Protein AF-0000000077142154 (afdb_homodimer)

pLDDT: mean 96.25, std 4.77, range [54.84, 98.94]

Nearest PDB structures (foldseek):
  5z20-assembly1_C  TM=9.016E-01  e=2.706E-30  Pseudomonas aeruginosa
  5z1z-assembly1_B  TM=8.980E-01  e=2.554E-30  Escherichia coli BL21(DE3)
  5z1z-assembly1_A  TM=8.757E-01  e=2.148E-30  Escherichia coli BL21(DE3)
  6p2i-assembly1_B  TM=8.966E-01  e=5.437E-29  Bacillus sp. 5mfcol3.1
  3wnv-assembly1_A  TM=8.548E-01  e=2.913E-27  Paecilomyces sp. 'thermophila'

Solvent-accessible surface area (backbone atoms only — not comparable to full-atom values): 31923 Å² total; per-residue (Å²): 133,68,78,40,36,34,29,30,42,18,54,59,62,49,67,82,42,51,61,40,49,51,54,41,42,74,75,31,32,41,77,43,68,43,88,75,72,48,64,48,50,61,67,50,45,43,71,70,30,30,77,12,35,28,35,34,36,40,88,34,62,41,45,50,75,49,54,69,53,23,75,53,40,45,32,41,24,23,53,33,57,80,59,85,46,44,37,57,66,52,33,50,75,72,65,20,45,40,32,31,15,77,76,36,30,31,63,37,31,27,50,42,51,52,24,51,49,34,32,60,36,43,40,44,62,60,25,25,54,34,38,62,70,72,38,87,58,68,60,73,17,53,59,62,62,63,33,31,36,19,31,38,18,46,50,74,38,28,32,44,39,49,39,34,38,50,27,38,53,35,43,42,34,30,27,56,97,61,88,40,67,72,37,46,75,64,56,43,42,75,48,55,65,65,58,33,36,46,62,18,46,30,37,40,41,42,43,72,83,44,87,83,32,48,36,59,43,28,59,74,50,58,73,42,40,26,75,53,16,34,38,37,36,71,43,49,41,58,33,42,31,64,68,45,52,49,52,29,53,73,74,41,38,25,55,25,41,31,35,29,44,56,92,43,86,79,65,73,92,48,78,64,61,73,41,87,52,42,48,40,40,60,58,42,40,49,38,20,59,60,24,46,44,43,12,33,41,39,21,42,52,32,50,52,25,46,76,70,71,40,84,43,91,40,68,60,80,78,132,131,68,79,41,35,34,29,31,42,16,52,59,60,49,66,80,42,51,62,40,50,51,53,41,42,73,73,31,30,42,76,44,68,42,86,74,74,48,63,48,51,62,68,51,46,43,71,70,29,30,76,13,35,28,36,36,36,39,87,34,61,41,45,48,75,49,54,70,52,23,74,51,40,46,33,42,24,24,52,32,57,79,60,85,44,43,38,57,65,53,32,50,76,72,66,21,46,38,32,32,15,77,77,36,30,32,63,36,32,26,50,42,52,52,24,51,48,35,33,60,36,42,41,45,63,59,23,24,54,35,38,63,69,72,38,84,58,67,59,75,16,53,60,61,62,62,33,30,36,17,30,38,17,45,49,74,39,28,32,43,39,49,40,34,39,51,26,39,53,34,44,43,34,29,26,57,98,60,88,40,68,72,37,47,76,63,56,42,42,75,48,56,65,66,59,33,36,47,62,19,46,32,37,39,41,43,44,74,83,43,86,83,31,49,36,60,43,29,59,74,52,58,72,42,40,25,74,53,16,34,40,37,36,72,44,49,41,59,33,43,31,63,68,44,52,50,52,29,52,71,73,42,38,26,56,25,39,33,35,30,44,57,90,41,86,76,65,75,93,49,78,64,61,73,41,89,51,44,48,40,39,59,60,41,42,49,40,20,59,60,25,46,44,43,12,34,41,40,22,41,52,32,51,52,26,47,77,70,73,39,84,42,90,41,68,60,79,77,131

Foldseek 3Di:
DQPFEEEEQALCQCPLPVVLVVLSVVLRYDYHYRPPSDGDDLVRLLVRQLAGQEYEYEPHAADLVSLVSNLNYAEYEYLADDPPRHPCVSCVVSNHFYFYQPPLQLLLLLVVQVVLVVCLQQVVVVCVVQVVVVHHDGDDGHALAQFEEEEEDCPSNVLSNLQVSVVRNYHAEYEDPDDDPSSVVSVYHYDDLLVSQQRHLEYEYADADDPCQQQCVPLVSLVSHHFAHEYEYLHEPRSHDPVSVVVCCVVRSYSAYEYQYDPDVVDDDDPQVVRSRYYYHPNCSRPDSSSSVSSSNLSSQQSSQSVVVHHRPGTDDDD/DQPFEEEEQALCQCPLPVVLVVLSVVLRYDYHYNPPSDGDDLVRLLVRQLAGQEYEYEPHAADLVSLVSNLNHQEYEYLAADPPRHPCVSCVVSNHFYFFQPPLQLLLLLVVQVVLVVCLQQVVVVCVVQVVVVHHDGDDGHALAQFEEEEEDCPSNVLSNLQVSVVRNYHAEYEDPDDDPSSVVSVYHYDDLLVSQQRHLEYEYADADDPCQQQCVPLVSLVSHHFAHEYEYLHEPRSHDPVSVQVCCVVRSYSAYEYQYDPDVVDDDDPQVVRSRYYYHPNCSRPDSSSSVSSSNLSSQQSSQSVVVHHRPGTDDDD

InterPro domains:
  IPR006139 D-isomer specific 2-hydroxyacid dehydrogenase, catalytic domain [PF00389] (13-316)
  IPR006140 D-isomer specific 2-hydroxyacid dehydrogenase, NAD-binding domain [PF02826] (115-285)
  IPR029753 D-isomer specific 2-hydroxyacid dehydrogenase, NAD-binding domain conserved site [PS00670] (196-218)
  IPR036291 NAD(P)-binding domain superfamily [SSF51735] (105-286)
  IPR050857 D-isomer specific 2-hydroxyacid dehydrogenases [PTHR42789] (41-313)

Organism: Thermoanaerobacter italicus (strain DSM 9252 / Ab9) (NCBI:txid580331)

Secondary structure (DSSP, 8-state):
---EEEEE--SSTTTS-SHHHHHHHHHTEEEE---SSSPPPHHHHHHHHTT-SEEEESS--B-HHHHHH-TT--EEEESSS--TTB-HHHHHHTT-EEE--TTSSHHHHHHHHHHHHHHHHHTHHHHHHHHHTT------B---TT-EEEEE--SHHHHHHHHHHHTTT-EEEEE-SS--HHHHHTT-EE--HHHHHHH-SEEEE-PPP-TTTTTSB-HHHHTTSPTTEEEEE-S-GGGB-HHHHHHHHHHTSEEEEEES--SSSSPPP-GGGG-TTEEE--S-TT-BHHHHHHHHHHHHHHHHHHHTT---TTB----/---EEEEE--SSTTTS-SHHHHHHHHHTEEEE---SSSPPPHHHHHHHHTT-SEEEESS--B-HHHHHH-TT--EEEESSS--TTB-HHHHHHTT-EEE--TTSSHHHHHHHHHHHHHHHHHTHHHHHHHHHTT------B---TT-EEEEE--SHHHHHHHHHHHTTT-EEEEE-SS--HHHHHTT-EE--HHHHHHH-SEEEE-PPP-TTTTTSB-HHHHTTSPTTEEEEE-S-GGGB-HHHHHHHHHHTSEEEEEES--SSSSPPP-GGGG-TTEEE--S-TT-BHHHHHHHHHHHHHHHHHHHTT---TTB----

Sequence (638 aa):
MKKWKVVSTAVTFGKINKEPVERLEEFGCEVVLNPFGRPFTNEEIIRYASDADALIVGNDKVPGDVIKKCKRLKIIAKHGVGVDSIDVKTANQLGIVVTNAPGTNSEEVADLAFGLLHMLARGLYQANTDTKNGKWIKPVGISLSKKTIGIIGVGTIGTAVAKRATGYDMNILGYDIKKNPLALGLGVKYVGLDELLSEADFISLHLPLTNDTLNILNADKFKLIKKGAIMINTARSQLIDNEALYNSLIDGTLKGYATDVYDFEPPMHLPLFDLPNVILTPHIGGTTVESNKRMGNTAVDNVIAVLKGETPPNIVLVDMKKWKVVSTAVTFGKINKEPVERLEEFGCEVVLNPFGRPFTNEEIIRYASDADALIVGNDKVPGDVIKKCKRLKIIAKHGVGVDSIDVKTANQLGIVVTNAPGTNSEEVADLAFGLLHMLARGLYQANTDTKNGKWIKPVGISLSKKTIGIIGVGTIGTAVAKRATGYDMNILGYDIKKNPLALGLGVKYVGLDELLSEADFISLHLPLTNDTLNILNADKFKLIKKGAIMINTARSQLIDNEALYNSLIDGTLKGYATDVYDFEPPMHLPLFDLPNVILTPHIGGTTVESNKRMGNTAVDNVIAVLKGETPPNIVLVD

Structure (mmCIF, N/CA/C/O backbone):
data_AF-0000000077142154-model_v1
#
loop_
_entity.id
_entity.type
_entity.pdbx_description
1 polymer 'Phosphoglycerate dehydrogenase'
#
loop_
_atom_site.group_PDB
_atom_site.id
_atom_site.type_symbol
_atom_site.label_atom_id
_atom_site.label_alt_id
_atom_site.label_comp_id
_atom_site.label_asym_id
_atom_site.label_entity_id
_atom_site.label_seq_id
_atom_site.pdbx_PDB_ins_code
_atom_site.Cartn_x
_atom_site.Cartn_y
_atom_site.Cartn_z
_atom_site.occupancy
_atom_site.B_iso_or_equiv
_atom_site.auth_seq_id
_atom_site.auth_comp_id
_atom_site.auth_asym_id
_atom_site.auth_atom_id
_atom_site.pdbx_PDB_model_num
ATOM 1 N N . MET A 1 1 ? 18.156 -39.688 -24.906 1 55.41 1 MET A N 1
ATOM 2 C CA . MET A 1 1 ? 16.75 -39.688 -25.312 1 55.41 1 MET A CA 1
ATOM 3 C C . MET A 1 1 ? 15.859 -39.219 -24.156 1 55.41 1 MET A C 1
ATOM 5 O O . MET A 1 1 ? 16.016 -39.656 -23.016 1 55.41 1 MET A O 1
ATOM 9 N N . LYS A 1 2 ? 15.062 -37.938 -24.203 1 70.88 2 LYS A N 1
ATOM 10 C CA . LYS A 1 2 ? 14.234 -37.469 -23.094 1 70.88 2 LYS A CA 1
ATOM 11 C C . LYS A 1 2 ? 13.094 -38.438 -22.812 1 70.88 2 LYS A C 1
ATOM 13 O O . LYS A 1 2 ? 12.5 -39 -23.734 1 70.88 2 LYS A O 1
ATOM 18 N N . LYS A 1 3 ? 13.016 -38.781 -21.531 1 86.69 3 LYS A N 1
ATOM 19 C CA . LYS A 1 3 ? 12.164 -39.844 -21.047 1 86.69 3 LYS A CA 1
ATOM 20 C C . LYS A 1 3 ? 10.695 -39.406 -21.016 1 86.69 3 LYS A C 1
ATOM 22 O O . LYS A 1 3 ? 9.812 -40.188 -21.375 1 86.69 3 LYS A O 1
ATOM 27 N N . TRP A 1 4 ? 10.484 -38.156 -20.719 1 96.88 4 TRP A N 1
ATOM 28 C CA . TRP A 1 4 ? 9.117 -37.656 -20.531 1 96.88 4 TRP A CA 1
ATOM 29 C C . TRP A 1 4 ? 8.883 -36.375 -21.297 1 96.88 4 TRP A C 1
ATOM 31 O O . TRP A 1 4 ? 9.828 -35.625 -21.547 1 96.88 4 TRP A O 1
ATOM 41 N N . LYS A 1 5 ? 7.668 -36.188 -21.719 1 98.25 5 LYS A N 1
ATOM 42 C CA . LYS A 1 5 ? 7.254 -34.938 -22.344 1 98.25 5 LYS A CA 1
ATOM 43 C C . LYS A 1 5 ? 6.355 -34.125 -21.406 1 98.25 5 LYS A C 1
ATOM 45 O O . LYS A 1 5 ? 5.312 -34.625 -20.953 1 98.25 5 LYS A O 1
ATOM 50 N N . VAL A 1 6 ? 6.824 -32.938 -21.109 1 98.69 6 VAL A N 1
ATOM 51 C CA . VAL A 1 6 ? 6.062 -32.031 -20.266 1 98.69 6 VAL A CA 1
ATOM 52 C C . VAL A 1 6 ? 5.645 -30.797 -21.094 1 98.69 6 VAL A C 1
ATOM 54 O O . VAL A 1 6 ? 6.488 -30.125 -21.703 1 98.69 6 VAL A O 1
ATOM 57 N N . VAL A 1 7 ? 4.352 -30.531 -21.141 1 98.62 7 VAL A N 1
ATOM 58 C CA . VAL A 1 7 ? 3.836 -29.359 -21.828 1 98.62 7 VAL A CA 1
ATOM 59 C C . VAL A 1 7 ? 3.289 -28.359 -20.812 1 98.62 7 VAL A C 1
ATOM 61 O O . VAL A 1 7 ? 2.488 -28.719 -19.938 1 98.62 7 VAL A O 1
ATOM 64 N N . SER A 1 8 ? 3.793 -27.172 -20.875 1 98.44 8 SER A N 1
ATOM 65 C CA . SER A 1 8 ? 3.24 -26.109 -20.047 1 98.44 8 SER A CA 1
ATOM 66 C C . SER A 1 8 ? 2.367 -25.172 -20.859 1 98.44 8 SER A C 1
ATOM 68 O O . SER A 1 8 ? 2.822 -24.594 -21.859 1 98.44 8 SER A O 1
ATOM 70 N N . THR A 1 9 ? 1.134 -25.062 -20.438 1 96.94 9 THR A N 1
ATOM 71 C CA . THR A 1 9 ? 0.234 -24.094 -21.062 1 96.94 9 THR A CA 1
ATOM 72 C C . THR A 1 9 ? 0.253 -22.766 -20.297 1 96.94 9 THR A C 1
ATOM 74 O O . THR A 1 9 ? -0.24 -21.75 -20.781 1 96.94 9 THR A O 1
ATOM 77 N N . ALA A 1 10 ? 0.855 -22.766 -19.125 1 94.69 10 ALA A N 1
ATOM 78 C CA . ALA A 1 10 ? 0.935 -21.562 -18.297 1 94.69 10 ALA A CA 1
ATOM 79 C C . ALA A 1 10 ? 1.781 -20.5 -18.969 1 94.69 10 ALA A C 1
ATOM 81 O O . ALA A 1 10 ? 2.928 -20.75 -19.344 1 94.69 10 ALA A O 1
ATOM 82 N N . VAL A 1 11 ? 1.289 -19.328 -19 1 90.12 11 VAL A N 1
ATOM 83 C CA . VAL A 1 11 ? 1.887 -18.25 -19.781 1 90.12 11 VAL A CA 1
ATOM 84 C C . VAL A 1 11 ? 3.24 -17.875 -19.172 1 90.12 11 VAL A C 1
ATOM 86 O O . VAL A 1 11 ? 4.199 -17.609 -19.906 1 90.12 11 VAL A O 1
ATOM 89 N N . THR A 1 12 ? 3.34 -17.906 -17.859 1 91.88 12 THR A N 1
ATOM 90 C CA . THR A 1 12 ? 4.516 -17.312 -17.219 1 91.88 12 THR A CA 1
ATOM 91 C C . THR A 1 12 ? 5.48 -18.391 -16.75 1 91.88 12 THR A C 1
ATOM 93 O O . THR A 1 12 ? 6.602 -18.094 -16.344 1 91.88 12 THR A O 1
ATOM 96 N N . PHE A 1 13 ? 5.098 -19.672 -16.812 1 95.5 13 PHE A N 1
ATOM 97 C CA . PHE A 1 13 ? 5.977 -20.766 -16.391 1 95.5 13 PHE A CA 1
ATOM 98 C C . PHE A 1 13 ? 7.234 -20.797 -17.25 1 95.5 13 PHE A C 1
ATOM 100 O O . PHE A 1 13 ? 7.152 -20.859 -18.469 1 95.5 13 PHE A O 1
ATOM 107 N N . GLY A 1 14 ? 8.352 -20.688 -16.594 1 94.75 14 GLY A N 1
ATOM 108 C CA . GLY A 1 14 ? 9.633 -20.797 -17.281 1 94.75 14 GLY A CA 1
ATOM 109 C C . GLY A 1 14 ? 10.07 -19.516 -17.938 1 94.75 14 GLY A C 1
ATOM 110 O O . GLY A 1 14 ? 11.18 -19.422 -18.469 1 94.75 14 GLY A O 1
ATOM 111 N N . LYS A 1 15 ? 9.266 -18.547 -17.922 1 91.44 15 LYS A N 1
ATOM 112 C CA . LYS A 1 15 ? 9.594 -17.297 -18.609 1 91.44 15 LYS A CA 1
ATOM 113 C C . LYS A 1 15 ? 10.172 -16.281 -17.625 1 91.44 15 LYS A C 1
ATOM 115 O O . LYS A 1 15 ? 11.141 -15.578 -17.953 1 91.44 15 LYS A O 1
ATOM 120 N N . ILE A 1 16 ? 9.648 -16.219 -16.516 1 90.19 16 ILE A N 1
ATOM 121 C CA . ILE A 1 16 ? 10.102 -15.281 -15.5 1 90.19 16 ILE A CA 1
ATOM 122 C C . ILE A 1 16 ? 11.328 -15.844 -14.789 1 90.19 16 ILE A C 1
ATOM 124 O O . ILE A 1 16 ? 12.281 -15.117 -14.5 1 90.19 16 ILE A O 1
ATOM 128 N N . ASN A 1 17 ? 11.25 -17.094 -14.5 1 92.62 17 ASN A N 1
ATOM 129 C CA . ASN A 1 17 ? 12.336 -17.859 -13.906 1 92.62 17 ASN A CA 1
ATOM 130 C C . ASN A 1 17 ? 12.57 -19.172 -14.641 1 92.62 17 ASN A C 1
ATOM 132 O O . ASN A 1 17 ? 11.633 -19.953 -14.836 1 92.62 17 ASN A O 1
ATOM 136 N N . LYS A 1 18 ? 13.766 -19.484 -14.953 1 96 18 LYS A N 1
ATOM 137 C CA . LYS A 1 18 ? 14.078 -20.656 -15.773 1 96 18 LYS A CA 1
ATOM 138 C C . LYS A 1 18 ? 14.289 -21.891 -14.914 1 96 18 LYS A C 1
ATOM 140 O O . LYS A 1 18 ? 14.312 -23.016 -15.422 1 96 18 LYS A O 1
ATOM 145 N N . GLU A 1 19 ? 14.391 -21.688 -13.641 1 97.44 19 GLU A N 1
ATOM 146 C CA . GLU A 1 19 ? 14.766 -22.766 -12.734 1 97.44 19 GLU A CA 1
ATOM 147 C C . GLU A 1 19 ? 13.805 -23.938 -12.844 1 97.44 19 GLU A C 1
ATOM 149 O O . GLU A 1 19 ? 14.227 -25.094 -12.969 1 97.44 19 GLU A O 1
ATOM 154 N N . PRO A 1 20 ? 12.523 -23.688 -12.867 1 98.19 20 PRO A N 1
ATOM 155 C CA . PRO A 1 20 ? 11.609 -24.828 -12.961 1 98.19 20 PRO A CA 1
ATOM 156 C C . PRO A 1 20 ? 11.812 -25.641 -14.234 1 98.19 20 PRO A C 1
ATOM 158 O O . PRO A 1 20 ? 11.773 -26.875 -14.195 1 98.19 20 PRO A O 1
ATOM 161 N N . VAL A 1 21 ? 12.031 -24.984 -15.336 1 98.19 21 VAL A N 1
ATOM 162 C CA . VAL A 1 21 ? 12.242 -25.672 -16.609 1 98.19 21 VAL A CA 1
ATOM 163 C C . VAL A 1 21 ? 13.547 -26.453 -16.578 1 98.19 21 VAL A C 1
ATOM 165 O O . VAL A 1 21 ? 13.594 -27.609 -17 1 98.19 21 VAL A O 1
ATOM 168 N N . GLU A 1 22 ? 14.57 -25.828 -16.016 1 98.25 22 GLU A N 1
ATOM 169 C CA . GLU A 1 22 ? 15.875 -26.469 -15.914 1 98.25 22 GLU A CA 1
ATOM 170 C C . GLU A 1 22 ? 15.805 -27.734 -15.055 1 98.25 22 GLU A C 1
ATOM 172 O O . GLU A 1 22 ? 16.438 -28.734 -15.375 1 98.25 22 GLU A O 1
ATOM 177 N N . ARG A 1 23 ? 15.039 -27.656 -14.023 1 98.19 23 ARG A N 1
ATOM 178 C CA . ARG A 1 23 ? 14.867 -28.812 -13.141 1 98.19 23 ARG A CA 1
ATOM 179 C C . ARG A 1 23 ? 14.203 -29.969 -13.883 1 98.19 23 ARG A C 1
ATOM 181 O O . ARG A 1 23 ? 14.594 -31.125 -13.719 1 98.19 23 ARG A O 1
ATOM 188 N N . LEU A 1 24 ? 13.219 -29.688 -14.727 1 98.38 24 LEU A N 1
ATOM 189 C CA . LEU A 1 24 ? 12.547 -30.719 -15.516 1 98.38 24 LEU A CA 1
ATOM 190 C C . LEU A 1 24 ? 13.484 -31.312 -16.547 1 98.38 24 LEU A C 1
ATOM 192 O O . LEU A 1 24 ? 13.516 -32.531 -16.734 1 98.38 24 LEU A O 1
ATOM 196 N N . GLU A 1 25 ? 14.242 -30.438 -17.188 1 97.94 25 GLU A N 1
ATOM 197 C CA . GLU A 1 25 ? 15.188 -30.906 -18.203 1 97.94 25 GLU A CA 1
ATOM 198 C C . GLU A 1 25 ? 16.266 -31.781 -17.578 1 97.94 25 GLU A C 1
ATOM 200 O O . GLU A 1 25 ? 16.641 -32.812 -18.141 1 97.94 25 GLU A O 1
ATOM 205 N N . GLU A 1 26 ? 16.719 -31.375 -16.469 1 97.5 26 GLU A N 1
ATOM 206 C CA . GLU A 1 26 ? 17.734 -32.156 -15.758 1 97.5 26 GLU A CA 1
ATOM 207 C C . GLU A 1 26 ? 17.188 -33.531 -15.352 1 97.5 26 GLU A C 1
ATOM 209 O O . GLU A 1 26 ? 17.938 -34.5 -15.32 1 97.5 26 GLU A O 1
ATOM 214 N N . PHE A 1 27 ? 15.93 -33.562 -15.086 1 97.31 27 PHE A N 1
ATOM 215 C CA . PHE A 1 27 ? 15.281 -34.781 -14.68 1 97.31 27 PHE A CA 1
ATOM 216 C C . PHE A 1 27 ? 15.062 -35.719 -15.883 1 97.31 27 PHE A C 1
ATOM 218 O O . PHE A 1 27 ? 14.797 -36.906 -15.727 1 97.31 27 PHE A O 1
ATOM 225 N N . GLY A 1 28 ? 15.188 -35.094 -17.156 1 97.06 28 GLY A N 1
ATOM 226 C CA . GLY A 1 28 ? 15.078 -35.906 -18.359 1 97.06 28 GLY A CA 1
ATOM 227 C C . GLY A 1 28 ? 13.82 -35.625 -19.156 1 97.06 28 GLY A C 1
ATOM 228 O O . GLY A 1 28 ? 13.391 -36.469 -19.953 1 97.06 28 GLY A O 1
ATOM 229 N N . CYS A 1 29 ? 13.227 -34.5 -18.922 1 97.88 29 CYS A N 1
ATOM 230 C CA . CYS A 1 29 ? 11.992 -34.156 -19.625 1 97.88 29 CYS A CA 1
ATOM 231 C C . CYS A 1 29 ? 12.281 -33.25 -20.828 1 97.88 29 CYS A C 1
ATOM 233 O O . CYS A 1 29 ? 13.18 -32.406 -20.781 1 97.88 29 CYS A O 1
ATOM 235 N N . GLU A 1 30 ? 11.562 -33.531 -21.906 1 98 30 GLU A N 1
ATOM 236 C CA . GLU A 1 30 ? 11.367 -32.5 -22.938 1 98 30 GLU A CA 1
ATOM 237 C C . GLU A 1 30 ? 10.273 -31.516 -22.531 1 98 30 GLU A C 1
ATOM 239 O O . GLU A 1 30 ? 9.148 -31.922 -22.234 1 98 30 GLU A O 1
ATOM 244 N N . VAL A 1 31 ? 10.656 -30.281 -22.469 1 98.12 31 VAL A N 1
ATOM 245 C CA . VAL A 1 31 ? 9.703 -29.297 -21.969 1 98.12 31 VAL A CA 1
ATOM 246 C C . VAL A 1 31 ? 9.242 -28.406 -23.125 1 98.12 31 VAL A C 1
ATOM 248 O O . VAL A 1 31 ? 10.062 -27.812 -23.828 1 98.12 31 VAL A O 1
ATOM 251 N N . VAL A 1 32 ? 7.93 -28.359 -23.375 1 97.81 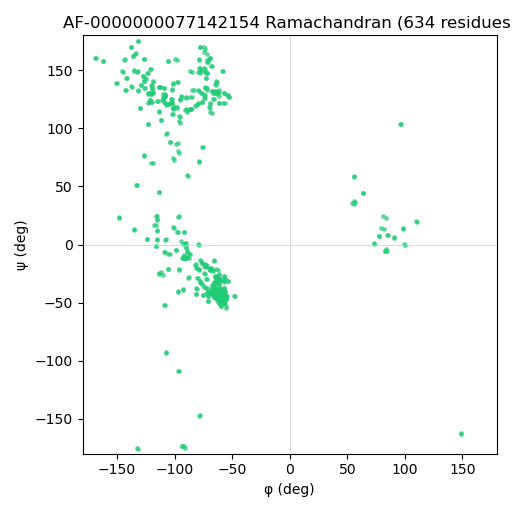32 VAL A N 1
ATOM 252 C CA . VAL A 1 32 ? 7.312 -27.469 -24.344 1 97.81 32 VAL A CA 1
ATOM 253 C C . VAL A 1 32 ? 6.602 -26.328 -23.625 1 97.81 32 VAL A C 1
ATOM 255 O O . VAL A 1 32 ? 5.711 -26.562 -22.812 1 97.81 32 VAL A O 1
ATOM 258 N N . LEU A 1 33 ? 7.004 -25.125 -23.922 1 97.38 33 LEU A N 1
ATOM 259 C CA . LEU A 1 33 ? 6.461 -23.953 -23.266 1 97.38 33 LEU A CA 1
ATOM 260 C C . LEU A 1 33 ? 5.395 -23.281 -24.125 1 97.38 33 LEU A C 1
ATOM 262 O O . LEU A 1 33 ? 5.348 -23.5 -25.328 1 97.38 33 LEU A O 1
ATOM 266 N N . ASN A 1 34 ? 4.551 -22.469 -23.453 1 96.31 34 ASN A N 1
ATOM 267 C CA . ASN A 1 34 ? 3.521 -21.688 -24.125 1 96.31 34 ASN A CA 1
ATOM 268 C C . ASN A 1 34 ? 4.129 -20.578 -24.969 1 96.31 34 ASN A C 1
ATOM 270 O O . ASN A 1 34 ? 4.688 -19.625 -24.422 1 96.31 34 ASN A O 1
ATOM 274 N N . PRO A 1 35 ? 3.998 -20.625 -26.266 1 93.88 35 PRO A N 1
ATOM 275 C CA . PRO A 1 35 ? 4.625 -19.609 -27.125 1 93.88 35 PRO A CA 1
ATOM 276 C C . PRO A 1 35 ? 3.705 -18.422 -27.406 1 93.88 35 PRO A C 1
ATOM 278 O O . PRO A 1 35 ? 4.105 -17.469 -28.078 1 93.88 35 PRO A O 1
ATOM 281 N N . PHE A 1 36 ? 2.48 -18.359 -26.875 1 90.94 36 PHE A N 1
ATOM 282 C CA . PHE A 1 36 ? 1.476 -17.438 -27.391 1 90.94 36 PHE A CA 1
ATOM 283 C C . PHE A 1 36 ? 1.293 -16.266 -26.438 1 90.94 36 PHE A C 1
ATOM 285 O O . PHE A 1 36 ? 0.718 -15.234 -26.812 1 90.94 36 PHE A O 1
ATOM 292 N N . GLY A 1 37 ? 1.672 -16.438 -25.172 1 86.44 37 GLY A N 1
ATOM 293 C CA . GLY A 1 37 ? 1.501 -15.352 -24.219 1 86.44 37 GLY A CA 1
ATOM 294 C C . GLY A 1 37 ? 0.072 -15.195 -23.734 1 86.44 37 GLY A C 1
ATOM 295 O O . GLY A 1 37 ? -0.295 -14.164 -23.188 1 86.44 37 GLY A O 1
ATOM 296 N N . ARG A 1 38 ? -0.757 -16.078 -24.078 1 84.56 38 ARG A N 1
ATOM 297 C CA . ARG A 1 38 ? -2.146 -16.203 -23.641 1 84.56 38 ARG A CA 1
ATOM 298 C C . ARG A 1 38 ? -2.492 -17.656 -23.312 1 84.56 38 ARG A C 1
ATOM 300 O O . ARG A 1 38 ? -1.745 -18.562 -23.672 1 84.56 38 ARG A O 1
ATOM 307 N N . PRO A 1 39 ? -3.598 -17.859 -22.562 1 89.31 39 PRO A N 1
ATOM 308 C CA . PRO A 1 39 ? -4.016 -19.25 -22.328 1 89.31 39 PRO A CA 1
ATOM 309 C C . PRO A 1 39 ? -4.281 -20.016 -23.625 1 89.31 39 PRO A C 1
ATOM 311 O O . PRO A 1 39 ? -4.699 -19.422 -24.625 1 89.31 39 PRO A O 1
ATOM 314 N N . PHE A 1 40 ? -4.035 -21.312 -23.594 1 94.56 40 PHE A N 1
ATOM 315 C CA . PHE A 1 40 ? -4.285 -22.188 -24.734 1 94.56 40 PHE A CA 1
ATOM 316 C C . PHE A 1 40 ? -5.781 -22.406 -24.922 1 94.56 40 PHE A C 1
ATOM 318 O O . PHE A 1 40 ? -6.535 -22.5 -23.953 1 94.56 40 PHE A O 1
ATOM 325 N N . THR A 1 41 ? -6.145 -22.484 -26.203 1 93.88 41 THR A N 1
ATOM 326 C CA . THR A 1 41 ? -7.453 -23.047 -26.5 1 93.88 41 THR A CA 1
ATOM 327 C C . THR A 1 41 ? -7.445 -24.562 -26.312 1 93.88 41 THR A C 1
ATOM 329 O O . THR A 1 41 ? -6.383 -25.172 -26.219 1 93.88 41 THR A O 1
ATOM 332 N N . ASN A 1 42 ? -8.656 -25.078 -26.266 1 96.44 42 ASN A N 1
ATOM 333 C CA . ASN A 1 42 ? -8.758 -26.531 -26.156 1 96.44 42 ASN A CA 1
ATOM 334 C C . ASN A 1 42 ? -8.031 -27.219 -27.297 1 96.44 42 ASN A C 1
ATOM 336 O O . ASN A 1 42 ? -7.324 -28.219 -27.094 1 96.44 42 ASN A O 1
ATOM 340 N N . GLU A 1 43 ? -8.188 -26.641 -28.484 1 97 43 GLU A N 1
ATOM 341 C CA . GLU A 1 43 ? -7.551 -27.219 -29.656 1 97 43 GLU A CA 1
ATOM 342 C C . GLU A 1 43 ? -6.027 -27.156 -29.547 1 97 43 GLU A C 1
ATOM 344 O O . GLU A 1 43 ? -5.336 -28.109 -29.953 1 97 43 GLU A O 1
ATOM 349 N N . GLU A 1 44 ? -5.551 -26.125 -29.016 1 97.12 44 GLU A N 1
ATOM 350 C CA . GLU A 1 44 ? -4.109 -25.953 -28.875 1 97.12 44 GLU A CA 1
ATOM 351 C C . GLU A 1 44 ? -3.549 -26.906 -27.812 1 97.12 44 GLU A C 1
ATOM 353 O O . GLU A 1 44 ? -2.447 -27.438 -27.969 1 97.12 44 GLU A O 1
ATOM 358 N N . ILE A 1 45 ? -4.266 -27.094 -26.719 1 97.75 45 ILE A N 1
ATOM 359 C CA . ILE A 1 45 ? -3.832 -28.047 -25.703 1 97.75 45 ILE A CA 1
ATOM 360 C C . ILE A 1 45 ? -3.703 -29.438 -26.312 1 97.75 45 ILE A C 1
ATOM 362 O O . ILE A 1 45 ? -2.689 -30.109 -26.125 1 97.75 45 ILE A O 1
ATOM 366 N N . ILE A 1 46 ? -4.719 -29.844 -27.078 1 97.38 46 ILE A N 1
ATOM 367 C CA . ILE A 1 46 ? -4.711 -31.156 -27.703 1 97.38 46 ILE A CA 1
ATOM 368 C C . ILE A 1 46 ? -3.549 -31.25 -28.688 1 97.38 46 ILE A C 1
ATOM 370 O O . ILE A 1 46 ? -2.83 -32.25 -28.719 1 97.38 46 ILE A O 1
ATOM 374 N N . ARG A 1 47 ? -3.332 -30.219 -29.422 1 97.19 47 ARG A N 1
ATOM 375 C CA . ARG A 1 47 ? -2.271 -30.188 -30.422 1 97.19 47 ARG A CA 1
ATOM 376 C C . ARG A 1 47 ? -0.905 -30.391 -29.781 1 97.19 47 ARG A C 1
ATOM 378 O O . ARG A 1 47 ? -0.08 -31.156 -30.281 1 97.19 47 ARG A O 1
ATOM 385 N N . TYR A 1 48 ? -0.659 -29.812 -28.656 1 97.19 48 TYR A N 1
ATOM 386 C CA . TYR A 1 48 ? 0.676 -29.797 -28.062 1 97.19 48 TYR A CA 1
ATOM 387 C C . TYR A 1 48 ? 0.829 -30.906 -27.031 1 97.19 48 TYR A C 1
ATOM 389 O O . TYR A 1 48 ? 1.94 -31.375 -26.781 1 97.19 48 TYR A O 1
ATOM 397 N N . ALA A 1 49 ? -0.284 -31.422 -26.469 1 97.31 49 ALA A N 1
ATOM 398 C CA . ALA A 1 49 ? -0.15 -32.219 -25.25 1 97.31 49 ALA A CA 1
ATOM 399 C C . ALA A 1 49 ? -0.776 -33.594 -25.453 1 97.31 49 ALA A C 1
ATOM 401 O O . ALA A 1 49 ? -0.841 -34.406 -24.5 1 97.31 49 ALA A O 1
ATOM 402 N N . SER A 1 50 ? -1.247 -33.938 -26.656 1 97.06 50 SER A N 1
ATOM 403 C CA . SER A 1 50 ? -1.901 -35.25 -26.875 1 97.06 50 SER A CA 1
ATOM 404 C C . SER A 1 50 ? -0.987 -36.406 -26.5 1 97.06 50 SER A C 1
ATOM 406 O O . SER A 1 50 ? -1.46 -37.469 -26.141 1 97.06 50 SER A O 1
ATOM 408 N N . ASP A 1 51 ? 0.34 -36.188 -26.578 1 97.12 51 ASP A N 1
ATOM 409 C CA . ASP A 1 51 ? 1.299 -37.219 -26.266 1 97.12 51 ASP A CA 1
ATOM 410 C C . ASP A 1 51 ? 2.148 -36.844 -25.047 1 97.12 51 ASP A C 1
ATOM 412 O O . ASP A 1 51 ? 3.244 -37.375 -24.859 1 97.12 51 ASP A O 1
ATOM 416 N N . ALA A 1 52 ? 1.729 -35.906 -24.297 1 98.25 52 ALA A N 1
ATOM 417 C CA . ALA A 1 52 ? 2.482 -35.438 -23.141 1 98.25 52 ALA A CA 1
ATOM 418 C C . ALA A 1 52 ? 2.287 -36.375 -21.938 1 98.25 52 ALA A C 1
ATOM 420 O O . ALA A 1 52 ? 1.219 -36.969 -21.781 1 98.25 52 ALA A O 1
ATOM 421 N N . ASP A 1 53 ? 3.311 -36.469 -21.141 1 98.5 53 ASP A N 1
ATOM 422 C CA . ASP A 1 53 ? 3.225 -37.219 -19.891 1 98.5 53 ASP A CA 1
ATOM 423 C C . ASP A 1 53 ? 2.719 -36.344 -18.75 1 98.5 53 ASP A C 1
ATOM 425 O O . ASP A 1 53 ? 2.152 -36.844 -17.781 1 98.5 53 ASP A O 1
ATOM 429 N N . ALA A 1 54 ? 2.977 -35.094 -18.844 1 98.75 54 ALA A N 1
ATOM 430 C CA . ALA A 1 54 ? 2.578 -34.125 -17.828 1 98.75 54 ALA A CA 1
ATOM 431 C C . ALA A 1 54 ? 2.145 -32.812 -18.453 1 98.75 54 ALA A C 1
ATOM 433 O O . ALA A 1 54 ? 2.705 -32.375 -19.469 1 98.75 54 ALA A O 1
ATOM 434 N N . LEU A 1 55 ? 1.164 -32.25 -17.844 1 98.69 55 LEU A N 1
ATOM 435 C CA . LEU A 1 55 ? 0.661 -30.953 -18.234 1 98.69 55 LEU A CA 1
ATOM 436 C C . LEU A 1 55 ? 0.765 -29.953 -17.078 1 98.69 55 LEU A C 1
ATOM 438 O O . LEU A 1 55 ? 0.306 -30.234 -15.977 1 98.69 55 LEU A O 1
ATOM 442 N N . ILE A 1 56 ? 1.45 -28.859 -17.266 1 98.44 56 ILE A N 1
ATOM 443 C CA . ILE A 1 56 ? 1.485 -27.766 -16.312 1 98.44 56 ILE A CA 1
ATOM 444 C C . ILE A 1 56 ? 0.561 -26.641 -16.781 1 98.44 56 ILE A C 1
ATOM 446 O O . ILE A 1 56 ? 0.795 -26.031 -17.828 1 98.44 56 ILE A O 1
ATOM 450 N N . VAL A 1 57 ? -0.45 -26.391 -15.961 1 97.25 57 VAL A N 1
ATOM 451 C CA . VAL A 1 57 ? -1.555 -25.547 -16.406 1 97.25 57 VAL A CA 1
ATOM 452 C C . VAL A 1 57 ? -1.579 -24.25 -15.609 1 97.25 57 VAL A C 1
ATOM 454 O O . VAL A 1 57 ? -1.348 -24.266 -14.398 1 97.25 57 VAL A O 1
ATOM 457 N N . GLY A 1 58 ? -1.772 -23.141 -16.312 1 92.44 58 GLY A N 1
ATOM 458 C CA . GLY A 1 58 ? -2.004 -21.859 -15.672 1 92.44 58 GLY A CA 1
ATOM 459 C C . GLY A 1 58 ? -3.473 -21.5 -15.562 1 92.44 58 GLY A C 1
ATOM 460 O O . GLY A 1 58 ? -4.227 -22.141 -14.836 1 92.44 58 GLY A O 1
ATOM 461 N N . ASN A 1 59 ? -3.91 -20.516 -16.359 1 85.5 59 ASN A N 1
ATOM 462 C CA . ASN A 1 59 ? -5.301 -20.078 -16.344 1 85.5 59 ASN A CA 1
ATOM 463 C C . ASN A 1 59 ? -6.117 -20.719 -17.453 1 85.5 59 ASN A C 1
ATOM 465 O O . ASN A 1 59 ? -7.281 -20.359 -17.656 1 85.5 59 ASN A O 1
ATOM 469 N N . ASP A 1 60 ? -5.609 -21.688 -18.109 1 89.19 60 ASP A N 1
ATOM 470 C CA . ASP A 1 60 ? -6.281 -22.406 -19.188 1 89.19 60 ASP A CA 1
ATOM 471 C C . ASP A 1 60 ? -7.391 -23.297 -18.625 1 89.19 60 ASP A C 1
ATOM 473 O O . ASP A 1 60 ? -7.297 -23.797 -17.5 1 89.19 60 ASP A O 1
ATOM 477 N N . LYS A 1 61 ? -8.414 -23.406 -19.484 1 91.56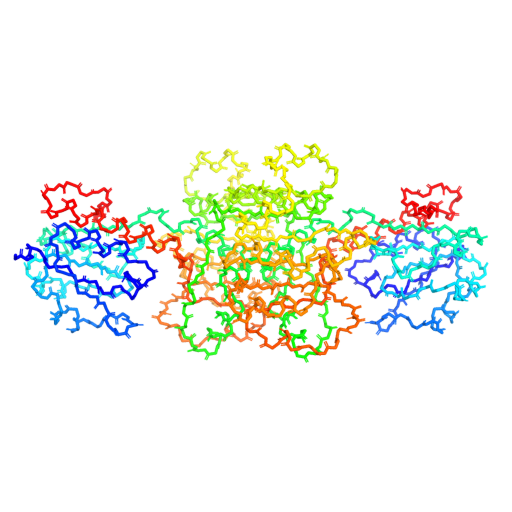 61 LYS A N 1
ATOM 478 C CA . LYS A 1 61 ? -9.438 -24.391 -19.156 1 91.56 61 LYS A CA 1
ATOM 479 C C . LYS A 1 61 ? -9.031 -25.781 -19.656 1 91.56 61 LYS A C 1
ATOM 481 O O . LYS A 1 61 ? -8.555 -25.922 -20.781 1 91.56 61 LYS A O 1
ATOM 486 N N . VAL A 1 62 ? -9.164 -26.766 -18.812 1 96.81 62 VAL A N 1
ATOM 487 C CA . VAL A 1 62 ? -8.844 -28.141 -19.156 1 96.81 62 VAL A CA 1
ATOM 488 C C . VAL A 1 62 ? -10.047 -29.047 -18.859 1 96.81 62 VAL A C 1
ATOM 490 O O . VAL A 1 62 ? -10.031 -29.812 -17.891 1 96.81 62 VAL A O 1
ATOM 493 N N . PRO A 1 63 ? -11.031 -28.953 -19.781 1 97.12 63 PRO A N 1
ATOM 494 C CA . PRO A 1 63 ? -12.242 -29.75 -19.578 1 97.12 63 PRO A CA 1
ATOM 495 C C . PRO A 1 63 ? -12.023 -31.234 -19.875 1 97.12 63 PRO A C 1
ATOM 497 O O . PRO A 1 63 ? -10.977 -31.625 -20.406 1 97.12 63 PRO A O 1
ATOM 500 N N . GLY A 1 64 ? -12.984 -31.953 -19.516 1 97.69 64 GLY A N 1
ATOM 501 C CA . GLY A 1 64 ? -12.914 -33.406 -19.609 1 97.69 64 GLY A CA 1
ATOM 502 C C . GLY A 1 64 ? -12.602 -33.906 -21 1 97.69 64 GLY A C 1
ATOM 503 O O . GLY A 1 64 ? -11.828 -34.844 -21.172 1 97.69 64 GLY A O 1
ATOM 504 N N . ASP A 1 65 ? -13.219 -33.281 -21.984 1 97.44 65 ASP A N 1
ATOM 505 C CA . ASP A 1 65 ? -13.023 -33.688 -23.359 1 97.44 65 ASP A CA 1
ATOM 506 C C . ASP A 1 65 ? -11.578 -33.5 -23.797 1 97.44 65 ASP A C 1
ATOM 508 O O . ASP A 1 65 ? -11.055 -34.281 -24.609 1 97.44 65 ASP A O 1
ATOM 512 N N . VAL A 1 66 ? -10.93 -32.5 -23.297 1 98.06 66 VAL A N 1
ATOM 513 C CA . VAL A 1 66 ? -9.523 -32.25 -23.594 1 98.06 66 VAL A CA 1
ATOM 514 C C . VAL A 1 66 ? -8.656 -33.281 -22.891 1 98.06 66 VAL A C 1
ATOM 516 O O . VAL A 1 66 ? -7.73 -33.844 -23.484 1 98.06 66 VAL A O 1
ATOM 519 N N . ILE A 1 67 ? -8.969 -33.594 -21.672 1 98.25 67 ILE A N 1
ATOM 520 C CA . ILE A 1 67 ? -8.219 -34.562 -20.875 1 98.25 67 ILE A CA 1
ATOM 521 C C . ILE A 1 67 ? -8.25 -35.938 -21.547 1 98.25 67 ILE A C 1
ATOM 523 O O . ILE A 1 67 ? -7.223 -36.625 -21.641 1 98.25 67 ILE A O 1
ATOM 527 N N . LYS A 1 68 ? -9.352 -36.312 -22.078 1 97.88 68 LYS A N 1
ATOM 528 C CA . LYS A 1 68 ? -9.555 -37.625 -22.703 1 97.88 68 LYS A CA 1
ATOM 529 C C . LYS A 1 68 ? -8.711 -37.75 -23.969 1 97.88 68 LYS A C 1
ATOM 531 O O . LYS A 1 68 ? -8.414 -38.875 -24.391 1 97.88 68 LYS A O 1
ATOM 536 N N . LYS A 1 69 ? -8.359 -36.625 -24.5 1 97.75 69 LYS A N 1
ATOM 537 C CA . LYS A 1 69 ? -7.594 -36.656 -25.75 1 97.75 69 LYS A CA 1
ATOM 538 C C . LYS A 1 69 ? -6.098 -36.719 -25.469 1 97.75 69 LYS A C 1
ATOM 540 O O . LYS A 1 69 ? -5.293 -36.906 -26.375 1 97.75 69 LYS A O 1
ATOM 545 N N . CYS A 1 70 ? -5.695 -36.531 -24.25 1 97.19 70 CYS A N 1
ATOM 546 C CA . CYS A 1 70 ? -4.301 -36.625 -23.844 1 97.19 70 CYS A CA 1
ATOM 547 C C . CYS A 1 70 ? -4.02 -38 -23.219 1 97.19 70 CYS A C 1
ATOM 549 O O . CYS A 1 70 ? -3.896 -38.125 -21.984 1 97.19 70 CYS A O 1
ATOM 551 N N . LYS A 1 71 ? -3.711 -38.938 -23.984 1 94.69 71 LYS A N 1
ATOM 552 C CA . LYS A 1 71 ? -3.805 -40.344 -23.625 1 94.69 71 LYS A CA 1
ATOM 553 C C . LYS A 1 71 ? -2.625 -40.75 -22.75 1 94.69 71 LYS A C 1
ATOM 555 O O . LYS A 1 71 ? -2.715 -41.75 -22 1 94.69 71 LYS A O 1
ATOM 560 N N . ARG A 1 72 ? -1.556 -40.062 -22.781 1 96.94 72 ARG A N 1
ATOM 561 C CA . ARG A 1 72 ? -0.368 -40.469 -22.031 1 96.94 72 ARG A CA 1
ATOM 562 C C . ARG A 1 72 ? -0.253 -39.719 -20.719 1 96.94 72 ARG A C 1
ATOM 564 O O . ARG A 1 72 ? 0.643 -39.969 -19.922 1 96.94 72 ARG A O 1
ATOM 571 N N . LEU A 1 73 ? -1.112 -38.812 -20.516 1 98.06 73 LEU A N 1
ATOM 572 C CA . LEU A 1 73 ? -1.018 -37.875 -19.391 1 98.06 73 LEU A CA 1
ATOM 573 C C . LEU A 1 73 ? -1.061 -38.594 -18.062 1 98.06 73 LEU A C 1
ATOM 575 O O . LEU A 1 73 ? -1.915 -39.469 -17.844 1 98.06 73 LEU A O 1
ATOM 579 N N . LYS A 1 74 ? -0.168 -38.281 -17.219 1 98.38 74 LYS A N 1
ATOM 580 C CA . LYS A 1 74 ? -0.11 -38.844 -15.891 1 98.38 74 LYS A CA 1
ATOM 581 C C . LYS A 1 74 ? -0.452 -37.812 -14.82 1 98.38 74 LYS A C 1
ATOM 583 O O . LYS A 1 74 ? -0.912 -38.188 -13.734 1 98.38 74 LYS A O 1
ATOM 588 N N . ILE A 1 75 ? -0.209 -36.594 -15.164 1 98.62 75 ILE A N 1
ATOM 589 C CA . ILE A 1 75 ? -0.426 -35.531 -14.172 1 98.62 75 ILE A CA 1
ATOM 590 C C . ILE A 1 75 ? -0.803 -34.219 -14.867 1 98.62 75 ILE A C 1
ATOM 592 O O . ILE A 1 75 ? -0.273 -33.906 -15.938 1 98.62 75 ILE A O 1
ATOM 596 N N . ILE A 1 76 ? -1.74 -33.562 -14.266 1 98.56 76 ILE A N 1
ATOM 597 C CA . ILE A 1 76 ? -2.023 -32.156 -14.523 1 98.56 76 ILE A CA 1
ATOM 598 C C . ILE A 1 76 ? -1.654 -31.328 -13.297 1 98.56 76 ILE A C 1
ATOM 600 O O . ILE A 1 76 ? -2.322 -31.406 -12.258 1 98.56 76 ILE A O 1
ATOM 604 N N . ALA A 1 77 ? -0.564 -30.578 -13.414 1 98.5 77 ALA A N 1
ATOM 605 C CA . ALA A 1 77 ? -0.084 -29.75 -12.312 1 98.5 77 ALA A CA 1
ATOM 606 C C . ALA A 1 77 ? -0.448 -28.281 -12.516 1 98.5 77 ALA A C 1
ATOM 608 O O . ALA A 1 77 ? -0.079 -27.688 -13.531 1 98.5 77 ALA A O 1
ATOM 609 N N . LYS A 1 78 ? -1.145 -27.797 -11.562 1 97.5 78 LYS A N 1
ATOM 610 C CA . LYS A 1 78 ? -1.512 -26.375 -11.602 1 97.5 78 LYS A CA 1
ATOM 611 C C . LYS A 1 78 ? -0.328 -25.5 -11.234 1 97.5 78 LYS A C 1
ATOM 613 O O . LYS A 1 78 ? 0.327 -25.719 -10.211 1 97.5 78 LYS A O 1
ATOM 618 N N . HIS A 1 79 ? 0.022 -24.594 -12.148 1 96.44 79 HIS A N 1
ATOM 619 C CA . HIS A 1 79 ? 0.921 -23.5 -11.812 1 96.44 79 HIS A CA 1
ATOM 620 C C . HIS A 1 79 ? 0.186 -22.391 -11.062 1 96.44 79 HIS A C 1
ATOM 622 O O . HIS A 1 79 ? -0.024 -21.312 -11.594 1 96.44 79 HIS A O 1
ATOM 628 N N . GLY A 1 80 ? -0.176 -22.625 -9.859 1 94.19 80 GLY A N 1
ATOM 629 C CA . GLY A 1 80 ? -1.013 -21.797 -9.008 1 94.19 80 GLY A CA 1
ATOM 630 C C . GLY A 1 80 ? -1.839 -22.594 -8.016 1 94.19 80 GLY A C 1
ATOM 631 O O . GLY A 1 80 ? -1.576 -23.781 -7.793 1 94.19 80 GLY A O 1
ATOM 632 N N . VAL A 1 81 ? -2.83 -22.016 -7.457 1 91.19 81 VAL A N 1
ATOM 633 C CA . VAL A 1 81 ? -3.525 -22.609 -6.328 1 91.19 81 VAL A CA 1
ATOM 634 C C . VAL A 1 81 ? -4.906 -23.094 -6.77 1 91.19 81 VAL A C 1
ATOM 636 O O . VAL A 1 81 ? -5.277 -24.25 -6.52 1 91.19 81 VAL A O 1
ATOM 639 N N . GLY A 1 82 ? -5.695 -22.266 -7.402 1 86.88 82 GLY A N 1
ATOM 640 C CA . GLY A 1 82 ? -7.051 -22.609 -7.797 1 86.88 82 GLY A CA 1
ATOM 641 C C . GLY A 1 82 ? -7.105 -23.594 -8.945 1 86.88 82 GLY A C 1
ATOM 642 O O . GLY A 1 82 ? -6.391 -23.438 -9.938 1 86.88 82 GLY A O 1
ATOM 643 N N . VAL A 1 83 ? -7.957 -24.625 -8.836 1 90.75 83 VAL A N 1
ATOM 644 C CA . VAL A 1 83 ? -8.039 -25.656 -9.875 1 90.75 83 VAL A CA 1
ATOM 645 C C . VAL A 1 83 ? -9.422 -25.625 -10.523 1 90.75 83 VAL A C 1
ATOM 647 O O . VAL A 1 83 ? -9.867 -26.625 -11.078 1 90.75 83 VAL A O 1
ATOM 650 N N . ASP A 1 84 ? -10.055 -24.469 -10.438 1 83.69 84 ASP A N 1
ATOM 651 C CA . ASP A 1 84 ? -11.422 -24.328 -10.938 1 83.69 84 ASP A CA 1
ATOM 652 C C . ASP A 1 84 ? -11.492 -24.609 -12.438 1 83.69 84 ASP A C 1
ATOM 654 O O . ASP A 1 84 ? -12.523 -25.047 -12.945 1 83.69 84 ASP A O 1
ATOM 658 N N . SER A 1 85 ? -10.469 -24.422 -13.172 1 88.12 85 SER A N 1
ATOM 659 C CA . SER A 1 85 ? -10.461 -24.516 -14.625 1 88.12 85 SER A CA 1
ATOM 660 C C . SER A 1 85 ? -10.133 -25.938 -15.078 1 88.12 85 SER A C 1
ATOM 662 O O . SER A 1 85 ? -10.156 -26.234 -16.281 1 88.12 85 SER A O 1
ATOM 664 N N . ILE A 1 86 ? -9.859 -26.875 -14.195 1 95.5 86 ILE A N 1
ATOM 665 C CA . ILE A 1 86 ? -9.484 -28.25 -14.5 1 95.5 86 ILE A CA 1
ATOM 666 C C . ILE A 1 86 ? -10.625 -29.188 -14.102 1 95.5 86 ILE A C 1
ATOM 668 O O . ILE A 1 86 ? -11.172 -29.078 -13 1 95.5 86 ILE A O 1
ATOM 672 N N . ASP A 1 87 ? -11.016 -30.031 -14.984 1 96.38 87 ASP A N 1
ATOM 673 C CA . ASP A 1 87 ? -11.977 -31.078 -14.656 1 96.38 87 ASP A CA 1
ATOM 674 C C . ASP A 1 87 ? -11.32 -32.188 -13.844 1 96.38 87 ASP A C 1
ATOM 676 O O . ASP A 1 87 ? -11.016 -33.25 -14.383 1 96.38 87 ASP A O 1
ATOM 680 N N . VAL A 1 88 ? -11.242 -31.984 -12.594 1 96.75 88 VAL A N 1
ATOM 681 C CA . VAL A 1 88 ? -10.516 -32.875 -11.688 1 96.75 88 VAL A CA 1
ATOM 682 C C . VAL A 1 88 ? -11.203 -34.25 -11.625 1 96.75 88 VAL A C 1
ATOM 684 O O . VAL A 1 88 ? -10.539 -35.281 -11.555 1 96.75 88 VAL A O 1
ATOM 687 N N . LYS A 1 89 ? -12.477 -34.25 -11.664 1 95.25 89 LYS A N 1
ATOM 688 C CA . LYS A 1 89 ? -13.234 -35.5 -11.609 1 95.25 89 LYS A CA 1
ATOM 689 C C . LYS A 1 89 ? -12.875 -36.406 -12.766 1 95.25 89 LYS A C 1
ATOM 691 O O . LYS A 1 89 ? -12.539 -37.594 -12.555 1 95.25 89 LYS A O 1
ATOM 696 N N . THR A 1 90 ? -12.93 -35.875 -13.953 1 96.56 90 THR A N 1
ATOM 697 C CA . THR A 1 90 ? -12.594 -36.656 -15.141 1 96.56 90 THR A CA 1
ATOM 698 C C . THR A 1 90 ? -11.141 -37.125 -15.094 1 96.56 90 THR A C 1
ATOM 700 O O . THR A 1 90 ? -10.836 -38.25 -15.43 1 96.56 90 THR A O 1
ATOM 703 N N . ALA A 1 91 ? -10.25 -36.25 -14.648 1 97.62 91 ALA A N 1
ATOM 704 C CA . ALA A 1 91 ? -8.836 -36.625 -14.523 1 97.62 91 ALA A CA 1
ATOM 705 C C . ALA A 1 91 ? -8.664 -37.812 -13.594 1 97.62 91 ALA A C 1
ATOM 707 O O . ALA A 1 91 ? -8 -38.781 -13.945 1 97.62 91 ALA A O 1
ATOM 708 N N . ASN A 1 92 ? -9.281 -37.75 -12.492 1 95.25 92 ASN A N 1
ATOM 709 C CA . ASN A 1 92 ? -9.195 -38.812 -11.508 1 95.25 92 ASN A CA 1
ATOM 710 C C . ASN A 1 92 ? -9.742 -40.125 -12.047 1 95.25 92 ASN A C 1
ATOM 712 O O . ASN A 1 92 ? -9.172 -41.188 -11.805 1 95.25 92 ASN A O 1
ATOM 716 N N . GLN A 1 93 ? -10.844 -40.031 -12.742 1 95.38 93 GLN A N 1
ATOM 717 C CA . GLN A 1 93 ? -11.469 -41.219 -13.328 1 95.38 93 GLN A CA 1
ATOM 718 C C . GLN A 1 93 ? -10.531 -41.906 -14.32 1 95.38 93 GLN A C 1
ATOM 720 O O . GLN A 1 93 ? -10.555 -43.125 -14.477 1 95.38 93 GLN A O 1
ATOM 725 N N . LEU A 1 94 ? -9.703 -41.156 -14.938 1 96.69 94 LEU A N 1
ATOM 726 C CA . LEU A 1 94 ? -8.789 -41.688 -15.953 1 96.69 94 LEU A CA 1
ATOM 727 C C . LEU A 1 94 ? -7.441 -42.031 -15.328 1 96.69 94 LEU A C 1
ATOM 729 O O . LEU A 1 94 ? -6.5 -42.406 -16.047 1 96.69 94 LEU A O 1
ATOM 733 N N . GLY A 1 95 ? -7.367 -41.844 -14.008 1 95.75 95 GLY A N 1
ATOM 734 C CA . GLY A 1 95 ? -6.137 -42.156 -13.305 1 95.75 95 GLY A CA 1
ATOM 735 C C . GLY A 1 95 ? -5.074 -41.094 -13.43 1 95.75 95 GLY A C 1
ATOM 736 O O . GLY A 1 95 ? -3.889 -41.344 -13.203 1 95.75 95 GLY A O 1
ATOM 737 N N . ILE A 1 96 ? -5.441 -39.938 -13.875 1 97.69 96 ILE A N 1
ATOM 738 C CA . ILE A 1 96 ? -4.531 -38.812 -14.008 1 97.69 96 ILE A CA 1
ATOM 739 C C . ILE A 1 96 ? -4.531 -38 -12.719 1 97.69 96 ILE A C 1
ATOM 741 O O . ILE A 1 96 ? -5.586 -37.562 -12.258 1 97.69 96 ILE A O 1
ATOM 745 N N . VAL A 1 97 ? -3.354 -37.75 -12.141 1 97.88 97 VAL A N 1
ATOM 746 C CA . VAL A 1 97 ? -3.225 -37.031 -10.883 1 97.88 97 VAL A CA 1
ATOM 747 C C . VAL A 1 97 ? -3.344 -35.531 -11.148 1 97.88 97 VAL A C 1
ATOM 749 O O . VAL A 1 97 ? -2.777 -35 -12.109 1 97.88 97 VAL A O 1
ATOM 752 N N . VAL A 1 98 ? -4.152 -34.875 -10.344 1 98.38 98 VAL A N 1
ATOM 753 C CA . VAL A 1 98 ? -4.219 -33.406 -10.391 1 98.38 98 VAL A CA 1
ATOM 754 C C . VA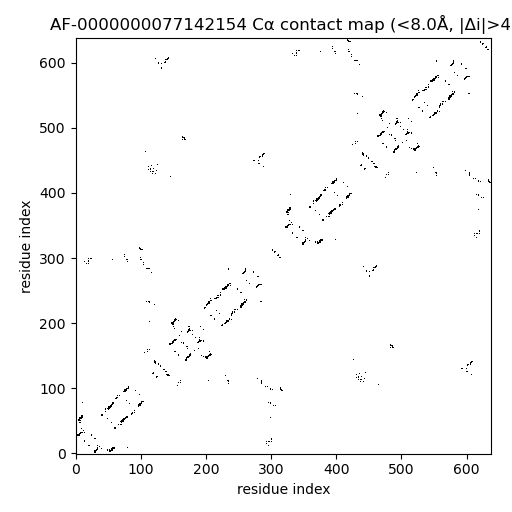L A 1 98 ? -3.594 -32.812 -9.133 1 98.38 98 VAL A C 1
ATOM 756 O O . VAL A 1 98 ? -3.889 -33.25 -8.016 1 98.38 98 VAL A O 1
ATOM 759 N N . THR A 1 99 ? -2.631 -31.891 -9.344 1 98.19 99 THR A N 1
ATOM 760 C CA . THR A 1 99 ? -1.978 -31.234 -8.219 1 98.19 99 THR A CA 1
ATOM 761 C C . THR A 1 99 ? -2.051 -29.719 -8.375 1 98.19 99 THR A C 1
ATOM 763 O O . THR A 1 99 ? -2.393 -29.203 -9.445 1 98.19 99 THR A O 1
ATOM 766 N N . ASN A 1 100 ? -1.879 -29.047 -7.285 1 96.94 100 ASN A N 1
ATOM 767 C CA . ASN A 1 100 ? -1.753 -27.578 -7.312 1 96.94 100 ASN A CA 1
ATOM 768 C C . ASN A 1 100 ? -0.57 -27.109 -6.473 1 96.94 100 ASN A C 1
ATOM 770 O O . ASN A 1 100 ? 0.342 -27.891 -6.184 1 96.94 100 ASN A O 1
ATOM 774 N N . ALA A 1 101 ? -0.406 -25.828 -6.324 1 96.25 101 ALA A N 1
ATOM 775 C CA . ALA A 1 101 ? 0.704 -25.234 -5.582 1 96.25 101 ALA A CA 1
ATOM 776 C C . ALA A 1 101 ? 0.196 -24.391 -4.418 1 96.25 101 ALA A C 1
ATOM 778 O O . ALA A 1 101 ? 0.391 -23.172 -4.391 1 96.25 101 ALA A O 1
ATOM 779 N N . PRO A 1 102 ? -0.363 -25.047 -3.35 1 93.5 102 PRO A N 1
ATOM 780 C CA . PRO A 1 102 ? -0.972 -24.297 -2.242 1 93.5 102 PRO A CA 1
ATOM 781 C C . PRO A 1 102 ? 0.041 -23.469 -1.469 1 93.5 102 PRO A C 1
ATOM 783 O O . PRO A 1 102 ? 1.175 -23.906 -1.253 1 93.5 102 PRO A O 1
ATOM 786 N N . GLY A 1 103 ? -0.339 -22.234 -1.122 1 92.81 103 GLY A N 1
ATOM 787 C CA . GLY A 1 103 ? 0.458 -21.391 -0.234 1 92.81 103 GLY A CA 1
ATOM 788 C C . GLY A 1 103 ? 1.566 -20.656 -0.952 1 92.81 103 GLY A C 1
ATOM 789 O O . GLY A 1 103 ? 2.26 -19.828 -0.349 1 92.81 103 GLY A O 1
ATOM 790 N N . THR A 1 104 ? 1.743 -20.891 -2.23 1 95.44 104 THR A N 1
ATOM 791 C CA . THR A 1 104 ? 2.904 -20.391 -2.953 1 95.44 104 THR A CA 1
ATOM 792 C C . THR A 1 104 ? 2.738 -18.906 -3.279 1 95.44 104 THR A C 1
ATOM 794 O O . THR A 1 104 ? 3.703 -18.234 -3.645 1 95.44 104 THR A O 1
ATOM 797 N N . ASN A 1 105 ? 1.515 -18.422 -3.123 1 95.88 105 ASN A N 1
ATOM 798 C CA . ASN A 1 105 ? 1.306 -17.031 -3.506 1 95.88 105 ASN A CA 1
ATOM 799 C C . ASN A 1 105 ? 0.487 -16.281 -2.463 1 95.88 105 ASN A C 1
ATOM 801 O O . ASN A 1 105 ? 0.027 -15.164 -2.713 1 95.88 105 ASN A O 1
ATOM 805 N N . SER A 1 106 ? 0.303 -16.859 -1.271 1 96.88 106 SER A N 1
ATOM 806 C CA . SER A 1 106 ? -0.582 -16.297 -0.257 1 96.88 106 SER A CA 1
ATOM 807 C C . SER A 1 106 ? -0.065 -14.953 0.245 1 96.88 106 SER A C 1
ATOM 809 O O . SER A 1 106 ? -0.837 -14.008 0.407 1 96.88 106 SER A O 1
ATOM 811 N N . GLU A 1 107 ? 1.25 -14.883 0.443 1 98 107 GLU A N 1
ATOM 812 C CA . GLU A 1 107 ? 1.842 -13.641 0.93 1 98 107 GLU A CA 1
ATOM 813 C C . GLU A 1 107 ? 1.691 -12.516 -0.094 1 98 107 GLU A C 1
ATOM 815 O O . GLU A 1 107 ? 1.421 -11.367 0.269 1 98 107 GLU A O 1
ATOM 820 N N . GLU A 1 108 ? 1.83 -12.914 -1.354 1 97.88 108 GLU A N 1
ATOM 821 C CA . GLU A 1 108 ? 1.729 -11.93 -2.432 1 97.88 108 GLU A CA 1
ATOM 822 C C . GLU A 1 108 ? 0.304 -11.398 -2.564 1 97.88 108 GLU A C 1
ATOM 824 O O . GLU A 1 108 ? 0.099 -10.219 -2.85 1 97.88 108 GLU A O 1
ATOM 829 N N . VAL A 1 109 ? -0.646 -12.266 -2.4 1 98.06 109 VAL A N 1
ATOM 830 C CA . VAL A 1 109 ? -2.033 -11.82 -2.453 1 98.06 109 VAL A CA 1
ATOM 831 C C . VAL A 1 109 ? -2.307 -10.852 -1.306 1 98.06 109 VAL A C 1
ATOM 833 O O . VAL A 1 109 ? -2.975 -9.828 -1.493 1 98.06 109 VAL A O 1
ATOM 836 N N . ALA A 1 110 ? -1.788 -11.141 -0.113 1 98.69 110 ALA A N 1
ATOM 837 C CA . ALA A 1 110 ? -1.934 -10.25 1.035 1 98.69 110 ALA A CA 1
ATOM 838 C C . ALA A 1 110 ? -1.252 -8.906 0.779 1 98.69 110 ALA A C 1
ATOM 840 O O . ALA A 1 110 ? -1.783 -7.855 1.14 1 98.69 110 ALA A O 1
ATOM 841 N N . ASP A 1 111 ? -0.032 -8.953 0.111 1 98.38 111 ASP A N 1
ATOM 842 C CA . ASP A 1 111 ? 0.638 -7.723 -0.297 1 98.38 111 ASP A CA 1
ATOM 843 C C . ASP A 1 111 ? -0.279 -6.859 -1.161 1 98.38 111 ASP A C 1
ATOM 845 O O . ASP A 1 111 ? -0.42 -5.66 -0.919 1 98.38 111 ASP A O 1
ATOM 849 N N . LEU A 1 112 ? -0.883 -7.508 -2.111 1 98.5 112 LEU A N 1
ATOM 850 C CA . LEU A 1 112 ? -1.732 -6.773 -3.043 1 98.5 112 LEU A CA 1
ATOM 851 C C . LEU A 1 112 ? -2.926 -6.156 -2.322 1 98.5 112 LEU A C 1
ATOM 853 O O . LEU A 1 112 ? -3.273 -5 -2.566 1 98.5 112 LEU A O 1
ATOM 857 N N . ALA A 1 113 ? -3.529 -6.945 -1.437 1 98.81 113 ALA A N 1
ATOM 858 C CA . ALA A 1 113 ? -4.676 -6.438 -0.687 1 98.81 113 ALA A CA 1
ATOM 859 C C . ALA A 1 113 ? -4.328 -5.148 0.045 1 98.81 113 ALA A C 1
ATOM 861 O O . ALA A 1 113 ? -5.07 -4.164 -0.03 1 98.81 113 ALA A O 1
ATOM 862 N N . PHE A 1 114 ? -3.203 -5.086 0.694 1 98.62 114 PHE A N 1
ATOM 863 C CA . PHE A 1 114 ? -2.805 -3.896 1.437 1 98.62 114 PHE A CA 1
ATOM 864 C C . PHE A 1 114 ? -2.412 -2.771 0.486 1 98.62 114 PHE A C 1
ATOM 866 O O . PHE A 1 114 ? -2.633 -1.596 0.783 1 98.62 114 PHE A O 1
ATOM 873 N N . GLY A 1 115 ? -1.745 -3.127 -0.627 1 98.62 115 GLY A N 1
ATOM 874 C CA . GLY A 1 115 ? -1.459 -2.107 -1.625 1 98.62 115 GLY A CA 1
ATOM 875 C C . GLY A 1 115 ? -2.701 -1.396 -2.123 1 98.62 115 GLY A C 1
ATOM 876 O O . GLY A 1 115 ? -2.738 -0.165 -2.182 1 98.62 115 GLY A O 1
ATOM 877 N N . LEU A 1 116 ? -3.701 -2.199 -2.451 1 98.88 116 LEU A N 1
ATOM 878 C CA . LEU A 1 116 ? -4.965 -1.65 -2.932 1 98.88 116 LEU A CA 1
ATOM 879 C C . LEU A 1 116 ? -5.652 -0.832 -1.845 1 98.88 116 LEU A C 1
ATOM 881 O O . LEU A 1 116 ? -6.219 0.226 -2.125 1 98.88 116 LEU A O 1
ATOM 885 N N . LEU A 1 117 ? -5.57 -1.333 -0.644 1 98.69 117 LEU A N 1
ATOM 886 C CA . LEU A 1 117 ? -6.121 -0.635 0.512 1 98.69 117 LEU A CA 1
ATOM 887 C C . LEU A 1 117 ? -5.504 0.751 0.657 1 98.69 117 LEU A C 1
ATOM 889 O O . LEU A 1 117 ? -6.219 1.745 0.794 1 98.69 117 LEU A O 1
ATOM 893 N N . HIS A 1 118 ? -4.199 0.86 0.545 1 98.62 118 HIS A N 1
ATOM 894 C CA . HIS A 1 118 ? -3.5 2.135 0.646 1 98.62 118 HIS A CA 1
ATOM 895 C C . HIS A 1 118 ? -3.9 3.076 -0.486 1 98.62 118 HIS A C 1
ATOM 897 O O . HIS A 1 118 ? -4.09 4.273 -0.265 1 98.62 118 HIS A O 1
ATOM 903 N N . MET A 1 119 ? -3.982 2.525 -1.7 1 98.62 119 MET A N 1
ATOM 904 C CA . MET A 1 119 ? -4.332 3.34 -2.861 1 98.62 119 MET A CA 1
ATOM 905 C C . MET A 1 119 ? -5.676 4.031 -2.656 1 98.62 119 MET A C 1
ATOM 907 O O . MET A 1 119 ? -5.812 5.227 -2.934 1 98.62 119 MET A O 1
ATOM 911 N N . LEU A 1 120 ? -6.598 3.279 -2.127 1 98.75 120 LEU A N 1
ATOM 912 C CA . LEU A 1 120 ? -7.926 3.842 -1.908 1 98.75 120 LEU A CA 1
ATOM 913 C C . LEU A 1 120 ? -7.93 4.777 -0.706 1 98.75 120 LEU A C 1
ATOM 915 O O . LEU A 1 120 ? -8.508 5.867 -0.763 1 98.75 120 LEU A O 1
ATOM 919 N N . ALA A 1 121 ? -7.285 4.383 0.374 1 98.62 121 ALA A N 1
ATOM 920 C CA . ALA A 1 121 ? -7.305 5.137 1.624 1 98.62 121 ALA A CA 1
ATOM 921 C C . ALA A 1 121 ? -6.703 6.527 1.433 1 98.62 121 ALA A C 1
ATOM 923 O O . ALA A 1 121 ? -7.141 7.492 2.064 1 98.62 121 ALA A O 1
ATOM 924 N N . ARG A 1 122 ? -5.742 6.621 0.478 1 98.25 122 ARG A N 1
ATOM 925 C CA . ARG A 1 122 ? -5 7.871 0.356 1 98.25 122 ARG A CA 1
ATOM 926 C C . ARG A 1 122 ? -5.254 8.531 -0.998 1 98.25 122 ARG A C 1
ATOM 928 O O . ARG A 1 122 ? -4.734 9.609 -1.273 1 98.25 122 ARG A O 1
ATOM 935 N N . GLY A 1 123 ? -6.047 7.914 -1.838 1 98.19 123 GLY A N 1
ATOM 936 C CA . GLY A 1 123 ? -6.332 8.461 -3.152 1 98.19 123 GLY A CA 1
ATOM 937 C C . GLY A 1 123 ? -5.109 8.555 -4.043 1 98.19 123 GLY A C 1
ATOM 938 O O . GLY A 1 123 ? -4.895 9.562 -4.719 1 98.19 123 GLY A O 1
ATOM 939 N N . LEU A 1 124 ? -4.32 7.508 -4.055 1 98.62 124 LEU A N 1
ATOM 940 C CA . LEU A 1 124 ? -2.973 7.602 -4.605 1 98.62 124 LEU A CA 1
ATOM 941 C C . LEU A 1 124 ? -3.006 7.574 -6.133 1 98.62 124 LEU A C 1
ATOM 943 O O . LEU A 1 124 ? -2.131 8.148 -6.785 1 98.62 124 LEU A O 1
ATOM 947 N N . TYR A 1 125 ? -3.998 6.852 -6.742 1 98.31 125 TYR A N 1
ATOM 948 C CA . TYR A 1 125 ? -4.102 6.844 -8.195 1 98.31 125 TYR A CA 1
ATOM 949 C C . TYR A 1 125 ? -4.328 8.25 -8.734 1 98.31 125 TYR A C 1
ATOM 951 O O . TYR A 1 125 ? -3.586 8.719 -9.602 1 98.31 125 TYR A O 1
ATOM 959 N N . GLN A 1 126 ? -5.301 8.922 -8.164 1 97.5 126 GLN A N 1
ATOM 960 C CA . GLN A 1 126 ? -5.629 10.273 -8.617 1 97.5 126 GLN A CA 1
ATOM 961 C C . GLN A 1 126 ? -4.512 11.25 -8.281 1 97.5 126 GLN A C 1
ATOM 963 O O . GLN A 1 126 ? -4.199 12.141 -9.07 1 97.5 126 GLN A O 1
ATOM 968 N N . ALA A 1 127 ? -3.939 11.109 -7.121 1 98.06 127 ALA A N 1
ATOM 969 C CA . ALA A 1 127 ? -2.852 11.992 -6.703 1 98.06 127 ALA A CA 1
ATOM 970 C C . ALA A 1 127 ? -1.694 11.945 -7.699 1 98.06 127 ALA A C 1
ATOM 972 O O . ALA A 1 127 ? -1.172 12.984 -8.102 1 98.06 127 ALA A O 1
ATOM 973 N N . ASN A 1 128 ? -1.271 10.719 -8.039 1 98.44 128 ASN A N 1
ATOM 974 C CA . ASN A 1 128 ? -0.202 10.562 -9.016 1 98.44 128 ASN A CA 1
ATOM 975 C C . ASN A 1 128 ? -0.593 11.156 -10.367 1 98.44 128 ASN A C 1
ATOM 977 O O . ASN A 1 128 ? 0.184 11.891 -10.977 1 98.44 128 ASN A O 1
ATOM 981 N N . THR A 1 129 ? -1.804 10.82 -10.82 1 97.62 129 THR A N 1
ATOM 982 C CA . THR A 1 129 ? -2.295 11.305 -12.109 1 97.62 129 THR A CA 1
ATOM 983 C C . THR A 1 129 ? -2.279 12.828 -12.156 1 97.62 129 THR A C 1
ATOM 985 O O . THR A 1 129 ? -1.732 13.414 -13.094 1 97.62 129 THR A O 1
ATOM 988 N N . ASP A 1 130 ? -2.826 13.43 -11.141 1 97.38 130 ASP A N 1
ATOM 989 C CA . ASP A 1 130 ? -2.928 14.883 -11.102 1 97.38 130 ASP A CA 1
ATOM 990 C C . ASP A 1 130 ? -1.548 15.531 -11.016 1 97.38 130 ASP A C 1
ATOM 992 O O . ASP A 1 130 ? -1.261 16.484 -11.742 1 97.38 130 ASP A O 1
ATOM 996 N N . THR A 1 131 ? -0.679 15.023 -10.164 1 97.38 131 THR A N 1
ATOM 997 C CA . THR A 1 131 ? 0.645 15.602 -9.984 1 97.38 131 THR A CA 1
ATOM 998 C C . THR A 1 131 ? 1.462 15.508 -11.266 1 97.38 131 THR A C 1
ATOM 1000 O O . THR A 1 131 ? 2.105 16.484 -11.672 1 97.38 131 THR A O 1
ATOM 1003 N N . LYS A 1 132 ? 1.42 14.383 -11.93 1 97.25 132 LYS A N 1
ATOM 1004 C CA . LYS A 1 132 ? 2.129 14.211 -13.195 1 97.25 132 LYS A CA 1
ATOM 1005 C C . LYS A 1 132 ? 1.596 15.172 -14.258 1 97.25 132 LYS A C 1
ATOM 1007 O O . LYS A 1 132 ? 2.338 15.602 -15.148 1 97.25 132 LYS A O 1
ATOM 1012 N N . ASN A 1 133 ? 0.355 15.5 -14.148 1 96.38 133 ASN A N 1
ATOM 1013 C CA . ASN A 1 133 ? -0.276 16.375 -15.125 1 96.38 133 ASN A CA 1
ATOM 1014 C C . ASN A 1 133 ? -0.199 17.844 -14.703 1 96.38 133 ASN A C 1
ATOM 1016 O O . ASN A 1 133 ? -0.92 18.688 -15.234 1 96.38 133 ASN A O 1
ATOM 1020 N N . GLY A 1 134 ? 0.541 18.141 -13.727 1 95.5 134 GLY A N 1
ATOM 1021 C CA . GLY A 1 134 ? 0.808 19.516 -13.328 1 95.5 134 GLY A CA 1
ATOM 1022 C C . GLY A 1 134 ? -0.26 20.078 -12.422 1 95.5 134 GLY A C 1
ATOM 1023 O O . GLY A 1 134 ? -0.312 21.297 -12.203 1 95.5 134 GLY A O 1
ATOM 1024 N N . LYS A 1 135 ? -1.146 19.281 -11.984 1 95.12 135 LYS A N 1
ATOM 1025 C CA . LYS A 1 135 ? -2.166 19.703 -11.031 1 95.12 135 LYS A CA 1
ATOM 1026 C C . LYS A 1 135 ? -1.75 19.375 -9.594 1 95.12 135 LYS A C 1
ATOM 1028 O O . LYS A 1 135 ? -1.433 18.234 -9.281 1 95.12 135 LYS A O 1
ATOM 1033 N N . TRP A 1 136 ? -1.736 20.359 -8.773 1 92.81 136 TRP A N 1
ATOM 1034 C CA . TRP A 1 136 ? -1.317 20.203 -7.383 1 92.81 136 TRP A CA 1
ATOM 1035 C C . TRP A 1 136 ? -2.527 20.109 -6.457 1 92.81 136 TRP A C 1
ATOM 1037 O O . TRP A 1 136 ? -2.848 21.062 -5.742 1 92.81 136 TRP A O 1
ATOM 1047 N N . ILE A 1 137 ? -3.211 19 -6.484 1 92.62 137 ILE A N 1
ATOM 1048 C CA . ILE A 1 137 ? -4.422 18.719 -5.719 1 92.62 137 ILE A CA 1
ATOM 1049 C C . ILE A 1 137 ? -4.109 17.719 -4.613 1 92.62 137 ILE A C 1
ATOM 1051 O O . ILE A 1 137 ? -3.531 16.656 -4.871 1 92.62 137 ILE A O 1
ATOM 1055 N N . LYS A 1 138 ? -4.441 18 -3.439 1 92.38 138 LYS A N 1
ATOM 1056 C CA . LYS A 1 138 ? -4.102 17.188 -2.277 1 92.38 138 LYS A CA 1
ATOM 1057 C C . LYS A 1 138 ? -5.328 16.453 -1.738 1 92.38 138 LYS A C 1
ATOM 1059 O O . LYS A 1 138 ? -6.082 17.016 -0.934 1 92.38 138 LYS A O 1
ATOM 1064 N N . PRO A 1 139 ? -5.508 15.258 -2.148 1 94.19 139 PRO A N 1
ATOM 1065 C CA . PRO A 1 139 ? -6.625 14.523 -1.548 1 94.19 139 PRO A CA 1
ATOM 1066 C C . PRO A 1 139 ? -6.449 14.305 -0.047 1 94.19 139 PRO A C 1
ATOM 1068 O O . PRO A 1 139 ? -5.332 14.062 0.418 1 94.19 139 PRO A O 1
ATOM 1071 N N . VAL A 1 140 ? -7.531 14.438 0.69 1 94.44 140 VAL A N 1
ATOM 1072 C CA . VAL A 1 140 ? -7.527 14.102 2.111 1 94.44 140 VAL A CA 1
ATOM 1073 C C . VAL A 1 140 ? -7.801 12.617 2.295 1 94.44 140 VAL A C 1
ATOM 1075 O O . VAL A 1 140 ? -8.867 12.125 1.927 1 94.44 140 VAL A O 1
ATOM 1078 N N . GLY A 1 141 ? -6.855 11.922 2.828 1 96.75 141 GLY A N 1
ATOM 1079 C CA . GLY A 1 141 ? -6.98 10.477 2.99 1 96.75 141 GLY A CA 1
ATOM 1080 C C . GLY A 1 141 ? -7.523 10.078 4.348 1 96.75 141 GLY A C 1
ATOM 1081 O O . GLY A 1 141 ? -8 10.922 5.109 1 96.75 141 GLY A O 1
ATOM 1082 N N . ILE A 1 142 ? -7.523 8.805 4.582 1 97 142 ILE A N 1
ATOM 1083 C CA . ILE A 1 142 ? -7.855 8.211 5.875 1 97 142 ILE A CA 1
ATOM 1084 C C . ILE A 1 142 ? -6.652 7.43 6.406 1 97 142 ILE A C 1
ATOM 1086 O O . ILE A 1 142 ? -5.914 6.816 5.637 1 97 142 ILE A O 1
ATOM 1090 N N . SER A 1 143 ? -6.434 7.523 7.688 1 97.69 143 SER A N 1
ATOM 1091 C CA . SER A 1 143 ? -5.34 6.809 8.336 1 97.69 143 SER A CA 1
ATOM 1092 C C . SER A 1 143 ? -5.641 5.32 8.445 1 97.69 143 SER A C 1
ATOM 1094 O O . SER A 1 143 ? -6.805 4.918 8.516 1 97.69 143 SER A O 1
ATOM 1096 N N . LEU A 1 144 ? -4.613 4.504 8.398 1 98.19 144 LEU A N 1
ATOM 1097 C CA . LEU A 1 144 ? -4.773 3.078 8.648 1 98.19 144 LEU A CA 1
ATOM 1098 C C . LEU A 1 144 ? -4.539 2.752 10.117 1 98.19 144 LEU A C 1
ATOM 1100 O O . LEU A 1 144 ? -5.227 1.905 10.688 1 98.19 144 LEU A O 1
ATOM 1104 N N . SER A 1 145 ? -3.551 3.457 10.641 1 96.31 145 SER A N 1
ATOM 1105 C CA . SER A 1 145 ? -3.164 3.193 12.023 1 96.31 145 SER A CA 1
ATOM 1106 C C . SER A 1 145 ? -4.359 3.299 12.961 1 96.31 145 SER A C 1
ATOM 1108 O O . SER A 1 145 ? -5.145 4.246 12.875 1 96.31 145 SER A O 1
ATOM 1110 N N . LYS A 1 146 ? -4.559 2.295 13.773 1 96.12 146 LYS A N 1
ATOM 1111 C CA . LYS A 1 146 ? -5.535 2.209 14.859 1 96.12 146 LYS A CA 1
ATOM 1112 C C . LYS A 1 146 ? -6.949 2.039 14.305 1 96.12 146 LYS A C 1
ATOM 1114 O O . LYS A 1 146 ? -7.914 1.971 15.07 1 96.12 146 LYS A O 1
ATOM 1119 N N . LYS A 1 147 ? -7.133 1.973 13.031 1 98.5 147 LYS A N 1
ATOM 1120 C CA . LYS A 1 147 ? -8.438 1.706 12.445 1 98.5 147 LYS A CA 1
ATOM 1121 C C . LYS A 1 147 ? -8.789 0.223 12.523 1 98.5 147 LYS A C 1
ATOM 1123 O O . LYS A 1 147 ? -7.969 -0.59 12.953 1 98.5 147 LYS A O 1
ATOM 1128 N N . THR A 1 148 ? -9.992 -0.086 12.211 1 98.94 148 THR A N 1
ATOM 1129 C CA . THR A 1 148 ? -10.477 -1.459 12.297 1 98.94 148 THR A CA 1
ATOM 1130 C C . THR A 1 148 ? -10.539 -2.094 10.906 1 98.94 148 THR A C 1
ATOM 1132 O O . THR A 1 148 ? -11.125 -1.53 9.984 1 98.94 148 THR A O 1
ATOM 1135 N N . ILE A 1 149 ? -9.891 -3.209 10.789 1 98.94 149 ILE A N 1
ATOM 1136 C CA . ILE A 1 149 ? -10.016 -3.994 9.562 1 98.94 149 ILE A CA 1
ATOM 1137 C C . ILE A 1 149 ? -10.836 -5.25 9.836 1 98.94 149 ILE A C 1
ATOM 1139 O O . ILE A 1 149 ? -10.664 -5.898 10.875 1 98.94 149 ILE A O 1
ATOM 1143 N N . GLY A 1 150 ? -11.852 -5.465 9.023 1 98.94 150 GLY A N 1
ATOM 1144 C CA . GLY A 1 150 ? -12.609 -6.707 9.008 1 98.94 150 GLY A CA 1
ATOM 1145 C C . GLY A 1 150 ? -12.164 -7.668 7.926 1 98.94 150 GLY A C 1
ATOM 1146 O O . GLY A 1 150 ? -12.266 -7.359 6.734 1 98.94 150 GLY A O 1
ATOM 1147 N N . ILE A 1 151 ? -11.672 -8.828 8.344 1 98.94 151 ILE A N 1
ATOM 1148 C CA . ILE A 1 151 ? -11.195 -9.859 7.422 1 98.94 151 ILE A CA 1
ATOM 1149 C C . ILE A 1 151 ? -12.25 -10.953 7.289 1 98.94 151 ILE A C 1
ATOM 1151 O O . ILE A 1 151 ? -12.555 -11.656 8.258 1 98.94 151 ILE A O 1
ATOM 1155 N N . ILE A 1 152 ? -12.836 -11.047 6.086 1 98.94 152 ILE A N 1
ATOM 1156 C CA . ILE A 1 152 ? -13.828 -12.078 5.801 1 98.94 152 ILE A CA 1
ATOM 1157 C C . ILE A 1 152 ? -13.156 -13.266 5.121 1 98.94 152 ILE A C 1
ATOM 1159 O O . ILE A 1 152 ? -12.875 -13.227 3.922 1 98.94 152 ILE A O 1
ATOM 1163 N N . GLY A 1 153 ? -12.984 -14.297 5.793 1 98.69 153 GLY A N 1
ATOM 1164 C CA . GLY A 1 153 ? -12.109 -15.406 5.434 1 98.69 153 GLY A CA 1
ATOM 1165 C C . GLY A 1 153 ? -10.742 -15.32 6.074 1 98.69 153 GLY A C 1
ATOM 1166 O O . GLY A 1 153 ? -9.891 -14.539 5.641 1 98.69 153 GLY A O 1
ATOM 1167 N N . VAL A 1 154 ? -10.57 -16.188 7.145 1 98.5 154 VAL A N 1
ATOM 1168 C CA . VAL A 1 154 ? -9.32 -16.109 7.902 1 98.5 154 VAL A CA 1
ATOM 1169 C C . VAL A 1 154 ? -8.508 -17.391 7.703 1 98.5 154 VAL A C 1
ATOM 1171 O O . VAL A 1 154 ? -8.086 -18.016 8.672 1 98.5 154 VAL A O 1
ATOM 1174 N N . GLY A 1 155 ? -8.453 -17.797 6.41 1 96.81 155 GLY A N 1
ATOM 1175 C CA . GLY A 1 155 ? -7.535 -18.844 6.016 1 96.81 155 GLY A CA 1
ATOM 1176 C C . GLY A 1 155 ? -6.102 -18.375 5.879 1 96.81 155 GLY A C 1
ATOM 1177 O O . GLY A 1 155 ? -5.66 -17.484 6.621 1 96.81 155 GLY A O 1
ATOM 1178 N N . THR A 1 156 ? -5.363 -18.953 4.965 1 95.56 156 THR A N 1
ATOM 1179 C CA . THR A 1 156 ? -3.949 -18.656 4.785 1 95.56 156 THR A CA 1
ATOM 1180 C C . THR A 1 156 ? -3.752 -17.188 4.398 1 95.56 156 THR A C 1
ATOM 1182 O O . THR A 1 156 ? -2.961 -16.484 5.023 1 95.56 156 THR A O 1
ATOM 1185 N N . ILE A 1 157 ? -4.484 -16.766 3.432 1 97.44 157 ILE A N 1
ATOM 1186 C CA . ILE A 1 157 ? -4.324 -15.391 2.941 1 97.44 157 ILE A CA 1
ATOM 1187 C C . ILE A 1 157 ? -4.867 -14.406 3.971 1 97.44 157 ILE A C 1
ATOM 1189 O O . ILE A 1 157 ? -4.234 -13.391 4.262 1 97.44 157 ILE A O 1
ATOM 1193 N N . GLY A 1 158 ? -6.074 -14.695 4.551 1 98.62 158 GLY A N 1
ATOM 1194 C CA . GLY A 1 158 ? -6.637 -13.836 5.578 1 98.62 158 GLY A CA 1
ATOM 1195 C C . GLY A 1 158 ? -5.719 -13.648 6.77 1 98.62 158 GLY A C 1
ATOM 1196 O O . GLY A 1 158 ? -5.617 -12.547 7.316 1 98.62 158 GLY A O 1
ATOM 1197 N N . THR A 1 159 ? -5.062 -14.688 7.16 1 98.56 159 THR A N 1
ATOM 1198 C CA . THR A 1 159 ? -4.117 -14.617 8.266 1 98.56 159 THR A CA 1
ATOM 1199 C C . THR A 1 159 ? -2.912 -13.758 7.895 1 98.56 159 THR A C 1
ATOM 1201 O O . THR A 1 159 ? -2.412 -12.992 8.719 1 98.56 159 THR A O 1
ATOM 1204 N N . ALA A 1 160 ? -2.455 -13.938 6.664 1 98.5 160 ALA A N 1
ATOM 1205 C CA . ALA A 1 160 ? -1.354 -13.102 6.191 1 98.5 160 ALA A CA 1
ATOM 1206 C C . ALA A 1 160 ? -1.743 -11.625 6.199 1 98.5 160 ALA A C 1
ATOM 1208 O O . ALA A 1 160 ? -0.923 -10.766 6.527 1 98.5 160 ALA A O 1
ATOM 1209 N N . VAL A 1 161 ? -2.986 -11.312 5.867 1 98.88 161 VAL A N 1
ATOM 1210 C CA . VAL A 1 161 ? -3.506 -9.945 5.934 1 98.88 161 VAL A CA 1
ATOM 1211 C C . VAL A 1 161 ? -3.531 -9.477 7.383 1 98.88 161 VAL A C 1
ATOM 1213 O O . VAL A 1 161 ? -3.117 -8.352 7.684 1 98.88 161 VAL A O 1
ATOM 1216 N N . ALA A 1 162 ? -3.982 -10.352 8.281 1 98.88 162 ALA A N 1
ATOM 1217 C CA . ALA A 1 162 ? -4.008 -10.023 9.703 1 98.88 162 ALA A CA 1
ATOM 1218 C C . ALA A 1 162 ? -2.611 -9.672 10.211 1 98.88 162 ALA A C 1
ATOM 1220 O O . ALA A 1 162 ? -2.436 -8.711 10.969 1 98.88 162 ALA A O 1
ATOM 1221 N N . LYS A 1 163 ? -1.678 -10.414 9.812 1 98.75 163 LYS A N 1
ATOM 1222 C CA . LYS A 1 163 ? -0.297 -10.18 10.227 1 98.75 163 LYS A CA 1
ATOM 1223 C C . LYS A 1 163 ? 0.174 -8.789 9.805 1 98.75 163 LYS A C 1
ATOM 1225 O O . LYS A 1 163 ? 0.786 -8.07 10.594 1 98.75 163 LYS A O 1
ATOM 1230 N N . ARG A 1 164 ? -0.079 -8.422 8.617 1 98.69 164 ARG A N 1
ATOM 1231 C CA . ARG A 1 164 ? 0.29 -7.102 8.133 1 98.69 164 ARG A CA 1
ATOM 1232 C C . ARG A 1 164 ? -0.419 -6.008 8.922 1 98.69 164 ARG A C 1
ATOM 1234 O O . ARG A 1 164 ? 0.186 -4.988 9.266 1 98.69 164 ARG A O 1
ATOM 1241 N N . ALA A 1 165 ? -1.681 -6.242 9.266 1 98.81 165 ALA A N 1
ATOM 1242 C CA . ALA A 1 165 ? -2.482 -5.266 10 1 98.81 165 ALA A CA 1
ATOM 1243 C C . ALA A 1 165 ? -1.872 -4.969 11.359 1 98.81 165 ALA A C 1
ATOM 1245 O O . ALA A 1 165 ? -1.998 -3.854 11.875 1 98.81 165 ALA A O 1
ATOM 1246 N N . THR A 1 166 ? -1.188 -5.945 11.969 1 98.56 166 THR A N 1
ATOM 1247 C CA . THR A 1 166 ? -0.562 -5.727 13.266 1 98.56 166 THR A CA 1
ATOM 1248 C C . THR A 1 166 ? 0.49 -4.625 13.18 1 98.56 166 THR A C 1
ATOM 1250 O O . THR A 1 166 ? 0.643 -3.83 14.109 1 98.56 166 THR A O 1
ATOM 1253 N N . GLY A 1 167 ? 1.18 -4.523 12.055 1 98.06 167 GLY A N 1
ATOM 1254 C CA . GLY A 1 167 ? 2.195 -3.5 11.859 1 98.06 167 GLY A CA 1
ATOM 1255 C C . GLY A 1 167 ? 1.628 -2.094 11.828 1 98.06 167 GLY A C 1
ATOM 1256 O O . GLY A 1 167 ? 2.369 -1.117 11.961 1 98.06 167 GLY A O 1
ATOM 1257 N N . TYR A 1 168 ? 0.327 -1.986 11.695 1 98.12 168 TYR A N 1
ATOM 1258 C CA . TYR A 1 168 ? -0.361 -0.701 11.648 1 98.12 168 TYR A CA 1
ATOM 1259 C C . TYR A 1 168 ? -1.139 -0.449 12.93 1 98.12 168 TYR A C 1
ATOM 1261 O O . TYR A 1 168 ? -1.894 0.522 13.031 1 98.12 168 TYR A O 1
ATOM 1269 N N . ASP A 1 169 ? -1.012 -1.333 13.883 1 97.62 169 ASP A N 1
ATOM 1270 C CA . ASP A 1 169 ? -1.754 -1.269 15.133 1 97.62 169 ASP A CA 1
ATOM 1271 C C . ASP A 1 169 ? -3.26 -1.22 14.883 1 97.62 169 ASP A C 1
ATOM 1273 O O . ASP A 1 169 ? -3.979 -0.456 15.531 1 97.62 169 ASP A O 1
ATOM 1277 N N . MET A 1 170 ? -3.709 -1.902 13.938 1 98.62 170 MET A N 1
ATOM 1278 C CA . MET A 1 170 ? -5.137 -1.941 13.633 1 98.62 170 MET A CA 1
ATOM 1279 C C . MET A 1 170 ? -5.879 -2.854 14.602 1 98.62 170 MET A C 1
ATOM 1281 O O . MET A 1 170 ? -5.297 -3.799 15.141 1 98.62 170 MET A O 1
ATOM 1285 N N . ASN A 1 171 ? -7.164 -2.496 14.844 1 98.81 171 ASN A N 1
ATOM 1286 C CA . ASN A 1 171 ? -8.094 -3.484 15.383 1 98.81 171 ASN A CA 1
ATOM 1287 C C . ASN A 1 171 ? -8.508 -4.504 14.328 1 98.81 171 ASN A C 1
ATOM 1289 O O . ASN A 1 171 ? -8.945 -4.129 13.234 1 98.81 171 ASN A O 1
ATOM 1293 N N . ILE A 1 172 ? -8.32 -5.82 14.664 1 98.94 172 ILE A N 1
ATOM 1294 C CA . ILE A 1 172 ? -8.523 -6.824 13.625 1 98.94 172 ILE A CA 1
ATOM 1295 C C . ILE A 1 172 ? -9.734 -7.688 13.977 1 98.94 172 ILE A C 1
ATOM 1297 O O . ILE A 1 172 ? -9.727 -8.406 14.977 1 98.94 172 ILE A O 1
ATOM 1301 N N . LEU A 1 173 ? -10.781 -7.59 13.164 1 98.94 173 LEU A N 1
ATOM 1302 C CA . LEU A 1 173 ? -11.945 -8.461 13.25 1 98.94 173 LEU A CA 1
ATOM 1303 C C . LEU A 1 173 ? -11.891 -9.547 12.18 1 98.94 173 LEU A C 1
ATOM 1305 O O . LEU A 1 173 ? -11.469 -9.289 11.047 1 98.94 173 LEU A O 1
ATOM 1309 N N . GLY A 1 174 ? -12.242 -10.758 12.523 1 98.94 174 GLY A N 1
ATOM 1310 C CA . GLY A 1 174 ? -12.25 -11.867 11.586 1 98.94 174 GLY A CA 1
ATOM 1311 C C . GLY A 1 174 ? -13.578 -12.594 11.539 1 98.94 174 GLY A C 1
ATOM 1312 O O . GLY A 1 174 ? -14.234 -12.758 12.57 1 98.94 174 GLY A O 1
ATOM 1313 N N . TYR A 1 175 ? -13.961 -12.977 10.336 1 98.81 175 TYR A N 1
ATOM 1314 C CA . TYR A 1 175 ? -15.109 -13.844 10.109 1 98.81 175 TYR A CA 1
ATOM 1315 C C . TYR A 1 175 ? -14.703 -15.094 9.344 1 98.81 175 TYR A C 1
ATOM 1317 O O . TYR A 1 175 ? -14.156 -15.008 8.242 1 98.81 175 TYR A O 1
ATOM 1325 N N . ASP A 1 176 ? -14.93 -16.156 9.867 1 98.19 176 ASP A N 1
ATOM 1326 C CA . ASP A 1 176 ? -14.68 -17.469 9.273 1 98.19 176 ASP A CA 1
ATOM 1327 C C . ASP A 1 176 ? -15.461 -18.562 10 1 98.19 176 ASP A C 1
ATOM 1329 O O . ASP A 1 176 ? -15.836 -18.391 11.164 1 98.19 176 ASP A O 1
ATOM 1333 N N . ILE A 1 177 ? -15.703 -19.688 9.344 1 95.81 177 ILE A N 1
ATOM 1334 C CA . ILE A 1 177 ? -16.438 -20.797 9.945 1 95.81 177 ILE A CA 1
ATOM 1335 C C . ILE A 1 177 ? -15.547 -21.5 10.961 1 95.81 177 ILE A C 1
ATOM 1337 O O . ILE A 1 177 ? -16.047 -22.172 11.875 1 95.81 177 ILE A O 1
ATOM 1341 N N . LYS A 1 178 ? -14.25 -21.406 10.805 1 95.56 178 LYS A N 1
ATOM 1342 C CA . LYS A 1 178 ? -13.289 -22 11.734 1 95.56 178 LYS A CA 1
ATOM 1343 C C . LYS A 1 178 ? -12.312 -20.953 12.25 1 95.56 178 LYS A C 1
ATOM 1345 O O . LYS A 1 178 ? -11.883 -20.062 11.492 1 95.56 178 LYS A O 1
ATOM 1350 N N . LYS A 1 179 ? -11.953 -21.078 13.547 1 95.5 179 LYS A N 1
ATOM 1351 C CA . LYS A 1 179 ? -10.953 -20.172 14.109 1 95.5 179 LYS A CA 1
ATOM 1352 C C . LYS A 1 179 ? -9.539 -20.672 13.836 1 95.5 179 LYS A C 1
ATOM 1354 O O . LYS A 1 179 ? -9.258 -21.859 14.008 1 95.5 179 LYS A O 1
ATOM 1359 N N . ASN A 1 180 ? -8.742 -19.891 13.305 1 96.38 180 ASN A N 1
ATOM 1360 C CA . ASN A 1 180 ? -7.336 -20.172 13.023 1 96.38 180 ASN A CA 1
ATOM 1361 C C . ASN A 1 180 ? -6.438 -19.766 14.188 1 96.38 180 ASN A C 1
ATOM 1363 O O . ASN A 1 180 ? -6.332 -18.578 14.508 1 96.38 180 ASN A O 1
ATOM 1367 N N . PRO A 1 181 ? -5.758 -20.719 14.82 1 97.31 181 PRO A N 1
ATOM 1368 C CA . PRO A 1 181 ? -4.926 -20.391 15.977 1 97.31 181 PRO A CA 1
ATOM 1369 C C . PRO A 1 181 ? -3.859 -19.344 15.672 1 97.31 181 PRO A C 1
ATOM 1371 O O . PRO A 1 181 ? -3.549 -18.5 16.516 1 97.31 181 PRO A O 1
ATOM 1374 N N . LEU A 1 182 ? -3.32 -19.438 14.523 1 97.31 182 LEU A N 1
ATOM 1375 C CA . LEU A 1 182 ? -2.312 -18.453 14.133 1 97.31 182 LEU A CA 1
ATOM 1376 C C . LEU A 1 182 ? -2.902 -17.047 14.117 1 97.31 182 LEU A C 1
ATOM 1378 O O . LEU A 1 182 ? -2.27 -16.094 14.594 1 97.31 182 LEU A O 1
ATOM 1382 N N . ALA A 1 183 ? -4.098 -16.906 13.594 1 98.19 183 ALA A N 1
ATOM 1383 C CA . ALA A 1 183 ? -4.77 -15.617 13.539 1 98.19 183 ALA A CA 1
ATOM 1384 C C . ALA A 1 183 ? -5.121 -15.117 14.938 1 98.19 183 ALA A C 1
ATOM 1386 O O . ALA A 1 183 ? -5.008 -13.922 15.219 1 98.19 183 ALA A O 1
ATOM 1387 N N . LEU A 1 184 ? -5.551 -16 15.789 1 98.38 184 LEU A N 1
ATOM 1388 C CA . LEU A 1 184 ? -5.828 -15.641 17.172 1 98.38 184 LEU A CA 1
ATOM 1389 C C . LEU A 1 184 ? -4.586 -15.062 17.844 1 98.38 184 LEU A C 1
ATOM 1391 O O . LEU A 1 184 ? -4.668 -14.078 18.578 1 98.38 184 LEU A O 1
ATOM 1395 N N . GLY A 1 185 ? -3.465 -15.68 17.578 1 98.25 185 GLY A N 1
ATOM 1396 C CA . GLY A 1 185 ? -2.201 -15.219 18.125 1 98.25 185 GLY A CA 1
ATOM 1397 C C . GLY A 1 185 ? -1.818 -13.828 17.672 1 98.25 185 GLY A C 1
ATOM 1398 O O . GLY A 1 185 ? -1.074 -13.125 18.344 1 98.25 185 GLY A O 1
ATOM 1399 N N . LEU A 1 186 ? -2.377 -13.422 16.578 1 98.38 186 LEU A N 1
ATOM 1400 C CA . LEU A 1 186 ? -2.107 -12.109 16.016 1 98.38 186 LEU A CA 1
ATOM 1401 C C . LEU A 1 186 ? -3.072 -11.07 16.578 1 98.38 186 LEU A C 1
ATOM 1403 O O . LEU A 1 186 ? -2.986 -9.883 16.234 1 98.38 186 LEU A O 1
ATOM 1407 N N . GLY A 1 187 ? -4.055 -11.547 17.359 1 98.44 187 GLY A N 1
ATOM 1408 C CA . GLY A 1 187 ? -4.992 -10.617 17.984 1 98.44 187 GLY A CA 1
ATOM 1409 C C . GLY A 1 187 ? -6.301 -10.5 17.219 1 98.44 187 GLY A C 1
ATOM 1410 O O . GLY A 1 187 ? -7.098 -9.602 17.5 1 98.44 187 GLY A O 1
ATOM 1411 N N . VAL A 1 188 ? -6.57 -11.383 16.312 1 98.88 188 VAL A N 1
ATOM 1412 C CA . VAL A 1 188 ? -7.832 -11.367 15.57 1 98.88 188 VAL A CA 1
ATOM 1413 C C . VAL A 1 188 ? -8.984 -11.68 16.516 1 98.88 188 VAL A C 1
ATOM 1415 O O . VAL A 1 188 ? -8.953 -12.68 17.234 1 98.88 188 VAL A O 1
ATOM 1418 N N . LYS A 1 189 ? -9.938 -10.828 16.547 1 98.88 189 LYS A N 1
ATOM 1419 C CA . LYS A 1 189 ? -11.195 -11.07 17.25 1 98.88 189 LYS A CA 1
ATOM 1420 C C . LYS A 1 189 ? -12.266 -11.602 16.297 1 98.88 189 LYS A C 1
ATOM 1422 O O . LYS A 1 189 ? -12.719 -10.883 15.414 1 98.88 189 LYS A O 1
ATOM 1427 N N . TYR A 1 190 ? -12.609 -12.828 16.469 1 98.75 190 TYR A N 1
ATOM 1428 C CA . TYR A 1 190 ? -13.648 -13.414 15.625 1 98.75 190 TYR A CA 1
ATOM 1429 C C . TYR A 1 190 ? -15.023 -12.914 16.031 1 98.75 190 TYR A C 1
ATOM 1431 O O . TYR A 1 190 ? -15.375 -12.93 17.219 1 98.75 190 TYR A O 1
ATOM 1439 N N . VAL A 1 191 ? -15.734 -12.445 15.086 1 98.81 191 VAL A N 1
ATOM 1440 C CA . VAL A 1 191 ? -17.078 -11.922 15.305 1 98.81 191 VAL A CA 1
ATOM 1441 C C . VAL A 1 191 ? -18.016 -12.391 14.188 1 98.81 191 VAL A C 1
ATOM 1443 O O . VAL A 1 191 ? -17.562 -13.008 13.219 1 98.81 191 VAL A O 1
ATOM 1446 N N . GLY A 1 192 ? -19.344 -12.164 14.359 1 98.56 192 GLY A N 1
ATOM 1447 C CA . GLY A 1 192 ? -20.266 -12.422 13.273 1 98.56 192 GLY A CA 1
ATOM 1448 C C . GLY A 1 192 ? -20.125 -11.453 12.117 1 98.56 192 GLY A C 1
ATOM 1449 O O . GLY A 1 192 ? -19.562 -10.367 12.273 1 98.56 192 GLY A O 1
ATOM 1450 N N . LEU A 1 193 ? -20.625 -11.875 11.008 1 98.75 193 LEU A N 1
ATOM 1451 C CA . LEU A 1 193 ? -20.484 -11.07 9.797 1 98.75 193 LEU A CA 1
ATOM 1452 C C . LEU A 1 193 ? -21.125 -9.703 9.969 1 98.75 193 LEU A C 1
ATOM 1454 O O . LEU A 1 193 ? -20.562 -8.688 9.555 1 98.75 193 LEU A O 1
ATOM 1458 N N . ASP A 1 194 ? -22.266 -9.664 10.594 1 98.81 194 ASP A N 1
ATOM 1459 C CA . ASP A 1 194 ? -22.984 -8.398 10.773 1 98.81 194 ASP A CA 1
ATOM 1460 C C . ASP A 1 194 ? -22.172 -7.426 11.617 1 98.81 194 ASP A C 1
ATOM 1462 O O . ASP A 1 194 ? -22.062 -6.246 11.281 1 98.81 194 ASP A O 1
ATOM 1466 N N . GLU A 1 195 ? -21.641 -7.902 12.664 1 98.81 195 GLU A N 1
ATOM 1467 C CA . GLU A 1 195 ? -20.812 -7.078 13.531 1 98.81 195 GLU A CA 1
ATOM 1468 C C . GLU A 1 195 ? -19.562 -6.598 12.797 1 98.81 195 GLU A C 1
ATOM 1470 O O . GLU A 1 195 ? -19.188 -5.43 12.906 1 98.81 195 GLU A O 1
ATOM 1475 N N . LEU A 1 196 ? -18.953 -7.461 12.07 1 98.88 196 LEU A N 1
ATOM 1476 C CA . LEU A 1 196 ? -17.766 -7.102 11.297 1 98.88 196 LEU A CA 1
ATOM 1477 C C . LEU A 1 196 ? -18.062 -5.965 10.336 1 98.88 196 LEU A C 1
ATOM 1479 O O . LEU A 1 196 ? -17.328 -4.973 10.281 1 98.88 196 LEU A O 1
ATOM 1483 N N . LEU A 1 197 ? -19.156 -6.09 9.609 1 98.88 197 LEU A N 1
ATOM 1484 C CA . LEU A 1 197 ? -19.531 -5.109 8.594 1 98.88 197 LEU A CA 1
ATOM 1485 C C . LEU A 1 197 ? -19.859 -3.762 9.234 1 98.88 197 LEU A C 1
ATOM 1487 O O . LEU A 1 197 ? -19.516 -2.711 8.68 1 98.88 197 LEU A O 1
ATOM 1491 N N . SER A 1 198 ? -20.391 -3.738 10.422 1 98.69 198 SER A N 1
ATOM 1492 C CA . SER A 1 198 ? -20.844 -2.508 11.062 1 98.69 198 SER A CA 1
ATOM 1493 C C . SER A 1 198 ? -19.672 -1.777 11.727 1 98.69 198 SER A C 1
ATOM 1495 O O . SER A 1 198 ? -19.75 -0.571 11.969 1 98.69 198 SER A O 1
ATOM 1497 N N . GLU A 1 199 ? -18.578 -2.479 11.953 1 98.75 199 GLU A N 1
ATOM 1498 C CA . GLU A 1 199 ? -17.516 -1.885 12.758 1 98.75 199 GLU A CA 1
ATOM 1499 C C . GLU A 1 199 ? -16.281 -1.607 11.922 1 98.75 199 GLU A C 1
ATOM 1501 O O . GLU A 1 199 ? -15.461 -0.755 12.273 1 98.75 199 GLU A O 1
ATOM 1506 N N . ALA A 1 200 ? -16.109 -2.277 10.875 1 98.88 200 ALA A N 1
ATOM 1507 C CA . ALA A 1 200 ? -14.859 -2.242 10.117 1 98.88 200 ALA A CA 1
ATOM 1508 C C . ALA A 1 200 ? -14.758 -0.961 9.289 1 98.88 200 ALA A C 1
ATOM 1510 O O . ALA A 1 200 ? -15.711 -0.574 8.609 1 98.88 200 ALA A O 1
ATOM 1511 N N . ASP A 1 201 ? -13.617 -0.271 9.391 1 98.81 201 ASP A N 1
ATOM 1512 C CA . ASP A 1 201 ? -13.273 0.824 8.484 1 98.81 201 ASP A CA 1
ATOM 1513 C C . ASP A 1 201 ? -12.797 0.293 7.137 1 98.81 201 ASP A C 1
ATOM 1515 O O . ASP A 1 201 ? -12.969 0.955 6.109 1 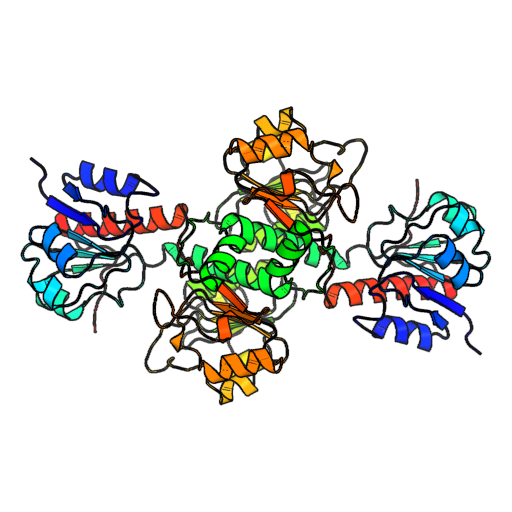98.81 201 ASP A O 1
ATOM 1519 N N . PHE A 1 202 ? -12.148 -0.849 7.184 1 98.94 202 PHE A N 1
ATOM 1520 C CA . PHE A 1 202 ? -11.641 -1.572 6.023 1 98.94 202 PHE A CA 1
ATOM 1521 C C . PHE A 1 202 ? -12.141 -3.012 6.02 1 98.94 202 PHE A C 1
ATOM 1523 O O . PHE A 1 202 ? -12.18 -3.664 7.062 1 98.94 202 PHE A O 1
ATOM 1530 N N . ILE A 1 203 ? -12.609 -3.479 4.863 1 98.94 203 ILE A N 1
ATOM 1531 C CA . ILE A 1 203 ? -13.094 -4.844 4.707 1 98.94 203 ILE A CA 1
ATOM 1532 C C . ILE A 1 203 ? -12.289 -5.559 3.627 1 98.94 203 ILE A C 1
ATOM 1534 O O . ILE A 1 203 ? -12.148 -5.059 2.508 1 98.94 203 ILE A O 1
ATOM 1538 N N . SER A 1 204 ? -11.711 -6.668 3.939 1 98.94 204 SER A N 1
ATOM 1539 C CA . SER A 1 204 ? -10.93 -7.469 3 1 98.94 204 SER A CA 1
ATOM 1540 C C . SER A 1 204 ? -11.516 -8.867 2.844 1 98.94 204 SER A C 1
ATOM 1542 O O . SER A 1 204 ? -11.734 -9.57 3.834 1 98.94 204 SER A O 1
ATOM 1544 N N . LEU A 1 205 ? -11.75 -9.336 1.604 1 98.88 205 LEU A N 1
ATOM 1545 C CA . LEU A 1 205 ? -12.398 -10.609 1.325 1 98.88 205 LEU A CA 1
ATOM 1546 C C . LEU A 1 205 ? -11.383 -11.672 0.925 1 98.88 205 LEU A C 1
ATOM 1548 O O . LEU A 1 205 ? -10.547 -11.438 0.047 1 98.88 205 LEU A O 1
ATOM 1552 N N . HIS A 1 206 ? -11.531 -12.852 1.54 1 98.31 206 HIS A N 1
ATOM 1553 C CA . HIS A 1 206 ? -10.578 -13.922 1.291 1 98.31 206 HIS A CA 1
ATOM 1554 C C . HIS A 1 206 ? -11.258 -15.289 1.384 1 98.31 206 HIS A C 1
ATOM 1556 O O . HIS A 1 206 ? -10.594 -16.297 1.636 1 98.31 206 HIS A O 1
ATOM 1562 N N . LEU A 1 207 ? -12.562 -15.344 1.178 1 97.31 207 LEU A N 1
ATOM 1563 C CA . LEU A 1 207 ? -13.297 -16.609 1.218 1 97.31 207 LEU A CA 1
ATOM 1564 C C . LEU A 1 207 ? -13.266 -17.297 -0.139 1 97.31 207 LEU A C 1
ATOM 1566 O O . LEU A 1 207 ? -13.242 -16.641 -1.18 1 97.31 207 LEU A O 1
ATOM 1570 N N . PRO A 1 208 ? -13.305 -18.625 -0.107 1 92.12 208 PRO A N 1
ATOM 1571 C CA . PRO A 1 208 ? -13.57 -19.328 -1.365 1 92.12 208 PRO A CA 1
ATOM 1572 C C . PRO A 1 208 ? -15.016 -19.188 -1.828 1 92.12 208 PRO A C 1
ATOM 1574 O O . PRO A 1 208 ? -15.883 -18.781 -1.045 1 92.12 208 PRO A O 1
ATOM 1577 N N . LEU A 1 209 ? -15.219 -19.406 -3.086 1 91.81 209 LEU A N 1
ATOM 1578 C CA . LEU A 1 209 ? -16.594 -19.406 -3.6 1 91.81 209 LEU A CA 1
ATOM 1579 C C . LEU A 1 209 ? -17.234 -20.781 -3.426 1 91.81 209 LEU A C 1
ATOM 1581 O O . LEU A 1 209 ? -16.703 -21.781 -3.91 1 91.81 209 LEU A O 1
ATOM 1585 N N . THR A 1 210 ? -18.203 -20.875 -2.691 1 92 210 THR A N 1
ATOM 1586 C CA . THR A 1 210 ? -19.062 -22.031 -2.492 1 92 210 THR A CA 1
ATOM 1587 C C . THR A 1 210 ? -20.531 -21.625 -2.588 1 92 210 THR A C 1
ATOM 1589 O O . THR A 1 210 ? -20.844 -20.453 -2.758 1 92 210 THR A O 1
ATOM 1592 N N . ASN A 1 211 ? -21.344 -22.609 -2.521 1 94.06 211 ASN A N 1
ATOM 1593 C CA . ASN A 1 211 ? -22.766 -22.281 -2.51 1 94.06 211 ASN A CA 1
ATOM 1594 C C . ASN A 1 211 ? -23.125 -21.406 -1.313 1 94.06 211 ASN A C 1
ATOM 1596 O O . ASN A 1 211 ? -24.016 -20.547 -1.408 1 94.06 211 ASN A O 1
ATOM 1600 N N . ASP A 1 212 ? -22.422 -21.594 -0.255 1 95.25 212 ASP A N 1
ATOM 1601 C CA . ASP A 1 212 ? -22.703 -20.859 0.982 1 95.25 212 ASP A CA 1
ATOM 1602 C C . ASP A 1 212 ? -22.109 -19.453 0.946 1 95.25 212 ASP A C 1
ATOM 1604 O O . ASP A 1 212 ? -22.562 -18.578 1.684 1 95.25 212 ASP A O 1
ATOM 1608 N N . THR A 1 213 ? -21.141 -19.203 0.091 1 97.06 213 THR A N 1
ATOM 1609 C CA . THR A 1 213 ? -20.469 -17.906 0.11 1 97.06 213 THR A CA 1
ATOM 1610 C C . THR A 1 213 ? -20.859 -17.078 -1.11 1 97.06 213 THR A C 1
ATOM 1612 O O . THR A 1 213 ? -20.516 -15.898 -1.204 1 97.06 213 THR A O 1
ATOM 1615 N N . LEU A 1 214 ? -21.609 -17.719 -2.029 1 97.25 214 LEU A N 1
ATOM 1616 C CA . LEU A 1 214 ? -22.125 -16.969 -3.166 1 97.25 214 LEU A CA 1
ATOM 1617 C C . LEU A 1 214 ? -22.984 -15.797 -2.699 1 97.25 214 LEU A C 1
ATOM 1619 O O . LEU A 1 214 ? -23.953 -15.984 -1.954 1 97.25 214 LEU A O 1
ATOM 1623 N N . ASN A 1 215 ? -22.641 -14.594 -3.059 1 97.88 215 ASN A N 1
ATOM 1624 C CA . ASN A 1 215 ? -23.344 -13.367 -2.697 1 97.88 215 ASN A CA 1
ATOM 1625 C C . ASN A 1 215 ? -23.484 -13.227 -1.186 1 97.88 215 ASN A C 1
ATOM 1627 O O . ASN A 1 215 ? -24.531 -12.812 -0.695 1 97.88 215 ASN A O 1
ATOM 1631 N N . ILE A 1 216 ? -22.453 -13.703 -0.53 1 98.31 216 ILE A N 1
ATOM 1632 C CA . ILE A 1 216 ? -22.484 -13.562 0.921 1 98.31 216 ILE A CA 1
ATOM 1633 C C . ILE A 1 216 ? -22.641 -12.086 1.295 1 98.31 216 ILE A C 1
ATOM 1635 O O . ILE A 1 216 ? -23.219 -11.766 2.332 1 98.31 216 ILE A O 1
ATOM 1639 N N . LEU A 1 217 ? -22.125 -11.203 0.508 1 98.75 217 LEU A N 1
ATOM 1640 C CA . LEU A 1 217 ? -22.391 -9.773 0.638 1 98.75 217 LEU A CA 1
ATOM 1641 C C . LEU A 1 217 ? -23.484 -9.328 -0.321 1 98.75 217 LEU A C 1
ATOM 1643 O O . LEU A 1 217 ? -23.203 -8.758 -1.378 1 98.75 217 LEU A O 1
ATOM 1647 N N . ASN A 1 218 ? -24.672 -9.562 0.067 1 98.25 218 ASN A N 1
ATOM 1648 C CA . ASN A 1 218 ? -25.859 -9.172 -0.696 1 98.25 218 ASN A CA 1
ATOM 1649 C C . ASN A 1 218 ? -26.359 -7.793 -0.275 1 98.25 218 ASN A C 1
ATOM 1651 O O . ASN A 1 218 ? -25.719 -7.113 0.528 1 98.25 218 ASN A O 1
ATOM 1655 N N . ALA A 1 219 ? -27.484 -7.379 -0.782 1 97.75 219 ALA A N 1
ATOM 1656 C CA . ALA A 1 219 ? -28.031 -6.043 -0.547 1 97.75 219 ALA A CA 1
ATOM 1657 C C . ALA A 1 219 ? -28.281 -5.805 0.939 1 97.75 219 ALA A C 1
ATOM 1659 O O . ALA A 1 219 ? -28.016 -4.719 1.454 1 97.75 219 ALA A O 1
ATOM 1660 N N . ASP A 1 220 ? -28.766 -6.797 1.605 1 98.19 220 ASP A N 1
ATOM 1661 C CA . ASP A 1 220 ? -29.062 -6.664 3.029 1 98.19 220 ASP A CA 1
ATOM 1662 C C . ASP A 1 220 ? -27.781 -6.469 3.838 1 98.19 220 ASP A C 1
ATOM 1664 O O . ASP A 1 220 ? -27.75 -5.68 4.785 1 98.19 220 ASP A O 1
ATOM 1668 N N . LYS A 1 221 ? -26.766 -7.191 3.482 1 98.56 221 LYS A N 1
ATOM 1669 C CA . LYS A 1 221 ? -25.484 -7.062 4.176 1 98.56 221 LYS A CA 1
ATOM 1670 C C . LYS A 1 221 ? -24.859 -5.695 3.924 1 98.56 221 LYS A C 1
ATOM 1672 O O . LYS A 1 221 ? -24.234 -5.113 4.816 1 98.56 221 LYS A O 1
ATOM 1677 N N . PHE A 1 222 ? -25.031 -5.133 2.758 1 98.44 222 PHE A N 1
ATOM 1678 C CA . PHE A 1 222 ? -24.453 -3.84 2.42 1 98.44 222 PHE A CA 1
ATOM 1679 C C . PHE A 1 222 ? -25.031 -2.738 3.299 1 98.44 222 PHE A C 1
ATOM 1681 O O . PHE A 1 222 ? -24.359 -1.746 3.586 1 98.44 222 PHE A O 1
ATOM 1688 N N . LYS A 1 223 ? -26.219 -2.887 3.789 1 97.75 223 LYS A N 1
ATOM 1689 C CA . LYS A 1 223 ? -26.875 -1.896 4.641 1 97.75 223 LYS A CA 1
ATOM 1690 C C . LYS A 1 223 ? -26.188 -1.806 6 1 97.75 223 LYS A C 1
ATOM 1692 O O . LYS A 1 223 ? -26.344 -0.816 6.719 1 97.75 223 LYS A O 1
ATOM 1697 N N . LEU A 1 224 ? -25.453 -2.863 6.324 1 98.5 224 LEU A N 1
ATOM 1698 C CA . LEU A 1 224 ? -24.844 -2.939 7.645 1 98.5 224 LEU A CA 1
ATOM 1699 C C . LEU A 1 224 ? -23.438 -2.34 7.625 1 98.5 224 LEU A C 1
ATOM 1701 O O . LEU A 1 224 ? -22.844 -2.084 8.68 1 98.5 224 LEU A O 1
ATOM 1705 N N . ILE A 1 225 ? -22.938 -2.094 6.465 1 98.69 225 ILE A N 1
ATOM 1706 C CA . ILE A 1 225 ? -21.562 -1.649 6.324 1 98.69 225 ILE A CA 1
ATOM 1707 C C . ILE A 1 225 ? -21.406 -0.252 6.922 1 98.69 225 ILE A C 1
ATOM 1709 O O . ILE A 1 225 ? -22.234 0.628 6.68 1 98.69 225 ILE A O 1
ATOM 1713 N N . LYS A 1 226 ? -20.375 -0.096 7.742 1 98.31 226 LYS A N 1
ATOM 1714 C CA . LYS A 1 226 ? -20.031 1.213 8.289 1 98.31 226 LYS A CA 1
ATOM 1715 C C . LYS A 1 226 ? -19.875 2.25 7.18 1 98.31 226 LYS A C 1
ATOM 1717 O O . LYS A 1 226 ? -19.141 2.025 6.215 1 98.31 226 LYS A O 1
ATOM 1722 N N . LYS A 1 227 ? -20.562 3.369 7.281 1 97.25 227 LYS A N 1
ATOM 1723 C CA . LYS A 1 227 ? -20.469 4.414 6.266 1 97.25 227 LYS A CA 1
ATOM 1724 C C . LYS A 1 227 ? -19.016 4.879 6.09 1 97.25 227 LYS A C 1
ATOM 1726 O O . LYS A 1 227 ? -18.328 5.133 7.074 1 97.25 227 LYS A O 1
ATOM 1731 N N . GLY A 1 228 ? -18.594 4.914 4.797 1 97.38 228 GLY A N 1
ATOM 1732 C CA . GLY A 1 228 ? -17.266 5.387 4.488 1 97.38 228 GLY A CA 1
ATOM 1733 C C . GLY A 1 228 ? -16.219 4.277 4.473 1 97.38 228 GLY A C 1
ATOM 1734 O O . GLY A 1 228 ? -15.031 4.531 4.289 1 97.38 228 GLY A O 1
ATOM 1735 N N . ALA A 1 229 ? -16.641 3.006 4.613 1 98.62 229 ALA A N 1
ATOM 1736 C CA . ALA A 1 229 ? -15.711 1.883 4.617 1 98.62 229 ALA A CA 1
ATOM 1737 C C . ALA A 1 229 ? -15.078 1.688 3.238 1 98.62 229 ALA A C 1
ATOM 1739 O O . ALA A 1 229 ? -15.633 2.133 2.23 1 98.62 229 ALA A O 1
ATOM 1740 N N . ILE A 1 230 ? -13.93 1.13 3.23 1 98.88 230 ILE A N 1
ATOM 1741 C CA . ILE A 1 230 ? -13.242 0.712 2.012 1 98.88 230 ILE A CA 1
ATOM 1742 C C . ILE A 1 230 ? -13.234 -0.812 1.922 1 98.88 230 ILE A C 1
ATOM 1744 O O . ILE A 1 230 ? -12.984 -1.497 2.916 1 98.88 230 ILE A O 1
ATOM 1748 N N . MET A 1 231 ? -13.547 -1.347 0.746 1 98.88 231 MET A N 1
ATOM 1749 C CA . MET A 1 231 ? -13.617 -2.795 0.569 1 98.88 231 MET A CA 1
ATOM 1750 C C . MET A 1 231 ? -12.625 -3.264 -0.492 1 98.88 231 MET A C 1
ATOM 1752 O O . MET A 1 231 ? -12.5 -2.635 -1.544 1 98.88 231 MET A O 1
ATOM 1756 N N . ILE A 1 232 ? -11.922 -4.312 -0.176 1 98.94 232 ILE A N 1
ATOM 1757 C CA . ILE A 1 232 ? -10.961 -4.934 -1.081 1 98.94 232 ILE A CA 1
ATOM 1758 C C . ILE A 1 232 ? -11.383 -6.371 -1.372 1 98.94 232 ILE A C 1
ATOM 1760 O O . ILE A 1 232 ? -11.664 -7.141 -0.45 1 98.94 232 ILE A O 1
ATOM 1764 N N . ASN A 1 233 ? -11.398 -6.73 -2.654 1 98.81 233 ASN A N 1
ATOM 1765 C CA . ASN A 1 233 ? -11.711 -8.109 -3.029 1 98.81 233 ASN A CA 1
ATOM 1766 C C . ASN A 1 233 ? -10.594 -8.727 -3.863 1 98.81 233 ASN A C 1
ATOM 1768 O O . ASN A 1 233 ? -10.469 -8.438 -5.055 1 98.81 233 ASN A O 1
ATOM 1772 N N . THR A 1 234 ? -9.836 -9.555 -3.246 1 98.19 234 THR A N 1
ATOM 1773 C CA . THR A 1 234 ? -8.805 -10.336 -3.926 1 98.19 234 THR A CA 1
ATOM 1774 C C . THR A 1 234 ? -9.117 -11.828 -3.865 1 98.19 234 THR A C 1
ATOM 1776 O O . THR A 1 234 ? -8.219 -12.664 -3.912 1 98.19 234 THR A O 1
ATOM 1779 N N . ALA A 1 235 ? -10.352 -12.141 -3.648 1 96.62 235 ALA A N 1
ATOM 1780 C CA . ALA A 1 235 ? -10.812 -13.523 -3.521 1 96.62 235 ALA A CA 1
ATOM 1781 C C . ALA A 1 235 ? -11.609 -13.945 -4.75 1 96.62 235 ALA A C 1
ATOM 1783 O O . ALA A 1 235 ? -11.031 -14.297 -5.785 1 96.62 235 ALA A O 1
ATOM 1784 N N . ARG A 1 236 ? -12.953 -13.758 -4.668 1 95.06 236 ARG A N 1
ATOM 1785 C CA . ARG A 1 236 ? -13.852 -14.109 -5.77 1 95.06 236 ARG A CA 1
ATOM 1786 C C . ARG A 1 236 ? -14.914 -13.031 -5.965 1 95.06 236 ARG A C 1
ATOM 1788 O O . ARG A 1 236 ? -15.531 -12.586 -4.996 1 95.06 236 ARG A O 1
ATOM 1795 N N . SER A 1 237 ? -15.133 -12.703 -7.25 1 96.56 237 SER A N 1
ATOM 1796 C CA . SER A 1 237 ? -16.078 -11.625 -7.543 1 96.56 237 SER A CA 1
ATOM 1797 C C . SER A 1 237 ? -17.484 -12.008 -7.125 1 96.56 237 SER A C 1
ATOM 1799 O O . SER A 1 237 ? -18.266 -11.148 -6.695 1 96.56 237 SER A O 1
ATOM 1801 N N . GLN A 1 238 ? -17.781 -13.297 -7.117 1 96.31 238 GLN A N 1
ATOM 1802 C CA . GLN A 1 238 ? -19.156 -13.781 -6.914 1 96.31 238 GLN A CA 1
ATOM 1803 C C . GLN A 1 238 ? -19.516 -13.766 -5.434 1 96.31 238 GLN A C 1
ATOM 1805 O O . GLN A 1 238 ? -20.672 -14.047 -5.074 1 96.31 238 GLN A O 1
ATOM 1810 N N . LEU A 1 239 ? -18.641 -13.359 -4.609 1 98.44 239 LEU A N 1
ATOM 1811 C CA . LEU A 1 239 ? -18.953 -13.195 -3.191 1 98.44 239 LEU A CA 1
ATOM 1812 C C . LEU A 1 239 ? -19.859 -11.992 -2.965 1 98.44 239 LEU A C 1
ATOM 1814 O O . LEU A 1 239 ? -20.5 -11.883 -1.911 1 98.44 239 LEU A O 1
ATOM 1818 N N . ILE A 1 240 ? -19.906 -11.109 -3.936 1 98.62 240 ILE A N 1
ATOM 1819 C CA . ILE A 1 240 ? -20.562 -9.812 -3.754 1 98.62 240 ILE A CA 1
ATOM 1820 C C . ILE A 1 240 ? -21.703 -9.664 -4.758 1 98.62 240 ILE A C 1
ATOM 1822 O O . ILE A 1 240 ? -21.547 -10.016 -5.934 1 98.62 240 ILE A O 1
ATOM 1826 N N . ASP A 1 241 ? -22.828 -9.172 -4.309 1 97.88 241 ASP A N 1
ATOM 1827 C CA . ASP A 1 241 ? -23.875 -8.703 -5.203 1 97.88 241 ASP A CA 1
ATOM 1828 C C . ASP A 1 241 ? -23.469 -7.434 -5.934 1 97.88 241 ASP A C 1
ATOM 1830 O O . ASP A 1 241 ? -23.312 -6.375 -5.316 1 97.88 241 ASP A O 1
ATOM 1834 N N . ASN A 1 242 ? -23.391 -7.5 -7.234 1 96.44 242 ASN A N 1
ATOM 1835 C CA . ASN A 1 242 ? -22.812 -6.422 -8.031 1 96.44 242 ASN A CA 1
ATOM 1836 C C . ASN A 1 242 ? -23.656 -5.156 -7.965 1 96.44 242 ASN A C 1
ATOM 1838 O O . ASN A 1 242 ? -23.125 -4.043 -7.953 1 96.44 242 ASN A O 1
ATOM 1842 N N . GLU A 1 243 ? -24.906 -5.32 -8.023 1 96.94 243 GLU A N 1
ATOM 1843 C CA . GLU A 1 243 ? -25.797 -4.164 -7.957 1 96.94 243 GLU A CA 1
ATOM 1844 C C . GLU A 1 243 ? -25.672 -3.449 -6.617 1 96.94 243 GLU A C 1
ATOM 1846 O O . GLU A 1 243 ? -25.609 -2.221 -6.566 1 96.94 243 GLU A O 1
ATOM 1851 N N . ALA A 1 244 ? -25.672 -4.188 -5.555 1 98 244 ALA A N 1
ATOM 1852 C CA . ALA A 1 244 ? -25.5 -3.617 -4.219 1 98 244 ALA A CA 1
ATOM 1853 C C . ALA A 1 244 ? -24.172 -2.895 -4.102 1 98 244 ALA A C 1
ATOM 1855 O O . ALA A 1 244 ? -24.094 -1.812 -3.516 1 98 244 ALA A O 1
ATOM 1856 N N . LEU A 1 245 ? -23.203 -3.494 -4.641 1 98.5 245 LEU A N 1
ATOM 1857 C CA . LEU A 1 245 ? -21.859 -2.896 -4.648 1 98.5 245 LEU A CA 1
ATOM 1858 C C . LEU A 1 245 ? -21.875 -1.552 -5.367 1 98.5 245 LEU A C 1
ATOM 1860 O O . LEU A 1 245 ? -21.406 -0.548 -4.824 1 98.5 245 LEU A O 1
ATOM 1864 N N . TYR A 1 246 ? -22.391 -1.527 -6.578 1 98.12 246 TYR A N 1
ATOM 1865 C CA . TYR A 1 246 ? -22.453 -0.311 -7.383 1 98.12 246 TYR A CA 1
ATOM 1866 C C . TYR A 1 246 ? -23.188 0.802 -6.645 1 98.12 246 TYR A C 1
ATOM 1868 O O . TYR A 1 246 ? -22.672 1.921 -6.535 1 98.12 246 TYR A O 1
ATOM 1876 N N . ASN A 1 247 ? -24.328 0.504 -6.141 1 97.94 247 ASN A N 1
ATOM 1877 C CA . ASN A 1 247 ? -25.125 1.489 -5.434 1 97.94 247 ASN A CA 1
ATOM 1878 C C . ASN A 1 247 ? -24.406 2.043 -4.211 1 97.94 247 ASN A C 1
ATOM 1880 O O . ASN A 1 247 ? -24.484 3.24 -3.93 1 97.94 247 ASN A O 1
ATOM 1884 N N . SER A 1 248 ? -23.734 1.174 -3.484 1 98.12 248 SER A N 1
ATOM 1885 C CA . SER A 1 248 ? -23.016 1.577 -2.273 1 98.12 248 SER A CA 1
ATOM 1886 C C . SER A 1 248 ? -21.875 2.527 -2.594 1 98.12 248 SER A C 1
ATOM 1888 O O . SER A 1 248 ? -21.5 3.369 -1.769 1 98.12 248 SER A O 1
ATOM 1890 N N . LEU A 1 249 ? -21.297 2.469 -3.75 1 98.19 249 LEU A N 1
ATOM 1891 C CA . LEU A 1 249 ? -20.188 3.324 -4.172 1 98.19 249 LEU A CA 1
ATOM 1892 C C . LEU A 1 249 ? -20.703 4.688 -4.621 1 98.19 249 LEU A C 1
ATOM 1894 O O . LEU A 1 249 ? -20 5.691 -4.5 1 98.19 249 LEU A O 1
ATOM 1898 N N . ILE A 1 250 ? -21.875 4.719 -5.094 1 96.94 250 ILE A N 1
ATOM 1899 C CA . ILE A 1 250 ? -22.484 5.957 -5.578 1 96.94 250 ILE A CA 1
ATOM 1900 C C . ILE A 1 250 ? -23.047 6.754 -4.398 1 96.94 250 ILE A C 1
ATOM 1902 O O . ILE A 1 250 ? -22.906 7.98 -4.355 1 96.94 250 ILE A O 1
ATOM 1906 N N . ASP A 1 251 ? -23.609 6.059 -3.424 1 95.62 251 ASP A N 1
ATOM 1907 C CA . ASP A 1 251 ? -24.312 6.785 -2.361 1 95.62 251 ASP A CA 1
ATOM 1908 C C . ASP A 1 251 ? -23.359 7.086 -1.198 1 95.62 251 ASP A C 1
ATOM 1910 O O . ASP A 1 251 ? -23.766 7.719 -0.219 1 95.62 251 ASP A O 1
ATOM 1914 N N . GLY A 1 252 ? -22.203 6.523 -1.217 1 93 252 GLY A N 1
ATOM 1915 C CA . GLY A 1 252 ? -21.188 6.898 -0.237 1 93 252 GLY A CA 1
ATOM 1916 C C . GLY A 1 252 ? -21.094 5.922 0.919 1 93 252 GLY A C 1
ATOM 1917 O O . GLY A 1 252 ? -20.281 6.113 1.832 1 93 252 GLY A O 1
ATOM 1918 N N . THR A 1 253 ? -21.906 4.922 0.866 1 95.19 253 THR A N 1
ATOM 1919 C CA . THR A 1 253 ? -21.719 3.871 1.86 1 95.19 253 THR A CA 1
ATOM 1920 C C . THR A 1 253 ? -20.281 3.338 1.818 1 95.19 253 THR A C 1
ATOM 1922 O O . THR A 1 253 ? -19.594 3.326 2.836 1 95.19 253 THR A O 1
ATOM 1925 N N . LEU A 1 254 ? -19.875 2.934 0.669 1 98.12 254 LEU A N 1
ATOM 1926 C CA . LEU A 1 254 ? -18.469 2.619 0.454 1 98.12 254 LEU A CA 1
ATOM 1927 C C . LEU A 1 254 ? -17.719 3.826 -0.1 1 98.12 254 LEU A C 1
ATOM 1929 O O . LEU A 1 254 ? -18.141 4.41 -1.105 1 98.12 254 LEU A O 1
ATOM 1933 N N . LYS A 1 255 ? -16.688 4.141 0.561 1 97.75 255 LYS A N 1
ATOM 1934 C CA . LYS A 1 255 ? -15.805 5.199 0.081 1 97.75 255 LYS A CA 1
ATOM 1935 C C . LYS A 1 255 ? -15.008 4.738 -1.137 1 97.75 255 LYS A C 1
ATOM 1937 O O . LYS A 1 255 ? -14.633 5.551 -1.982 1 97.75 255 LYS A O 1
ATOM 1942 N N . GLY A 1 256 ? -14.766 3.482 -1.18 1 98.62 256 GLY A N 1
ATOM 1943 C CA . GLY A 1 256 ? -14.008 2.936 -2.293 1 98.62 256 GLY A CA 1
ATOM 1944 C C . GLY A 1 256 ? -14.031 1.42 -2.346 1 98.62 256 GLY A C 1
ATOM 1945 O O . GLY A 1 256 ? -14.367 0.765 -1.356 1 98.62 256 GLY A O 1
ATOM 1946 N N . TYR A 1 257 ? -13.719 0.897 -3.488 1 98.88 257 TYR A N 1
ATOM 1947 C CA . TYR A 1 257 ? -13.672 -0.535 -3.76 1 98.88 257 TYR A CA 1
ATOM 1948 C C . TYR A 1 257 ? -12.523 -0.869 -4.707 1 98.88 257 TYR A C 1
ATOM 1950 O O . TYR A 1 257 ? -12.281 -0.147 -5.676 1 98.88 257 TYR A O 1
ATOM 1958 N N . ALA A 1 258 ? -11.805 -1.85 -4.344 1 98.94 258 ALA A N 1
ATOM 1959 C CA . ALA A 1 258 ? -10.781 -2.373 -5.242 1 98.94 258 ALA A CA 1
ATOM 1960 C C . ALA A 1 258 ? -10.93 -3.879 -5.43 1 98.94 258 ALA A C 1
ATOM 1962 O O . ALA A 1 258 ? -11.281 -4.598 -4.488 1 98.94 258 ALA A O 1
ATOM 1963 N N . THR A 1 259 ? -10.625 -4.359 -6.652 1 98.75 259 THR A N 1
ATOM 1964 C CA . THR A 1 259 ? -10.758 -5.789 -6.898 1 98.75 259 THR A CA 1
ATOM 1965 C C . THR A 1 259 ? -9.68 -6.277 -7.859 1 98.75 259 THR A C 1
ATOM 1967 O O . THR A 1 259 ? -9.219 -5.527 -8.727 1 98.75 259 THR A O 1
ATOM 1970 N N . ASP A 1 260 ? -9.336 -7.488 -7.641 1 97.88 260 ASP A N 1
ATOM 1971 C CA . ASP A 1 260 ? -8.398 -8.203 -8.5 1 97.88 260 ASP A CA 1
ATOM 1972 C C . ASP A 1 260 ? -9.078 -9.375 -9.203 1 97.88 260 ASP A C 1
ATOM 1974 O O . ASP A 1 260 ? -8.422 -10.18 -9.867 1 97.88 260 ASP A O 1
ATOM 1978 N N . VAL A 1 261 ? -10.383 -9.492 -8.984 1 95.88 261 VAL A N 1
ATOM 1979 C CA . VAL A 1 261 ? -11.07 -10.68 -9.477 1 95.88 261 VAL A CA 1
ATOM 1980 C C . VAL A 1 261 ? -12.383 -10.273 -10.148 1 95.88 261 VAL A C 1
ATOM 1982 O O . VAL A 1 261 ? -12.992 -9.266 -9.781 1 95.88 261 VAL A O 1
ATOM 1985 N N . TYR A 1 262 ? -12.758 -11.07 -11.125 1 94.94 262 TYR A N 1
ATOM 1986 C CA . TYR A 1 262 ? -13.898 -10.75 -11.977 1 94.94 262 TYR A CA 1
ATOM 1987 C C . TYR A 1 262 ? -14.68 -12.008 -12.336 1 94.94 262 TYR A C 1
ATOM 1989 O O . TYR A 1 262 ? -14.148 -13.117 -12.258 1 94.94 262 TYR A O 1
ATOM 1997 N N . ASP A 1 263 ? -15.914 -11.773 -12.719 1 91.81 263 ASP A N 1
ATOM 1998 C CA . ASP A 1 263 ? -16.734 -12.914 -13.102 1 91.81 263 ASP A CA 1
ATOM 1999 C C . ASP A 1 263 ? -16.188 -13.602 -14.344 1 91.81 263 ASP A C 1
ATOM 2001 O O . ASP A 1 263 ? -16.25 -14.828 -14.469 1 91.81 263 ASP A O 1
ATOM 2005 N N . PHE A 1 264 ? -15.742 -12.781 -15.234 1 87.25 264 PHE A N 1
ATOM 2006 C CA . PHE A 1 264 ? -15.102 -13.234 -16.469 1 87.25 264 PHE A CA 1
ATOM 2007 C C . PHE A 1 264 ? -13.766 -12.539 -16.672 1 87.25 264 PHE A C 1
ATOM 2009 O O . PHE A 1 264 ? -13.641 -11.336 -16.406 1 87.25 264 PHE A O 1
ATOM 2016 N N . GLU A 1 265 ? -12.844 -13.398 -17.094 1 86.56 265 GLU A N 1
ATOM 2017 C CA . GLU A 1 265 ? -11.516 -12.828 -17.297 1 86.56 265 GLU A CA 1
ATOM 2018 C C . GLU A 1 265 ? -10.961 -13.211 -18.672 1 86.56 265 GLU A C 1
ATOM 2020 O O . GLU A 1 265 ? -10.867 -14.391 -19 1 86.56 265 GLU A O 1
ATOM 2025 N N . PRO A 1 266 ? -10.742 -12.172 -19.469 1 89.75 266 PRO A N 1
ATOM 2026 C CA . PRO A 1 266 ? -10.828 -10.742 -19.141 1 89.75 266 PRO A CA 1
ATOM 2027 C C . PRO A 1 266 ? -12.266 -10.25 -19 1 89.75 266 PRO A C 1
ATOM 2029 O O . PRO A 1 266 ? -13.172 -10.805 -19.625 1 89.75 266 PRO A O 1
ATOM 2032 N N . PRO A 1 267 ? -12.336 -9.18 -18.109 1 93 267 PRO A N 1
ATOM 2033 C CA . PRO A 1 267 ? -13.695 -8.688 -17.906 1 93 267 PRO A CA 1
ATOM 2034 C C . PRO A 1 267 ? -14.195 -7.809 -19.047 1 93 267 PRO A C 1
ATOM 2036 O O . PRO A 1 267 ? -13.391 -7.203 -19.766 1 93 267 PRO A O 1
ATOM 2039 N N . MET A 1 268 ? -15.516 -7.871 -19.156 1 92.62 268 MET A N 1
ATOM 2040 C CA . MET A 1 268 ? -16.156 -6.828 -19.953 1 92.62 268 MET A CA 1
ATOM 2041 C C . MET A 1 268 ? -16.281 -5.535 -19.156 1 92.62 268 MET A C 1
ATOM 2043 O O . MET A 1 268 ? -16.219 -5.555 -17.922 1 92.62 268 MET A O 1
ATOM 2047 N N . HIS A 1 269 ? -16.422 -4.504 -19.953 1 94.94 269 HIS A N 1
ATOM 2048 C CA . HIS A 1 269 ? -16.609 -3.221 -19.281 1 94.94 269 HIS A CA 1
ATOM 2049 C C . HIS A 1 269 ? -17.891 -3.199 -18.469 1 94.94 269 HIS A C 1
ATOM 2051 O O . HIS A 1 269 ? -18.938 -3.625 -18.938 1 94.94 269 HIS A O 1
ATOM 2057 N N . LEU A 1 270 ? -17.75 -2.783 -17.312 1 94.88 270 LEU A N 1
ATOM 2058 C CA . LEU A 1 270 ? -18.891 -2.557 -16.422 1 94.88 270 LEU A CA 1
ATOM 2059 C C . LEU A 1 270 ? -18.938 -1.104 -15.969 1 94.88 270 LEU A C 1
ATOM 2061 O O . LEU A 1 270 ? -17.906 -0.453 -15.828 1 94.88 270 LEU A O 1
ATOM 2065 N N . PRO A 1 271 ? -20.125 -0.562 -15.68 1 95.62 271 PRO A N 1
ATOM 2066 C CA . PRO A 1 271 ? -20.234 0.806 -15.164 1 95.62 271 PRO A CA 1
ATOM 2067 C C . PRO A 1 271 ? -19.359 1.045 -13.93 1 95.62 271 PRO A C 1
ATOM 2069 O O . PRO A 1 271 ? -18.844 2.143 -13.742 1 95.62 271 PRO A O 1
ATOM 2072 N N . LEU A 1 272 ? -19.203 0.023 -13.188 1 95.94 272 LEU A N 1
ATOM 2073 C CA . LEU A 1 272 ? -18.375 0.061 -11.984 1 95.94 272 LEU A CA 1
ATOM 2074 C C . LEU A 1 272 ? -16.953 0.507 -12.312 1 95.94 272 LEU A C 1
ATOM 2076 O O . LEU A 1 272 ? -16.312 1.173 -11.5 1 95.94 272 LEU A O 1
ATOM 2080 N N . PHE A 1 273 ? -16.484 0.244 -13.477 1 96.81 273 PHE A N 1
ATOM 2081 C CA . PHE A 1 273 ? -15.109 0.499 -13.883 1 96.81 273 PHE A CA 1
ATOM 2082 C C . PHE A 1 273 ? -14.875 1.991 -14.086 1 96.81 273 PHE A C 1
ATOM 2084 O O . PHE A 1 273 ? -13.727 2.447 -14.094 1 96.81 273 PHE A O 1
ATOM 2091 N N . ASP A 1 274 ? -15.945 2.797 -14.227 1 96.38 274 ASP A N 1
ATOM 2092 C CA . ASP A 1 274 ? -15.844 4.219 -14.547 1 96.38 274 ASP A CA 1
ATOM 2093 C C . ASP A 1 274 ? -15.805 5.066 -13.281 1 96.38 274 ASP A C 1
ATOM 2095 O O . ASP A 1 274 ? -15.539 6.27 -13.336 1 96.38 274 ASP A O 1
ATOM 2099 N N . LEU A 1 275 ? -16.094 4.469 -12.18 1 97.31 275 LEU A N 1
ATOM 2100 C CA . LEU A 1 275 ? -16.125 5.219 -10.93 1 97.31 275 LEU A CA 1
ATOM 2101 C C . LEU A 1 275 ? -14.719 5.566 -10.469 1 97.31 275 LEU A C 1
ATOM 2103 O O . LEU A 1 275 ? -13.828 4.715 -10.492 1 97.31 275 LEU A O 1
ATOM 2107 N N . PRO A 1 276 ? -14.453 6.816 -10.023 1 96 276 PRO A N 1
ATOM 2108 C CA . PRO A 1 27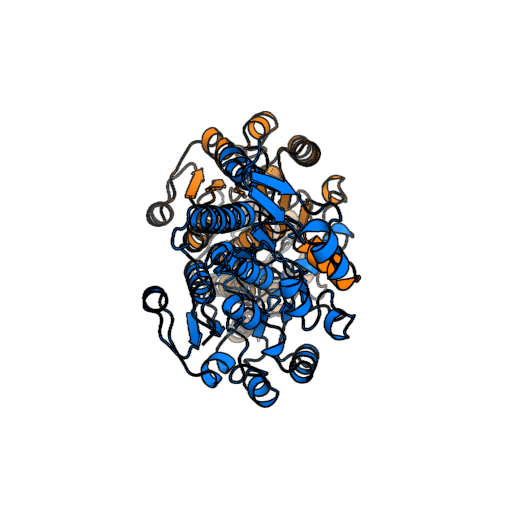6 ? -13.117 7.238 -9.609 1 96 276 PRO A CA 1
ATOM 2109 C C . PRO A 1 276 ? -12.664 6.57 -8.312 1 96 276 PRO A C 1
ATOM 2111 O O . PRO A 1 276 ? -11.461 6.52 -8.023 1 96 276 PRO A O 1
ATOM 2114 N N . ASN A 1 277 ? -13.625 6.094 -7.516 1 97.94 277 ASN A N 1
ATOM 2115 C CA . ASN A 1 277 ? -13.297 5.457 -6.242 1 97.94 277 ASN A CA 1
ATOM 2116 C C . ASN A 1 277 ? -13.242 3.938 -6.375 1 97.94 277 ASN A C 1
ATOM 2118 O O . ASN A 1 277 ? -13.445 3.217 -5.398 1 97.94 277 ASN A O 1
ATOM 2122 N N . VAL A 1 278 ? -12.984 3.467 -7.586 1 98.75 278 VAL A N 1
ATOM 2123 C CA . VAL A 1 278 ? -12.797 2.045 -7.852 1 98.75 278 VAL A CA 1
ATOM 2124 C C . VAL A 1 278 ? -11.414 1.812 -8.469 1 98.75 278 VAL A C 1
ATOM 2126 O O . VAL A 1 278 ? -11 2.541 -9.375 1 98.75 278 VAL A O 1
ATOM 2129 N N . ILE A 1 279 ? -10.672 0.863 -7.918 1 98.88 279 ILE A N 1
ATOM 2130 C CA . ILE A 1 279 ? -9.383 0.449 -8.445 1 98.88 279 ILE A CA 1
ATOM 2131 C C . ILE A 1 279 ? -9.477 -0.982 -8.977 1 98.88 279 ILE A C 1
ATOM 2133 O O . ILE A 1 279 ? -10.078 -1.848 -8.328 1 98.88 279 ILE A O 1
ATOM 2137 N N . LEU A 1 280 ? -8.906 -1.213 -10.164 1 98.75 280 LEU A N 1
ATOM 2138 C CA . LEU A 1 280 ? -8.961 -2.51 -10.828 1 98.75 280 LEU A CA 1
ATOM 2139 C C . LEU A 1 280 ? -7.562 -3.033 -11.125 1 98.75 280 LEU A C 1
ATOM 2141 O O . LEU A 1 280 ? -6.707 -2.295 -11.617 1 98.75 280 LEU A O 1
ATOM 2145 N N . THR A 1 281 ? -7.324 -4.277 -10.734 1 98.19 281 THR A N 1
ATOM 2146 C CA . THR A 1 281 ? -6.113 -4.977 -11.164 1 98.19 281 THR A CA 1
ATOM 2147 C C . THR A 1 281 ? -6.465 -6.281 -11.875 1 98.19 281 THR A C 1
ATOM 2149 O O . THR A 1 281 ? -7.512 -6.875 -11.609 1 98.19 281 THR A O 1
ATOM 2152 N N . PRO A 1 282 ? -5.699 -6.723 -12.836 1 95.88 282 PRO A N 1
ATOM 2153 C CA . PRO A 1 282 ? -6.043 -7.836 -13.719 1 95.88 282 PRO A CA 1
ATOM 2154 C C . PRO A 1 282 ? -5.605 -9.188 -13.156 1 95.88 282 PRO A C 1
ATOM 2156 O O . PRO A 1 282 ? -4.902 -9.945 -13.836 1 95.88 282 PRO A O 1
ATOM 2159 N N . HIS A 1 283 ? -6.137 -9.5 -11.961 1 93.12 283 HIS A N 1
ATOM 2160 C CA . HIS A 1 283 ? -5.91 -10.805 -11.336 1 93.12 283 HIS A CA 1
ATOM 2161 C C . HIS A 1 283 ? -4.422 -11.086 -11.188 1 93.12 283 HIS A C 1
ATOM 2163 O O . HIS A 1 283 ? -3.938 -12.133 -11.633 1 93.12 283 HIS A O 1
ATOM 2169 N N . ILE A 1 284 ? -3.752 -10.211 -10.477 1 95.06 284 ILE A N 1
ATOM 2170 C CA . ILE A 1 284 ? -2.301 -10.289 -10.344 1 95.06 284 ILE A CA 1
ATOM 2171 C C . ILE A 1 284 ? -1.935 -10.57 -8.883 1 95.06 284 ILE A C 1
ATOM 2173 O O . ILE A 1 284 ? -0.787 -10.375 -8.477 1 95.06 284 ILE A O 1
ATOM 2177 N N . GLY A 1 285 ? -2.879 -10.93 -8.055 1 94.94 285 GLY A N 1
ATOM 2178 C CA . GLY A 1 285 ? -2.631 -11.164 -6.645 1 94.94 285 GLY A CA 1
ATOM 2179 C C . GLY A 1 285 ? -1.421 -12.039 -6.383 1 94.94 285 GLY A C 1
ATOM 2180 O O . GLY A 1 285 ? -0.602 -11.734 -5.512 1 94.94 285 GLY A O 1
ATOM 2181 N N . GLY A 1 286 ? -1.31 -13.094 -7.145 1 93.69 286 GLY A N 1
ATOM 2182 C CA . GLY A 1 286 ? -0.236 -14.055 -6.949 1 93.69 286 GLY A CA 1
ATOM 2183 C C . GLY A 1 286 ? 0.898 -13.891 -7.941 1 93.69 286 GLY A C 1
ATOM 2184 O O . GLY A 1 286 ? 1.72 -14.797 -8.109 1 93.69 286 GLY A O 1
ATOM 2185 N N . THR A 1 287 ? 0.968 -12.789 -8.641 1 93.25 287 THR A N 1
ATOM 2186 C CA . THR A 1 287 ? 1.89 -12.664 -9.766 1 93.25 287 THR A CA 1
ATOM 2187 C C . THR A 1 287 ? 3.094 -11.812 -9.383 1 93.25 287 THR A C 1
ATOM 2189 O O . THR A 1 287 ? 3.086 -10.594 -9.586 1 93.25 287 THR A O 1
ATOM 2192 N N . THR A 1 288 ? 4.129 -12.383 -8.852 1 96.62 288 THR A N 1
ATOM 2193 C CA . THR A 1 288 ? 5.43 -11.781 -8.586 1 96.62 288 THR A CA 1
ATOM 2194 C C . THR A 1 288 ? 6.555 -12.711 -9.047 1 96.62 288 THR A C 1
ATOM 2196 O O . THR A 1 288 ? 6.324 -13.891 -9.32 1 96.62 288 THR A O 1
ATOM 2199 N N . VAL A 1 289 ? 7.703 -12.141 -9.148 1 96.12 289 VAL A N 1
ATOM 2200 C CA . VAL A 1 289 ? 8.883 -12.93 -9.508 1 96.12 289 VAL A CA 1
ATOM 2201 C C . VAL A 1 289 ? 9.07 -14.062 -8.5 1 96.12 289 VAL A C 1
ATOM 2203 O O . VAL A 1 289 ? 9.305 -15.203 -8.883 1 96.12 289 VAL A O 1
ATOM 2206 N N . GLU A 1 290 ? 8.891 -13.797 -7.27 1 97.06 290 GLU A N 1
ATOM 2207 C CA . GLU A 1 290 ? 9.117 -14.75 -6.195 1 97.06 290 GLU A CA 1
ATOM 2208 C C . GLU A 1 290 ? 8.055 -15.852 -6.191 1 97.06 290 GLU A C 1
ATOM 2210 O O . GLU A 1 290 ? 8.383 -17.031 -6.102 1 97.06 290 GLU A O 1
ATOM 2215 N N . SER A 1 291 ? 6.773 -15.445 -6.27 1 96.62 291 SER A N 1
ATOM 2216 C CA . SER A 1 291 ? 5.703 -16.438 -6.25 1 96.62 291 SER A CA 1
ATOM 2217 C C . SER A 1 291 ? 5.75 -17.328 -7.488 1 96.62 291 SER A C 1
ATOM 2219 O O . SER A 1 291 ? 5.441 -18.516 -7.414 1 96.62 291 SER A O 1
ATOM 2221 N N . ASN A 1 292 ? 6.074 -16.688 -8.648 1 96.31 292 ASN A N 1
ATOM 2222 C CA . ASN A 1 292 ? 6.191 -17.469 -9.875 1 96.31 292 ASN A CA 1
ATOM 2223 C C . ASN A 1 292 ? 7.207 -18.609 -9.711 1 96.31 292 ASN A C 1
ATOM 2225 O O . ASN A 1 292 ? 6.949 -19.734 -10.117 1 96.31 292 ASN A O 1
ATOM 2229 N N . LYS A 1 293 ? 8.312 -18.266 -9.133 1 96.75 293 LYS A N 1
ATOM 2230 C CA . LYS A 1 293 ? 9.344 -19.281 -8.883 1 96.75 293 LYS A CA 1
ATOM 2231 C C . LYS A 1 293 ? 8.82 -20.359 -7.945 1 96.75 293 LYS A C 1
ATOM 2233 O O . LYS A 1 293 ? 9 -21.547 -8.211 1 96.75 293 LYS A O 1
ATOM 2238 N N . ARG A 1 294 ? 8.156 -19.938 -6.895 1 97.31 294 ARG A N 1
ATOM 2239 C CA . ARG A 1 294 ? 7.621 -20.906 -5.934 1 97.31 294 ARG A CA 1
ATOM 2240 C C . ARG A 1 294 ? 6.57 -21.797 -6.582 1 97.31 294 ARG A C 1
ATOM 2242 O O . ARG A 1 294 ? 6.617 -23.016 -6.434 1 97.31 294 ARG A O 1
ATOM 2249 N N . MET A 1 295 ? 5.672 -21.203 -7.301 1 97 295 MET A N 1
ATOM 2250 C CA . MET A 1 295 ? 4.625 -21.969 -7.984 1 97 295 MET A CA 1
ATOM 2251 C C . MET A 1 295 ? 5.227 -22.922 -9 1 97 295 MET A C 1
ATOM 2253 O O . MET A 1 295 ? 4.828 -24.094 -9.062 1 97 295 MET A O 1
ATOM 2257 N N . GLY A 1 296 ? 6.195 -22.406 -9.758 1 97.88 296 GLY A N 1
ATOM 2258 C CA . GLY A 1 296 ? 6.863 -23.25 -10.742 1 97.88 296 GLY A CA 1
ATOM 2259 C C . GLY A 1 296 ? 7.566 -24.453 -10.125 1 97.88 296 GLY A C 1
ATOM 2260 O O . GLY A 1 296 ? 7.383 -25.578 -10.578 1 97.88 296 GLY A O 1
ATOM 2261 N N . ASN A 1 297 ? 8.289 -24.203 -9.094 1 98.25 297 ASN A N 1
ATOM 2262 C CA . ASN A 1 297 ? 9.023 -25.281 -8.438 1 98.25 297 ASN A CA 1
ATOM 2263 C C . ASN A 1 297 ? 8.086 -26.297 -7.781 1 98.25 297 ASN A C 1
ATOM 2265 O O . ASN A 1 297 ? 8.352 -27.5 -7.789 1 98.25 297 ASN A O 1
ATOM 2269 N N . THR A 1 298 ? 7.035 -25.766 -7.215 1 98.31 298 THR A N 1
ATOM 2270 C CA . THR A 1 298 ? 6.047 -26.656 -6.617 1 98.31 298 THR A CA 1
ATOM 2271 C C . THR A 1 298 ? 5.402 -27.547 -7.684 1 98.31 298 THR A C 1
ATOM 2273 O O . THR A 1 298 ? 5.234 -28.75 -7.48 1 98.31 298 THR A O 1
ATOM 2276 N N . ALA A 1 299 ? 5.023 -26.938 -8.82 1 98.25 299 ALA A N 1
ATOM 2277 C CA . ALA A 1 299 ? 4.48 -27.719 -9.93 1 98.25 299 ALA A CA 1
ATOM 2278 C C . ALA A 1 299 ? 5.465 -28.797 -10.375 1 98.25 299 ALA A C 1
ATOM 2280 O O . ALA A 1 299 ? 5.082 -29.953 -10.586 1 98.25 299 ALA A O 1
ATOM 2281 N N . VAL A 1 300 ? 6.746 -28.422 -10.422 1 98.62 300 VAL A N 1
ATOM 2282 C CA . VAL A 1 300 ? 7.797 -29.328 -10.883 1 98.62 300 VAL A CA 1
ATOM 2283 C C . VAL A 1 300 ? 7.992 -30.453 -9.867 1 98.62 300 VAL A C 1
ATOM 2285 O O . VAL A 1 300 ? 8.172 -31.609 -10.25 1 98.62 300 VAL A O 1
ATOM 2288 N N . ASP A 1 301 ? 7.965 -30.078 -8.555 1 98.75 301 ASP A N 1
ATOM 2289 C CA . ASP A 1 301 ? 8.055 -31.094 -7.523 1 98.75 301 ASP A CA 1
ATOM 2290 C C . ASP A 1 301 ? 6.969 -32.156 -7.707 1 98.75 301 ASP A C 1
ATOM 2292 O O . ASP A 1 301 ? 7.242 -33.344 -7.602 1 98.75 301 ASP A O 1
ATOM 2296 N N . ASN A 1 302 ? 5.777 -31.75 -7.984 1 98.69 302 ASN A N 1
ATOM 2297 C CA . ASN A 1 302 ? 4.648 -32.656 -8.188 1 98.69 302 ASN A CA 1
ATOM 2298 C C . ASN A 1 302 ? 4.828 -33.5 -9.438 1 98.69 302 ASN A C 1
ATOM 2300 O O . ASN A 1 302 ? 4.605 -34.719 -9.406 1 98.69 302 ASN A O 1
ATOM 2304 N N . VAL A 1 303 ? 5.27 -32.875 -10.531 1 98.69 303 VAL A N 1
ATOM 2305 C CA . VAL A 1 303 ? 5.469 -33.594 -11.805 1 98.69 303 VAL A CA 1
ATOM 2306 C C . VAL A 1 303 ? 6.535 -34.656 -11.641 1 98.69 303 VAL A C 1
ATOM 2308 O O . VAL A 1 303 ? 6.32 -35.812 -12.008 1 98.69 303 VAL A O 1
ATOM 2311 N N . ILE A 1 304 ? 7.617 -34.281 -11.008 1 98.56 304 ILE A N 1
ATOM 2312 C CA . ILE A 1 304 ? 8.727 -35.219 -10.852 1 98.56 304 ILE A CA 1
ATOM 2313 C C . ILE A 1 304 ? 8.312 -36.375 -9.961 1 98.56 304 ILE A C 1
ATOM 2315 O O . ILE A 1 304 ? 8.594 -37.531 -10.258 1 98.56 304 ILE A O 1
ATOM 2319 N N . ALA A 1 305 ? 7.633 -36.062 -8.914 1 98.56 305 ALA A N 1
ATOM 2320 C CA . ALA A 1 305 ? 7.168 -37.094 -8.016 1 98.56 305 ALA A CA 1
ATOM 2321 C C . ALA A 1 305 ? 6.301 -38.125 -8.766 1 98.56 305 ALA A C 1
ATOM 2323 O O . ALA A 1 305 ? 6.527 -39.312 -8.68 1 98.56 305 ALA A O 1
ATOM 2324 N N . VAL A 1 306 ? 5.348 -37.656 -9.555 1 98.44 306 VAL A N 1
ATOM 2325 C CA . VAL A 1 306 ? 4.41 -38.531 -10.258 1 98.44 306 VAL A CA 1
ATOM 2326 C C . VAL A 1 306 ? 5.152 -39.344 -11.32 1 98.44 306 VAL A C 1
ATOM 2328 O O . VAL A 1 306 ? 4.91 -40.531 -11.484 1 98.44 306 VAL A O 1
ATOM 2331 N N . LEU A 1 307 ? 6.09 -38.719 -12.023 1 97.81 307 LEU A N 1
ATOM 2332 C CA . LEU A 1 307 ? 6.824 -39.375 -13.078 1 97.81 307 LEU A CA 1
ATOM 2333 C C . LEU A 1 307 ? 7.75 -40.438 -12.5 1 97.81 307 LEU A C 1
ATOM 2335 O O . LEU A 1 307 ? 8.07 -41.438 -13.172 1 97.81 307 LEU A O 1
ATOM 2339 N N . LYS A 1 308 ? 8.062 -40.281 -11.219 1 97.25 308 LYS A N 1
ATOM 2340 C CA . LYS A 1 308 ? 8.859 -41.281 -10.516 1 97.25 308 LYS A CA 1
ATOM 2341 C C . LYS A 1 308 ? 7.984 -42.406 -9.938 1 97.25 308 LYS A C 1
ATOM 2343 O O . LYS A 1 308 ? 8.492 -43.375 -9.391 1 97.25 308 LYS A O 1
ATOM 2348 N N . GLY A 1 309 ? 6.773 -42.219 -10.008 1 96.94 309 GLY A N 1
ATOM 2349 C CA . GLY A 1 309 ? 5.863 -43.156 -9.406 1 96.94 309 GLY A CA 1
ATOM 2350 C C . GLY A 1 309 ? 5.672 -42.969 -7.918 1 96.94 309 GLY A C 1
ATOM 2351 O O . GLY A 1 309 ? 5.34 -43.875 -7.188 1 96.94 309 GLY A O 1
ATOM 2352 N N . GLU A 1 310 ? 5.922 -41.719 -7.488 1 97.81 310 GLU A N 1
ATOM 2353 C CA . GLU A 1 310 ? 5.781 -41.344 -6.082 1 97.81 310 GLU A CA 1
ATOM 2354 C C . GLU A 1 310 ? 4.539 -40.5 -5.852 1 97.81 310 GLU A C 1
ATOM 2356 O O . GLU A 1 310 ? 3.957 -39.969 -6.801 1 97.81 310 GLU A O 1
ATOM 2361 N N . THR A 1 311 ? 4.113 -40.531 -4.605 1 97.06 311 THR A N 1
ATOM 2362 C CA . THR A 1 311 ? 3 -39.656 -4.242 1 97.06 311 THR A CA 1
ATOM 2363 C C . THR A 1 311 ? 3.43 -38.188 -4.258 1 97.06 311 THR A C 1
ATOM 2365 O O . THR A 1 311 ? 4.387 -37.812 -3.578 1 97.06 311 THR A O 1
ATOM 2368 N N . PRO A 1 312 ? 2.768 -37.344 -5.07 1 97.81 312 PRO A N 1
ATOM 2369 C CA . PRO A 1 312 ? 3.137 -35.938 -5.055 1 97.81 312 PRO A CA 1
ATOM 2370 C C . PRO A 1 312 ? 2.686 -35.219 -3.779 1 97.81 312 PRO A C 1
ATOM 2372 O O . PRO A 1 312 ? 1.748 -35.688 -3.115 1 97.81 312 PRO 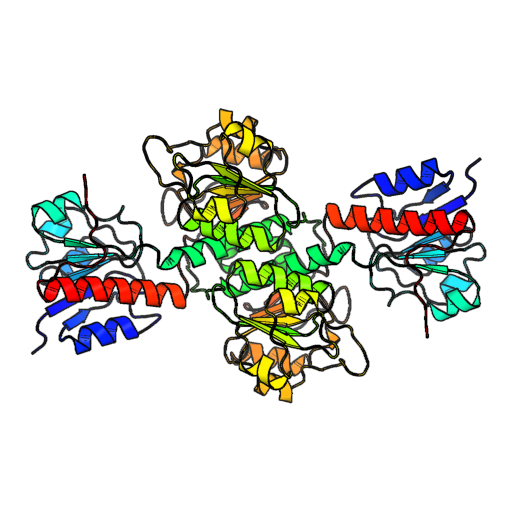A O 1
ATOM 2375 N N . PRO A 1 313 ? 3.301 -34.156 -3.424 1 96.31 313 PRO A N 1
ATOM 2376 C CA . PRO A 1 313 ? 3.037 -33.469 -2.152 1 96.31 313 PRO A CA 1
ATOM 2377 C C . PRO A 1 313 ? 1.706 -32.719 -2.146 1 96.31 313 PRO A C 1
ATOM 2379 O O . PRO A 1 313 ? 1.146 -32.469 -1.08 1 96.31 313 PRO A O 1
ATOM 2382 N N . ASN A 1 314 ? 1.039 -32.375 -3.326 1 97.19 314 ASN A N 1
ATOM 2383 C CA . ASN A 1 314 ? -0.088 -31.453 -3.338 1 97.19 314 ASN A CA 1
ATOM 2384 C C . ASN A 1 314 ? -1.252 -31.984 -4.16 1 97.19 314 ASN A C 1
ATOM 2386 O O . ASN A 1 314 ? -1.803 -31.281 -5.008 1 97.19 314 ASN A O 1
ATOM 2390 N N . ILE A 1 315 ? -1.658 -33.188 -3.898 1 97.06 315 ILE A N 1
ATOM 2391 C CA . ILE A 1 315 ? -2.75 -33.812 -4.637 1 97.06 315 ILE A CA 1
ATOM 2392 C C . ILE A 1 315 ? -4.059 -33.062 -4.344 1 97.06 315 ILE A C 1
ATOM 2394 O O . ILE A 1 315 ? -4.332 -32.719 -3.197 1 97.06 315 ILE A O 1
ATOM 2398 N N . VAL A 1 316 ? -4.719 -32.75 -5.418 1 94.31 316 VAL A N 1
ATOM 2399 C CA . VAL A 1 316 ? -6.066 -32.188 -5.293 1 94.31 316 VAL A CA 1
ATOM 2400 C C . VAL A 1 316 ? -7.086 -33.344 -5.277 1 94.31 316 VAL A C 1
ATOM 2402 O O . VAL A 1 316 ? -7.168 -34.125 -6.23 1 94.31 316 VAL A O 1
ATOM 2405 N N . LEU A 1 317 ? -7.777 -33.531 -4.148 1 79 317 LEU A N 1
ATOM 2406 C CA . LEU A 1 317 ? -8.742 -34.625 -4.023 1 79 317 LEU A CA 1
ATOM 2407 C C . LEU A 1 317 ? -10.164 -34.094 -4.215 1 79 317 LEU A C 1
ATOM 2409 O O . LEU A 1 317 ? -10.484 -32.969 -3.82 1 79 317 LEU A O 1
ATOM 2413 N N . VAL A 1 318 ? -10.883 -34.594 -5.242 1 72.75 318 VAL A N 1
ATOM 2414 C CA . VAL A 1 318 ? -12.289 -34.219 -5.406 1 72.75 318 VAL A CA 1
ATOM 2415 C C . VAL A 1 318 ? -13.148 -35.094 -4.492 1 72.75 318 VAL A C 1
ATOM 2417 O O . VAL A 1 318 ? -12.867 -36.281 -4.301 1 72.75 318 VAL A O 1
ATOM 2420 N N . ASP A 1 319 ? -13.883 -34.594 -3.553 1 54.84 319 ASP A N 1
ATOM 2421 C CA . ASP A 1 319 ? -14.906 -35.375 -2.836 1 54.84 319 ASP A CA 1
ATOM 2422 C C . ASP A 1 319 ? -15.906 -36 -3.807 1 54.84 319 ASP A C 1
ATOM 2424 O O . ASP A 1 319 ? -16.141 -35.438 -4.895 1 54.84 319 ASP A O 1
ATOM 2428 N N . MET B 1 1 ? -18.016 39.531 24.438 1 55.97 1 MET B N 1
ATOM 2429 C CA . MET B 1 1 ? -16.938 40.125 23.656 1 55.97 1 MET B CA 1
ATOM 2430 C C . MET B 1 1 ? -15.766 39.156 23.531 1 55.97 1 MET B C 1
ATOM 2432 O O . MET B 1 1 ? -15.367 38.531 24.516 1 55.97 1 MET B O 1
ATOM 2436 N N . LYS B 1 2 ? -15.336 38.531 22.219 1 70.75 2 LYS B N 1
ATOM 2437 C CA . LYS B 1 2 ? -14.234 37.594 22.078 1 70.75 2 LYS B CA 1
ATOM 2438 C C . LYS B 1 2 ? -12.906 38.219 22.5 1 70.75 2 LYS B C 1
ATOM 2440 O O . LYS B 1 2 ? -12.648 39.375 22.203 1 70.75 2 LYS B O 1
ATOM 2445 N N . LYS B 1 3 ? -12.258 37.5 23.359 1 86.69 3 LYS B N 1
ATOM 2446 C CA . LYS B 1 3 ? -11.078 37.969 24.078 1 86.69 3 LYS B CA 1
ATOM 2447 C C . LYS B 1 3 ? -9.852 38 23.156 1 86.69 3 LYS B C 1
ATOM 2449 O O . LYS B 1 3 ? -9.055 38.938 23.203 1 86.69 3 LYS B O 1
ATOM 2454 N N . TRP B 1 4 ? -9.789 37 22.25 1 96.88 4 TRP B N 1
ATOM 2455 C CA . TRP B 1 4 ? -8.594 36.844 21.422 1 96.88 4 TRP B CA 1
ATOM 2456 C C . TRP B 1 4 ? -8.969 36.656 19.969 1 96.88 4 TRP B C 1
ATOM 2458 O O . TRP B 1 4 ? -10.062 36.188 19.656 1 96.88 4 TRP B O 1
ATOM 2468 N N . LYS B 1 5 ? -8.109 37.125 19.109 1 98.31 5 LYS B N 1
ATOM 2469 C CA . LYS B 1 5 ? -8.25 36.906 17.688 1 98.31 5 LYS B CA 1
ATOM 2470 C C . LYS B 1 5 ? -7.23 35.875 17.188 1 98.31 5 LYS B C 1
ATOM 2472 O O . LYS B 1 5 ? -6.023 36.062 17.359 1 98.31 5 LYS B O 1
ATOM 2477 N N . VAL B 1 6 ? -7.766 34.844 16.641 1 98.69 6 VAL B N 1
ATOM 2478 C CA . VAL B 1 6 ? -6.93 33.781 16.062 1 98.69 6 VAL B CA 1
ATOM 2479 C C . VAL B 1 6 ? -7.148 33.719 14.555 1 98.69 6 VAL B C 1
ATOM 2481 O O . VAL B 1 6 ? -8.281 33.562 14.086 1 98.69 6 VAL B O 1
ATOM 2484 N N . VAL B 1 7 ? -6.078 33.844 13.789 1 98.62 7 VAL B N 1
ATOM 2485 C CA . VAL B 1 7 ? -6.145 33.75 12.336 1 98.62 7 VAL B CA 1
ATOM 2486 C C . VAL B 1 7 ? -5.441 32.469 11.883 1 98.62 7 VAL B C 1
ATOM 2488 O O . VAL B 1 7 ? -4.301 32.188 12.273 1 98.62 7 VAL B O 1
ATOM 2491 N N . SER B 1 8 ? -6.16 31.672 11.164 1 98.44 8 SER B N 1
ATOM 2492 C CA . SER B 1 8 ? -5.539 30.484 10.555 1 98.44 8 SER B CA 1
ATOM 2493 C C . SER B 1 8 ? -5.297 30.703 9.062 1 98.44 8 SER B C 1
ATOM 2495 O O . SER B 1 8 ? -6.23 30.984 8.312 1 98.44 8 SER B O 1
ATOM 2497 N N . THR B 1 9 ? -4.035 30.578 8.688 1 97 9 THR B N 1
ATOM 2498 C CA . THR B 1 9 ? -3.693 30.625 7.273 1 97 9 THR B CA 1
ATOM 2499 C C . THR B 1 9 ? -3.66 29.219 6.68 1 97 9 THR B C 1
ATOM 2501 O O . THR B 1 9 ? -3.633 29.062 5.457 1 97 9 THR B O 1
ATOM 2504 N N . ALA B 1 10 ? -3.695 28.203 7.535 1 94.75 10 ALA B N 1
ATOM 2505 C CA . ALA B 1 10 ? -3.668 26.812 7.09 1 94.75 10 ALA B CA 1
ATOM 2506 C C . ALA B 1 10 ? -4.918 26.484 6.277 1 94.75 10 ALA B C 1
ATOM 2508 O O . ALA B 1 10 ? -6.039 26.688 6.738 1 94.75 10 ALA B O 1
ATOM 2509 N N . VAL B 1 11 ? -4.734 25.891 5.176 1 90.44 11 VAL B N 1
ATOM 2510 C CA . VAL B 1 11 ? -5.801 25.656 4.203 1 90.44 11 VAL B CA 1
ATOM 2511 C C . VAL B 1 11 ? -6.832 24.688 4.789 1 90.44 11 VAL B C 1
ATOM 2513 O O . VAL B 1 11 ? -8.039 24.875 4.605 1 90.44 11 VAL B O 1
ATOM 2516 N N . THR B 1 12 ? -6.375 23.703 5.551 1 92.12 12 THR B N 1
ATOM 2517 C CA . THR B 1 12 ? -7.281 22.609 5.906 1 92.12 12 THR B CA 1
ATOM 2518 C C . THR B 1 12 ? -7.719 22.734 7.363 1 92.12 12 THR B C 1
ATOM 2520 O O . THR B 1 12 ? -8.602 22 7.812 1 92.12 12 THR B O 1
ATOM 2523 N N . PHE B 1 13 ? -7.141 23.656 8.148 1 95.62 13 PHE B N 1
ATOM 2524 C CA . PHE B 1 13 ? -7.531 23.844 9.539 1 95.62 13 PHE B CA 1
ATOM 2525 C C . PHE B 1 13 ? -8.992 24.25 9.648 1 95.62 13 PHE B C 1
ATOM 2527 O O . PHE B 1 13 ? -9.414 25.234 9.031 1 95.62 13 PHE B O 1
ATOM 2534 N N . GLY B 1 14 ? -9.734 23.469 10.352 1 94.81 14 GLY B N 1
ATOM 2535 C CA . GLY B 1 14 ? -11.133 23.781 10.617 1 94.81 14 GLY B CA 1
ATOM 2536 C C . GLY B 1 14 ? -12.062 23.375 9.492 1 94.81 14 GLY B C 1
ATOM 2537 O O . GLY B 1 14 ? -13.281 23.5 9.609 1 94.81 14 GLY B O 1
ATOM 2538 N N . LYS B 1 15 ? -11.531 22.922 8.43 1 91.62 15 LYS B N 1
ATOM 2539 C CA . LYS B 1 15 ? -12.352 22.578 7.273 1 91.62 15 LYS B CA 1
ATOM 2540 C C . LYS B 1 15 ? -12.664 21.094 7.246 1 91.62 15 LYS B C 1
ATOM 2542 O O . LYS B 1 15 ? -13.797 20.688 6.949 1 91.62 15 LYS B O 1
ATOM 2547 N N . ILE B 1 16 ? -11.75 20.328 7.559 1 90.44 16 ILE B N 1
ATOM 2548 C CA . ILE B 1 16 ? -11.914 18.891 7.562 1 90.44 16 ILE B CA 1
ATOM 2549 C C . ILE B 1 16 ? -12.594 18.453 8.859 1 90.44 16 ILE B C 1
ATOM 2551 O O . ILE B 1 16 ? -13.469 17.578 8.844 1 90.44 16 ILE B O 1
ATOM 2555 N N . ASN B 1 17 ? -12.164 19.031 9.914 1 92.88 17 ASN B N 1
ATOM 2556 C CA . ASN B 1 17 ? -12.727 18.844 11.242 1 92.88 17 ASN B CA 1
ATOM 2557 C C . ASN B 1 17 ? -12.969 20.172 11.953 1 92.88 17 ASN B C 1
ATOM 2559 O O . ASN B 1 17 ? -12.062 21 12.062 1 92.88 17 ASN B O 1
ATOM 2563 N N . LYS B 1 18 ? -14.086 20.359 12.516 1 96.06 18 LYS B N 1
ATOM 2564 C CA . LYS B 1 18 ? -14.469 21.641 13.102 1 96.06 18 LYS B CA 1
ATOM 2565 C C . LYS B 1 18 ? -14.047 21.719 14.562 1 96.06 18 LYS B C 1
ATOM 2567 O O . LYS B 1 18 ? -14.055 22.797 15.156 1 96.06 18 LYS B O 1
ATOM 2572 N N . GLU B 1 19 ? -13.656 20.609 15.094 1 97.5 19 GLU B N 1
ATOM 2573 C CA . GLU B 1 19 ? -13.406 20.516 16.531 1 97.5 19 GLU B CA 1
ATOM 2574 C C . GLU B 1 19 ? -12.352 21.547 16.969 1 97.5 19 GLU B C 1
ATOM 2576 O O . GLU B 1 19 ? -12.547 22.266 17.953 1 97.5 19 GLU B O 1
ATOM 2581 N N . PRO B 1 20 ? -11.281 21.672 16.234 1 98.19 20 PRO B N 1
ATOM 2582 C CA . PRO B 1 20 ? -10.281 22.641 16.672 1 98.19 20 PRO B CA 1
ATOM 2583 C C . PRO B 1 20 ? -10.82 24.062 16.719 1 98.19 20 PRO B C 1
ATOM 2585 O O . PRO B 1 20 ? -10.516 24.812 17.656 1 98.19 20 PRO B O 1
ATOM 2588 N N . VAL B 1 21 ? -11.609 24.438 15.75 1 98.19 21 VAL B N 1
ATOM 2589 C CA . VAL B 1 21 ? -12.188 25.781 15.695 1 98.19 21 VAL B CA 1
ATOM 2590 C C . VAL B 1 21 ? -13.164 25.969 16.844 1 98.19 21 VAL B C 1
ATOM 2592 O O . VAL B 1 21 ? -13.156 27 17.516 1 98.19 21 VAL B O 1
ATOM 2595 N N . GLU B 1 22 ? -13.961 24.938 17.078 1 98.25 22 GLU B N 1
ATOM 2596 C CA . GLU B 1 22 ? -14.945 25 18.156 1 98.25 22 GLU B CA 1
ATOM 2597 C C . GLU B 1 22 ? -14.273 25.156 19.516 1 98.25 22 GLU B C 1
ATOM 2599 O O . GLU B 1 22 ? -14.758 25.891 20.375 1 98.25 22 GLU B O 1
ATOM 2604 N N . ARG B 1 23 ? -13.188 24.5 19.688 1 98.19 23 ARG B N 1
ATOM 2605 C CA . ARG B 1 23 ? -12.438 24.594 20.922 1 98.19 23 ARG B CA 1
ATOM 2606 C C . ARG B 1 23 ? -11.922 26.016 21.141 1 98.19 23 ARG B C 1
ATOM 2608 O O . ARG B 1 23 ? -11.961 26.531 22.266 1 98.19 23 ARG B O 1
ATOM 2615 N N . LEU B 1 24 ? -11.453 26.672 20.094 1 98.44 24 LEU B N 1
ATOM 2616 C CA . LEU B 1 24 ? -10.969 28.047 20.188 1 98.44 24 LEU B CA 1
ATOM 2617 C C . LEU B 1 24 ? -12.117 29 20.5 1 98.44 24 LEU B C 1
ATOM 2619 O O . LEU B 1 24 ? -11.969 29.906 21.328 1 98.44 24 LEU B O 1
ATOM 2623 N N . GLU B 1 25 ? -13.227 28.766 19.844 1 97.94 25 GLU B N 1
ATOM 2624 C CA . GLU B 1 25 ? -14.398 29.625 20.047 1 97.94 25 GLU B CA 1
ATOM 2625 C C . GLU B 1 25 ? -14.93 29.484 21.484 1 97.94 25 GLU B C 1
ATOM 2627 O O . GLU B 1 25 ? -15.273 30.484 22.109 1 97.94 25 GLU B O 1
ATOM 2632 N N . GLU B 1 26 ? -14.961 28.297 21.922 1 97.5 26 GLU B N 1
ATOM 2633 C CA . GLU B 1 26 ? -15.398 28.047 23.297 1 97.5 26 GLU B CA 1
ATOM 2634 C C . GLU B 1 26 ? -14.469 28.703 24.312 1 97.5 26 GLU B C 1
ATOM 2636 O O . GLU B 1 26 ? -14.914 29.141 25.375 1 97.5 26 GLU B O 1
ATOM 2641 N N . PHE B 1 27 ? -13.234 28.781 23.938 1 97.31 27 PHE B N 1
ATOM 2642 C CA . PHE B 1 27 ? -12.234 29.391 24.812 1 97.31 27 PHE B CA 1
ATOM 2643 C C . PHE B 1 27 ? -12.359 30.922 24.797 1 97.31 27 PHE B C 1
ATOM 2645 O O . PHE B 1 27 ? -11.82 31.594 25.672 1 97.31 27 PHE B O 1
ATOM 2652 N N . GLY B 1 28 ? -13.117 31.453 23.75 1 97.12 28 GLY B N 1
ATOM 2653 C CA . GLY B 1 28 ? -13.352 32.875 23.688 1 97.12 28 GLY B CA 1
ATOM 2654 C C . GLY B 1 28 ? -12.625 33.594 22.562 1 97.12 28 GLY B C 1
ATOM 2655 O O . GLY B 1 28 ? -12.406 34.781 22.594 1 97.12 28 GLY B O 1
ATOM 2656 N N . CYS B 1 29 ? -12.234 32.812 21.562 1 97.94 29 CYS B N 1
ATOM 2657 C CA . CYS B 1 29 ? -11.5 33.375 20.438 1 97.94 29 CYS B CA 1
ATOM 2658 C C . CYS B 1 29 ? -12.43 33.656 19.266 1 97.94 29 CYS B C 1
ATOM 2660 O O . CYS B 1 29 ? -13.383 32.906 19.016 1 97.94 29 CYS B O 1
ATOM 2662 N N . GLU B 1 30 ? -12.188 34.812 18.609 1 98 30 GLU B N 1
ATOM 2663 C CA . GLU B 1 30 ? -12.648 34.969 17.234 1 98 30 GLU B CA 1
ATOM 2664 C C . GLU B 1 30 ? -11.711 34.281 16.25 1 98 30 GLU B C 1
ATOM 2666 O O . GLU B 1 30 ? -10.516 34.562 16.219 1 98 30 GLU B O 1
ATOM 2671 N N . VAL B 1 31 ? -12.266 33.375 15.523 1 98.19 31 VAL B N 1
ATOM 2672 C CA . VAL B 1 31 ? -11.422 32.594 14.633 1 98.19 31 VAL B CA 1
ATOM 2673 C C . VAL B 1 31 ? -11.672 33 13.18 1 98.19 31 VAL B C 1
ATOM 2675 O O . VAL B 1 31 ? -12.812 32.969 12.719 1 98.19 31 VAL B O 1
ATOM 2678 N N . VAL B 1 32 ? -10.617 33.438 12.477 1 97.88 32 VAL B N 1
ATOM 2679 C CA . VAL B 1 32 ? -10.664 33.719 11.055 1 97.88 32 VAL B CA 1
ATOM 2680 C C . VAL B 1 32 ? -9.969 32.625 10.266 1 97.88 32 VAL B C 1
ATOM 2682 O O . VAL B 1 32 ? -8.789 32.344 10.484 1 97.88 32 VAL B O 1
ATOM 2685 N N . LEU B 1 33 ? -10.695 32 9.391 1 97.44 33 LEU B N 1
ATOM 2686 C CA . LEU B 1 33 ? -10.172 30.875 8.617 1 97.44 33 LEU B CA 1
ATOM 2687 C C . LEU B 1 33 ? -9.719 31.328 7.234 1 97.44 33 LEU B C 1
ATOM 2689 O O . LEU B 1 33 ? -10.141 32.375 6.754 1 97.44 33 LEU B O 1
ATOM 2693 N N . ASN B 1 34 ? -8.828 30.5 6.633 1 96.5 34 ASN B N 1
ATOM 2694 C CA . ASN B 1 34 ? -8.352 30.734 5.273 1 96.5 34 ASN B CA 1
ATOM 2695 C C . ASN B 1 34 ? -9.469 30.547 4.246 1 96.5 34 ASN B C 1
ATOM 2697 O O . ASN B 1 34 ? -9.93 29.422 4.027 1 96.5 34 ASN B O 1
ATOM 2701 N N . PRO B 1 35 ? -9.898 31.594 3.574 1 94 35 PRO B N 1
ATOM 2702 C CA . PRO B 1 35 ? -11.016 31.469 2.633 1 94 35 PRO B CA 1
ATOM 2703 C C . PRO B 1 35 ? -10.555 31.125 1.218 1 94 35 PRO B C 1
ATOM 2705 O O . PRO B 1 35 ? -11.383 30.953 0.319 1 94 35 PRO B O 1
ATOM 2708 N N . PHE B 1 36 ? -9.273 30.938 0.921 1 91.06 36 PHE B N 1
ATOM 2709 C CA . PHE B 1 36 ? -8.781 30.953 -0.452 1 91.06 36 PHE B CA 1
ATOM 2710 C C . PHE B 1 36 ? -8.461 29.547 -0.925 1 91.06 36 PHE B C 1
ATOM 2712 O O . PHE B 1 36 ? -8.312 29.297 -2.125 1 91.06 36 PHE B O 1
ATOM 2719 N N . GLY B 1 37 ? -8.242 28.609 0.019 1 86.56 37 GLY B N 1
ATOM 2720 C CA . GLY B 1 37 ? -7.914 27.25 -0.383 1 86.56 37 GLY B CA 1
ATOM 2721 C C . GLY B 1 37 ? -6.477 27.078 -0.842 1 86.56 37 GLY B C 1
ATOM 2722 O O . GLY B 1 37 ? -6.133 26.094 -1.489 1 86.56 37 GLY B O 1
ATOM 2723 N N . ARG B 1 38 ? -5.703 28.062 -0.7 1 84.88 38 ARG B N 1
ATOM 2724 C CA . ARG B 1 38 ? -4.266 28.109 -0.965 1 84.88 38 ARG B CA 1
ATOM 2725 C C . ARG B 1 38 ? -3.527 28.844 0.149 1 84.88 38 ARG B C 1
ATOM 2727 O O . ARG B 1 38 ? -4.145 29.531 0.971 1 84.88 38 ARG B O 1
ATOM 2734 N N . PRO B 1 39 ? -2.191 28.656 0.229 1 89.5 39 PRO B N 1
ATOM 2735 C CA . PRO B 1 39 ? -1.439 29.422 1.219 1 89.5 39 PRO B CA 1
ATOM 2736 C C . PRO B 1 39 ? -1.59 30.938 1.024 1 89.5 39 PRO B C 1
ATOM 2738 O O . PRO B 1 39 ? -1.761 31.406 -0.105 1 89.5 39 PRO B O 1
ATOM 2741 N N . PHE B 1 40 ? -1.518 31.672 2.123 1 94.56 40 PHE B N 1
ATOM 2742 C CA . PHE B 1 40 ? -1.594 33.125 2.098 1 94.56 40 PHE B CA 1
ATOM 2743 C C . PHE B 1 40 ? -0.31 33.719 1.537 1 94.56 40 PHE B C 1
ATOM 2745 O O . PHE B 1 40 ? 0.782 33.219 1.777 1 94.56 40 PHE B O 1
ATOM 2752 N N . THR B 1 41 ? -0.495 34.781 0.788 1 94 41 THR B N 1
ATOM 2753 C CA . THR B 1 41 ? 0.651 35.656 0.514 1 94 41 THR B CA 1
ATOM 2754 C C . THR B 1 41 ? 1.035 36.438 1.756 1 94 41 THR B C 1
ATOM 2756 O O . THR B 1 41 ? 0.258 36.531 2.709 1 94 41 THR B O 1
ATOM 2759 N N . ASN B 1 42 ? 2.23 36.969 1.684 1 96.5 42 ASN B N 1
ATOM 2760 C CA . ASN B 1 42 ? 2.662 37.812 2.793 1 96.5 42 ASN B CA 1
ATOM 2761 C C . ASN B 1 42 ? 1.691 38.969 3.033 1 96.5 42 ASN B C 1
ATOM 2763 O O . ASN B 1 42 ? 1.355 39.281 4.18 1 96.5 42 ASN B O 1
ATOM 2767 N N . GLU B 1 43 ? 1.214 39.531 1.934 1 97 43 GLU B N 1
ATOM 2768 C CA . GLU B 1 43 ? 0.28 40.656 2.027 1 97 43 GLU B CA 1
ATOM 2769 C C . GLU B 1 43 ? -1.036 40.219 2.666 1 97 43 GLU B C 1
ATOM 2771 O O . GLU B 1 43 ? -1.623 40.969 3.455 1 97 43 GLU B O 1
ATOM 2776 N N . GLU B 1 44 ? -1.447 39.062 2.352 1 97.19 44 GLU B N 1
ATOM 2777 C CA . GLU B 1 44 ? -2.697 38.531 2.896 1 97.19 44 GLU B CA 1
ATOM 2778 C C . GLU B 1 44 ? -2.561 38.219 4.383 1 97.19 44 GLU B C 1
ATOM 2780 O O . GLU B 1 44 ? -3.496 38.438 5.16 1 97.19 44 GLU B O 1
ATOM 2785 N N . ILE B 1 45 ? -1.434 37.656 4.793 1 97.81 45 ILE B N 1
ATOM 2786 C CA . ILE B 1 45 ? -1.201 37.406 6.207 1 97.81 45 ILE B CA 1
ATOM 2787 C C . ILE B 1 45 ? -1.282 38.719 6.996 1 97.81 45 ILE B C 1
ATOM 2789 O O . ILE B 1 45 ? -1.967 38.781 8.023 1 97.81 45 ILE B O 1
ATOM 2793 N N . ILE B 1 46 ? -0.621 39.781 6.488 1 97.38 46 ILE B N 1
ATOM 2794 C CA . ILE B 1 46 ? -0.616 41.062 7.164 1 97.38 46 ILE B CA 1
ATOM 2795 C C . ILE B 1 46 ? -2.035 41.625 7.219 1 97.38 46 ILE B C 1
ATOM 2797 O O . ILE B 1 46 ? -2.475 42.125 8.258 1 97.38 46 ILE B O 1
ATOM 2801 N N . ARG B 1 47 ? -2.75 41.469 6.145 1 97.19 47 ARG B N 1
ATOM 2802 C CA . ARG B 1 47 ? -4.113 41.969 6.055 1 97.19 47 ARG B CA 1
ATOM 2803 C C . ARG B 1 47 ? -5.012 41.344 7.102 1 97.19 47 ARG B C 1
ATOM 2805 O O . ARG B 1 47 ? -5.797 42.031 7.762 1 97.19 47 ARG B O 1
ATOM 2812 N N . TYR B 1 48 ? -4.887 40.062 7.332 1 97.19 48 TYR B N 1
ATOM 2813 C CA . TYR B 1 48 ? -5.828 39.344 8.18 1 97.19 48 TYR B CA 1
ATOM 2814 C C . TYR B 1 48 ? -5.305 39.219 9.602 1 97.19 48 TYR B C 1
ATOM 2816 O O . TYR B 1 48 ? -6.086 39.094 10.547 1 97.19 48 TYR B O 1
ATOM 2824 N N . ALA B 1 49 ? -3.984 39.344 9.812 1 97.31 49 ALA B N 1
ATOM 2825 C CA . ALA B 1 49 ? -3.436 38.906 11.094 1 97.31 49 ALA B CA 1
ATOM 2826 C C . ALA B 1 49 ? -2.678 40.062 11.773 1 97.31 49 ALA B C 1
ATOM 2828 O O . ALA B 1 49 ? -2.07 39.875 12.828 1 97.31 49 ALA B O 1
ATOM 2829 N N . SER B 1 50 ? -2.674 41.281 11.242 1 97.12 50 SER B N 1
ATOM 2830 C CA . SER B 1 50 ? -1.931 42.406 11.812 1 97.12 50 SER B CA 1
ATOM 2831 C C . SER B 1 50 ? -2.346 42.656 13.258 1 97.12 50 SER B C 1
ATOM 2833 O O . SER B 1 50 ? -1.551 43.156 14.062 1 97.12 50 SER B O 1
ATOM 2835 N N . ASP B 1 51 ? -3.607 42.281 13.609 1 97.12 51 ASP B N 1
ATOM 2836 C CA . ASP B 1 51 ? -4.109 42.5 14.969 1 97.12 51 ASP B CA 1
ATOM 2837 C C . ASP B 1 51 ? -4.438 41.188 15.648 1 97.12 51 ASP B C 1
ATOM 2839 O O . ASP B 1 51 ? -5.23 41.156 16.594 1 97.12 51 ASP B O 1
ATOM 2843 N N . ALA B 1 52 ? -3.957 40.125 15.133 1 98.25 52 ALA B N 1
ATOM 2844 C CA . ALA B 1 52 ? -4.238 38.781 15.688 1 98.25 52 ALA B CA 1
ATOM 2845 C C . ALA B 1 52 ? -3.377 38.531 16.922 1 98.25 52 ALA B C 1
ATOM 2847 O O . ALA B 1 52 ? -2.244 39 17.016 1 98.25 52 ALA B O 1
ATOM 2848 N N . ASP B 1 53 ? -3.928 37.781 17.828 1 98.5 53 ASP B N 1
ATOM 2849 C CA . ASP B 1 53 ? -3.178 37.344 19 1 98.5 53 ASP B CA 1
ATOM 2850 C C . ASP B 1 53 ? -2.436 36.031 18.703 1 98.5 53 ASP B C 1
ATOM 2852 O O . ASP B 1 53 ? -1.427 35.719 19.344 1 98.5 53 ASP B O 1
ATOM 2856 N N . ALA B 1 54 ? -2.967 35.25 17.828 1 98.75 54 ALA B N 1
ATOM 2857 C CA . ALA B 1 54 ? -2.387 33.969 17.453 1 98.75 54 ALA B CA 1
ATOM 2858 C C . ALA B 1 54 ? -2.533 33.719 15.961 1 98.75 54 ALA B C 1
ATOM 2860 O O . ALA B 1 54 ? -3.537 34.094 15.352 1 98.75 54 ALA B O 1
ATOM 2861 N N . LEU B 1 55 ? -1.522 33.125 15.461 1 98.69 55 LEU B N 1
ATOM 2862 C CA . LEU B 1 55 ? -1.507 32.688 14.062 1 98.69 55 LEU B CA 1
ATOM 2863 C C . LEU B 1 55 ? -1.321 31.188 13.945 1 98.69 55 LEU B C 1
ATOM 2865 O O . LEU B 1 55 ? -0.394 30.625 14.531 1 98.69 55 LEU B O 1
ATOM 2869 N N . ILE B 1 56 ? -2.236 30.5 13.305 1 98.44 56 ILE B N 1
ATOM 2870 C CA . ILE B 1 56 ? -2.096 29.094 12.977 1 98.44 56 ILE B CA 1
ATOM 2871 C C . ILE B 1 56 ? -1.699 28.938 11.508 1 98.44 56 ILE B C 1
ATOM 2873 O O . ILE B 1 56 ? -2.467 29.281 10.609 1 98.44 56 ILE B O 1
ATOM 2877 N N . VAL B 1 57 ? -0.502 28.375 11.328 1 97.31 57 VAL B N 1
ATOM 2878 C CA . VAL B 1 57 ? 0.12 28.422 10.008 1 97.31 57 VAL B CA 1
ATOM 2879 C C . VAL B 1 57 ? 0.209 27.016 9.43 1 97.31 57 VAL B C 1
ATOM 2881 O O . VAL B 1 57 ? 0.508 26.062 10.148 1 97.31 57 VAL B O 1
ATOM 2884 N N . GLY B 1 58 ? -0.141 26.875 8.156 1 92.56 58 GLY B N 1
ATOM 2885 C CA . GLY B 1 58 ? 0.069 25.641 7.418 1 92.56 58 GLY B CA 1
ATOM 2886 C C . GLY B 1 58 ? 1.345 25.641 6.598 1 92.56 58 GLY B C 1
ATOM 2887 O O . GLY B 1 58 ? 2.445 25.672 7.152 1 92.56 58 GLY B O 1
ATOM 2888 N N . ASN B 1 59 ? 1.212 25.719 5.262 1 85.56 59 ASN B N 1
ATOM 2889 C CA . ASN B 1 59 ? 2.363 25.703 4.367 1 85.56 59 ASN B CA 1
ATOM 2890 C C . ASN B 1 59 ? 2.758 27.125 3.941 1 85.56 59 ASN B C 1
ATOM 2892 O O . ASN B 1 59 ? 3.629 27.297 3.088 1 85.56 59 ASN B O 1
ATOM 2896 N N . ASP B 1 60 ? 2.219 28.094 4.547 1 89.25 60 ASP B N 1
ATOM 2897 C CA . ASP B 1 60 ? 2.518 29.5 4.258 1 89.25 60 ASP B CA 1
ATOM 2898 C C . ASP B 1 60 ? 3.912 29.875 4.754 1 89.25 60 ASP B C 1
ATOM 2900 O O . ASP B 1 60 ? 4.402 29.312 5.734 1 89.25 60 ASP B O 1
ATOM 2904 N N . LYS B 1 61 ? 4.496 30.797 3.979 1 91.56 61 LYS B N 1
ATOM 2905 C CA . LYS B 1 61 ? 5.734 31.391 4.465 1 91.56 61 LYS B CA 1
ATOM 2906 C C . LYS B 1 61 ? 5.449 32.531 5.422 1 91.56 61 LYS B C 1
ATOM 2908 O O . LYS B 1 61 ? 4.586 33.375 5.156 1 91.56 61 LYS B O 1
ATOM 2913 N N . VAL B 1 62 ? 6.113 32.562 6.539 1 96.81 62 VAL B N 1
ATOM 2914 C CA . VAL B 1 62 ? 5.969 33.594 7.539 1 96.81 62 VAL B CA 1
ATOM 2915 C C . VAL B 1 62 ? 7.34 34.188 7.867 1 96.81 62 VAL B C 1
ATOM 2917 O O . VAL B 1 62 ? 7.883 33.938 8.945 1 96.81 62 VAL B O 1
ATOM 2920 N N . PRO B 1 63 ? 7.816 35.031 6.926 1 97.12 63 PRO B N 1
ATOM 2921 C CA . PRO B 1 63 ? 9.133 35.656 7.133 1 97.12 63 PRO B CA 1
ATOM 2922 C C . PRO B 1 63 ? 9.125 36.75 8.195 1 97.12 63 PRO B C 1
ATOM 2924 O O . PRO B 1 63 ? 8.055 37.188 8.625 1 97.12 63 PRO B O 1
ATOM 2927 N N . GLY B 1 64 ? 10.273 37.125 8.539 1 97.69 64 GLY B N 1
ATOM 2928 C CA . GLY B 1 64 ? 10.469 38.062 9.617 1 97.69 64 GLY B CA 1
ATOM 2929 C C . GLY B 1 64 ? 9.719 39.375 9.398 1 97.69 64 GLY B C 1
ATOM 2930 O O . GLY B 1 64 ? 9.148 39.938 10.336 1 97.69 64 GLY B O 1
ATOM 2931 N N . ASP B 1 65 ? 9.734 39.844 8.156 1 97.44 65 ASP B N 1
ATOM 2932 C CA . ASP B 1 65 ? 9.078 41.125 7.852 1 97.44 65 ASP B CA 1
ATOM 2933 C C . ASP B 1 65 ? 7.57 41.031 8.078 1 97.44 65 ASP B C 1
ATOM 2935 O O . ASP B 1 65 ? 6.938 42 8.461 1 97.44 65 ASP B O 1
ATOM 2939 N N . VAL B 1 66 ? 7 39.875 7.844 1 98.06 66 VAL B N 1
ATOM 2940 C CA . VAL B 1 66 ? 5.578 39.656 8.086 1 98.06 66 VAL B CA 1
ATOM 2941 C C . VAL B 1 66 ? 5.312 39.594 9.594 1 98.06 66 VAL B C 1
ATOM 2943 O O . VAL B 1 66 ? 4.355 40.188 10.078 1 98.06 66 VAL B O 1
ATOM 2946 N N . ILE B 1 67 ? 6.145 38.938 10.32 1 98.25 67 ILE B N 1
ATOM 2947 C CA . ILE B 1 67 ? 6.008 38.781 11.766 1 98.25 67 ILE B CA 1
ATOM 2948 C C . ILE B 1 67 ? 6.035 40.156 12.438 1 98.25 67 ILE B C 1
ATOM 2950 O O . ILE B 1 67 ? 5.215 40.438 13.312 1 98.25 67 ILE B O 1
ATOM 2954 N N . LYS B 1 68 ? 6.875 41.031 11.992 1 97.88 68 LYS B N 1
ATOM 2955 C CA . LYS B 1 68 ? 7.062 42.344 12.57 1 97.88 68 LYS B CA 1
ATOM 2956 C C . LYS B 1 68 ? 5.816 43.219 12.383 1 97.88 68 LYS B C 1
ATOM 2958 O O . LYS B 1 68 ? 5.602 44.188 13.125 1 97.88 68 LYS B O 1
ATOM 2963 N N . LYS B 1 69 ? 5.062 42.844 11.391 1 97.75 69 LYS B N 1
ATOM 2964 C CA . LYS B 1 69 ? 3.871 43.625 11.086 1 97.75 69 LYS B CA 1
ATOM 2965 C C . LYS B 1 69 ? 2.668 43.156 11.891 1 97.75 69 LYS B C 1
ATOM 2967 O O . LYS B 1 69 ? 1.622 43.781 11.914 1 97.75 69 LYS B O 1
ATOM 2972 N N . CYS B 1 70 ? 2.771 42 12.547 1 97.19 70 CYS B N 1
ATOM 2973 C CA . CYS B 1 70 ? 1.729 41.469 13.422 1 97.19 70 CYS B CA 1
ATOM 2974 C C . CYS B 1 70 ? 2.02 41.812 14.875 1 97.19 70 CYS B C 1
ATOM 2976 O O . CYS B 1 70 ? 2.443 40.938 15.641 1 97.19 70 CYS B O 1
ATOM 2978 N N . LYS B 1 71 ? 1.611 42.906 15.305 1 94.62 71 LYS B N 1
ATOM 2979 C CA . LYS B 1 71 ? 2.137 43.531 16.516 1 94.62 71 LYS B CA 1
ATOM 2980 C C . LYS B 1 71 ? 1.542 42.906 17.766 1 94.62 71 LYS B C 1
ATOM 2982 O O . LYS B 1 71 ? 2.127 43 18.844 1 94.62 71 LYS B O 1
ATOM 2987 N N . ARG B 1 72 ? 0.447 42.281 17.688 1 96.94 72 ARG B N 1
ATOM 2988 C CA . ARG B 1 72 ? -0.212 41.719 18.859 1 96.94 72 ARG B CA 1
ATOM 2989 C C . ARG B 1 72 ? 0.071 40.219 19 1 96.94 72 ARG B C 1
ATOM 2991 O O . ARG B 1 72 ? -0.337 39.594 19.984 1 96.94 72 ARG B O 1
ATOM 2998 N N . LEU B 1 73 ? 0.728 39.688 18.078 1 98.06 73 LEU B N 1
ATOM 2999 C CA . LEU B 1 73 ? 0.915 38.25 17.984 1 98.06 73 LEU B CA 1
ATOM 3000 C C . LEU B 1 73 ? 1.654 37.719 19.219 1 98.06 73 LEU B C 1
ATOM 3002 O O . LEU B 1 73 ? 2.676 38.281 19.625 1 98.06 73 LEU B O 1
ATOM 3006 N N . LYS B 1 74 ? 1.151 36.688 19.75 1 98.38 74 LYS B N 1
ATOM 3007 C CA . LYS B 1 74 ? 1.774 36.062 20.906 1 98.38 74 LYS B CA 1
ATOM 3008 C C . LYS B 1 74 ? 2.311 34.656 20.531 1 98.38 74 LYS B C 1
ATOM 3010 O O . LYS B 1 74 ? 3.246 34.156 21.172 1 98.38 74 LYS B O 1
ATOM 3015 N N . ILE B 1 75 ? 1.68 34.094 19.516 1 98.62 75 ILE B N 1
ATOM 3016 C CA . ILE B 1 75 ? 2.072 32.75 19.141 1 98.62 75 ILE B CA 1
ATOM 3017 C C . ILE B 1 75 ? 1.851 32.531 17.641 1 98.62 75 ILE B C 1
ATOM 3019 O O . ILE B 1 75 ? 0.871 33.031 17.078 1 98.62 75 ILE B O 1
ATOM 3023 N N . ILE B 1 76 ? 2.805 31.859 17.062 1 98.62 76 ILE B N 1
ATOM 3024 C CA . ILE B 1 76 ? 2.66 31.219 15.75 1 98.62 76 ILE B CA 1
ATOM 3025 C C . ILE B 1 76 ? 2.674 29.703 15.906 1 98.62 76 ILE B C 1
ATOM 3027 O O . ILE B 1 76 ? 3.711 29.109 16.219 1 98.62 76 ILE B O 1
ATOM 3031 N N . ALA B 1 77 ? 1.514 29.109 15.734 1 98.5 77 ALA B N 1
ATOM 3032 C CA . ALA B 1 77 ? 1.381 27.672 15.875 1 98.5 77 ALA B CA 1
ATOM 3033 C C . ALA B 1 77 ? 1.317 26.984 14.516 1 98.5 77 ALA B C 1
ATOM 3035 O O . ALA B 1 77 ? 0.45 27.297 13.695 1 98.5 77 ALA B O 1
ATOM 3036 N N . LYS B 1 78 ? 2.223 26.109 14.352 1 97.5 78 LYS B N 1
ATOM 3037 C CA . LYS B 1 78 ? 2.246 25.328 13.117 1 97.5 78 LYS B CA 1
ATOM 3038 C C . LYS B 1 78 ? 1.172 24.25 13.125 1 97.5 78 LYS B C 1
ATOM 30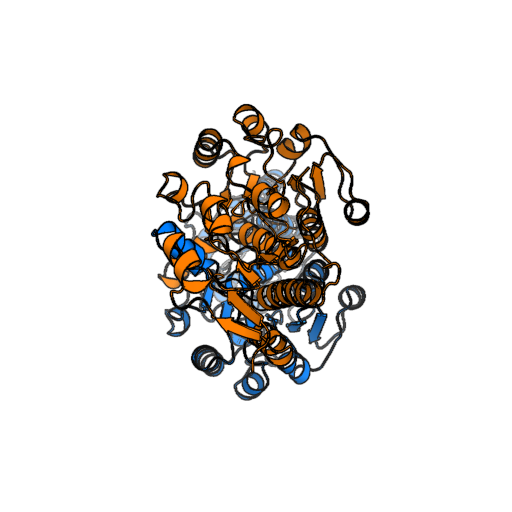40 O O . LYS B 1 78 ? 1.062 23.484 14.094 1 97.5 78 LYS B O 1
ATOM 3045 N N . HIS B 1 79 ? 0.301 24.297 12.125 1 96.5 79 HIS B N 1
ATOM 3046 C CA . HIS B 1 79 ? -0.581 23.172 11.836 1 96.5 79 HIS B CA 1
ATOM 3047 C C . HIS B 1 79 ? 0.16 22.078 11.078 1 96.5 79 HIS B C 1
ATOM 3049 O O . HIS B 1 79 ? -0.099 21.844 9.898 1 96.5 79 HIS B O 1
ATOM 3055 N N . GLY B 1 80 ? 1.028 21.375 11.734 1 94.19 80 GLY B N 1
ATOM 3056 C CA . GLY B 1 80 ? 1.953 20.391 11.195 1 94.19 80 GLY B CA 1
ATOM 3057 C C . GLY B 1 80 ? 3.258 20.312 11.961 1 94.19 80 GLY B C 1
ATOM 3058 O O . GLY B 1 80 ? 3.357 20.828 13.078 1 94.19 80 GLY B O 1
ATOM 3059 N N . VAL B 1 81 ? 4.266 19.75 11.391 1 91.19 81 VAL B N 1
ATOM 3060 C CA . VAL B 1 81 ? 5.473 19.422 12.141 1 91.19 81 VAL B CA 1
ATOM 3061 C C . VAL B 1 81 ? 6.613 20.344 11.711 1 91.19 81 VAL B C 1
ATOM 3063 O O . VAL B 1 81 ? 7.281 20.938 12.555 1 91.19 81 VAL B O 1
ATOM 3066 N N . GLY B 1 82 ? 6.879 20.453 10.43 1 86.75 82 GLY B N 1
ATOM 3067 C CA . GLY B 1 82 ? 7.984 21.25 9.922 1 86.75 82 GLY B CA 1
ATOM 3068 C C . GLY B 1 82 ? 7.758 22.734 10.047 1 86.75 82 GLY B C 1
ATOM 3069 O O . GLY B 1 82 ? 6.684 23.234 9.711 1 86.75 82 GLY B O 1
ATOM 3070 N N . VAL B 1 83 ? 8.758 23.484 10.547 1 90.69 83 VAL B N 1
ATOM 3071 C CA . VAL B 1 83 ? 8.602 24.922 10.75 1 90.69 83 VAL B CA 1
ATOM 3072 C C . VAL B 1 83 ? 9.555 25.672 9.828 1 90.69 83 VAL B C 1
ATOM 3074 O O . VAL B 1 83 ? 9.93 26.812 10.109 1 90.69 83 VAL B O 1
ATOM 3077 N N . ASP B 1 84 ? 9.922 25.016 8.734 1 83.56 84 ASP B N 1
ATOM 3078 C CA . ASP B 1 84 ? 10.906 25.594 7.809 1 83.56 84 ASP B CA 1
ATOM 3079 C C . ASP B 1 84 ? 10.406 26.906 7.211 1 83.56 84 ASP B C 1
ATOM 3081 O O . ASP B 1 84 ? 11.203 27.766 6.859 1 83.56 84 ASP B O 1
ATOM 3085 N N . SER B 1 85 ? 9.148 27.125 7.125 1 88.25 85 SER B N 1
ATOM 3086 C CA . SER B 1 85 ? 8.555 28.281 6.457 1 88.25 85 SER B CA 1
ATOM 3087 C C . SER B 1 85 ? 8.367 29.453 7.426 1 88.25 85 SER B C 1
ATOM 3089 O O . SER B 1 85 ? 7.953 30.531 7.023 1 88.25 85 SER B O 1
ATOM 3091 N N . ILE B 1 86 ? 8.672 29.297 8.695 1 95.5 86 ILE B N 1
ATOM 3092 C CA . ILE B 1 86 ? 8.5 30.312 9.734 1 95.5 86 ILE B CA 1
ATOM 3093 C C . ILE B 1 86 ? 9.859 30.844 10.172 1 95.5 86 ILE B C 1
ATOM 3095 O O . ILE B 1 86 ? 10.781 30.062 10.438 1 95.5 86 ILE B O 1
ATOM 3099 N N . ASP B 1 87 ? 10.023 32.125 10.195 1 96.44 87 ASP B N 1
ATOM 3100 C CA . ASP B 1 87 ? 11.227 32.719 10.758 1 96.44 87 ASP B CA 1
ATOM 3101 C C . ASP B 1 87 ? 11.211 32.688 12.281 1 96.44 87 ASP B C 1
ATOM 3103 O O . ASP B 1 87 ? 10.938 33.688 12.938 1 96.44 87 ASP B O 1
ATOM 3107 N N . VAL B 1 88 ? 11.609 31.578 12.805 1 96.75 88 VAL B N 1
ATOM 3108 C CA . VAL B 1 88 ? 11.516 31.297 14.234 1 96.75 88 VAL B CA 1
ATOM 3109 C C . VAL B 1 88 ? 12.43 32.25 15 1 96.75 88 VAL B C 1
ATOM 3111 O O . VAL B 1 88 ? 12.086 32.719 16.094 1 96.75 88 VAL B O 1
ATOM 3114 N N . LYS B 1 89 ? 13.539 32.562 14.477 1 95.19 89 LYS B N 1
ATOM 3115 C CA . LYS B 1 89 ? 14.5 33.438 15.133 1 95.19 89 LYS B CA 1
ATOM 3116 C C . LYS B 1 89 ? 13.883 34.812 15.383 1 95.19 89 LYS B C 1
ATOM 3118 O O . LYS B 1 89 ? 13.906 35.312 16.516 1 95.19 89 LYS B O 1
ATOM 3123 N N . THR B 1 90 ? 13.328 35.375 14.344 1 96.62 90 THR B N 1
ATOM 3124 C CA . THR B 1 90 ? 12.703 36.688 14.461 1 96.62 90 THR B CA 1
ATOM 3125 C C . THR B 1 90 ? 11.523 36.656 15.43 1 96.62 90 THR B C 1
ATOM 3127 O O . THR B 1 90 ? 11.344 37.562 16.25 1 96.62 90 THR B O 1
ATOM 3130 N N . ALA B 1 91 ? 10.742 35.594 15.383 1 97.62 91 ALA B N 1
ATOM 3131 C CA . ALA B 1 91 ? 9.617 35.406 16.297 1 97.62 91 ALA B CA 1
ATOM 3132 C C . ALA B 1 91 ? 10.086 35.438 17.75 1 97.62 91 ALA B C 1
ATOM 3134 O O . ALA B 1 91 ? 9.555 36.156 18.578 1 97.62 91 ALA B O 1
ATOM 3135 N N . ASN B 1 92 ? 11.07 34.688 18 1 95.19 92 ASN B N 1
ATOM 3136 C CA . ASN B 1 92 ? 11.609 34.594 19.359 1 95.19 92 ASN B CA 1
ATOM 3137 C C . ASN B 1 92 ? 12.141 35.938 19.844 1 95.19 92 ASN B C 1
ATOM 3139 O O . ASN B 1 92 ? 11.953 36.312 21 1 95.19 92 ASN B O 1
ATOM 3143 N N . GLN B 1 93 ? 12.828 36.656 18.969 1 95.38 93 GLN B N 1
ATOM 3144 C CA . GLN B 1 93 ? 13.383 37.969 19.312 1 95.38 93 GLN B CA 1
ATOM 3145 C C . GLN B 1 93 ? 12.281 38.938 19.688 1 95.38 93 GLN B C 1
ATOM 3147 O O . GLN B 1 93 ? 12.492 39.844 20.516 1 95.38 93 GLN B O 1
ATOM 3152 N N . LEU B 1 94 ? 11.141 38.781 19.156 1 96.69 94 LEU B N 1
ATOM 3153 C CA . LEU B 1 94 ? 10.016 39.656 19.406 1 96.69 94 LEU B CA 1
ATOM 3154 C C . LEU B 1 94 ? 9.148 39.156 20.547 1 96.69 94 LEU B C 1
ATOM 3156 O O . LEU B 1 94 ? 8.094 39.719 20.844 1 96.69 94 LEU B O 1
ATOM 3160 N N . GLY B 1 95 ? 9.594 38 21.109 1 95.69 95 GLY B N 1
ATOM 3161 C CA . GLY B 1 95 ? 8.859 37.438 22.219 1 95.69 95 GLY B CA 1
ATOM 3162 C C . GLY B 1 95 ? 7.648 36.625 21.781 1 95.69 95 GLY B C 1
ATOM 3163 O O . GLY B 1 95 ? 6.746 36.375 22.594 1 95.69 95 GLY B O 1
ATOM 3164 N N . ILE B 1 96 ? 7.551 36.312 20.547 1 97.69 96 ILE B N 1
ATOM 3165 C CA . ILE B 1 96 ? 6.457 35.531 20 1 97.69 96 ILE B CA 1
ATOM 3166 C C . ILE B 1 96 ? 6.824 34.031 20.047 1 97.69 96 ILE B C 1
ATOM 3168 O O . ILE B 1 96 ? 7.863 33.625 19.516 1 97.69 96 ILE B O 1
ATOM 3172 N N . VAL B 1 97 ? 5.984 33.219 20.641 1 97.88 97 VAL B N 1
ATOM 3173 C CA . VAL B 1 97 ? 6.242 31.781 20.797 1 97.88 97 VAL B CA 1
ATOM 3174 C C . VAL B 1 97 ? 5.93 31.062 19.484 1 97.88 97 VAL B C 1
ATOM 3176 O O . VAL B 1 97 ? 4.922 31.359 18.828 1 97.88 97 VAL B O 1
ATOM 3179 N N . VAL B 1 98 ? 6.84 30.219 19.047 1 98.38 98 VAL B N 1
ATOM 3180 C CA . VAL B 1 98 ? 6.582 29.359 17.906 1 98.38 98 VAL B CA 1
ATOM 3181 C C . VAL B 1 98 ? 6.43 27.906 18.375 1 98.38 98 VAL B C 1
ATOM 3183 O O . VAL B 1 98 ? 7.242 27.406 19.156 1 98.38 98 VAL B O 1
ATOM 3186 N N . THR B 1 99 ? 5.301 27.297 17.969 1 98.19 99 THR B N 1
ATOM 3187 C CA . THR B 1 99 ? 5.055 25.906 18.312 1 98.19 99 THR B CA 1
ATOM 3188 C C . THR B 1 99 ? 4.746 25.078 17.062 1 98.19 99 THR B C 1
ATOM 3190 O O . THR B 1 99 ? 4.496 25.641 15.992 1 98.19 99 THR B O 1
ATOM 3193 N N . ASN B 1 100 ? 4.914 23.812 17.172 1 96.94 100 ASN B N 1
ATOM 3194 C CA . ASN B 1 100 ? 4.492 22.891 16.109 1 96.94 100 ASN B CA 1
ATOM 3195 C C . ASN B 1 100 ? 3.695 21.719 16.672 1 96.94 100 ASN B C 1
ATOM 3197 O O . ASN B 1 100 ? 3.166 21.797 17.781 1 96.94 100 ASN B O 1
ATOM 3201 N N . ALA B 1 101 ? 3.34 20.797 15.852 1 96.25 101 ALA B N 1
ATOM 3202 C CA . ALA B 1 101 ? 2.547 19.625 16.234 1 96.25 101 ALA B CA 1
ATOM 3203 C C . ALA B 1 101 ? 3.312 18.328 15.992 1 96.25 101 ALA B C 1
ATOM 3205 O O . ALA B 1 101 ? 2.904 17.516 15.172 1 96.25 101 ALA B O 1
ATOM 3206 N N . PRO B 1 102 ? 4.391 18.047 16.797 1 93.44 102 PRO B N 1
ATOM 3207 C CA . PRO B 1 102 ? 5.242 16.891 16.562 1 93.44 102 PRO B CA 1
ATOM 3208 C C . PRO B 1 102 ? 4.5 15.562 16.734 1 93.44 102 PRO B C 1
ATOM 3210 O O . PRO B 1 102 ? 3.676 15.438 17.641 1 93.44 102 PRO B O 1
ATOM 3213 N N . GLY B 1 103 ? 4.734 14.617 15.82 1 92.81 103 GLY B N 1
ATOM 3214 C CA . GLY B 1 103 ? 4.23 13.258 15.977 1 92.81 103 GLY B CA 1
ATOM 3215 C C . GLY B 1 103 ? 2.797 13.102 15.5 1 92.81 103 GLY B C 1
ATOM 3216 O O . GLY B 1 103 ? 2.268 11.984 15.469 1 92.81 103 GLY B O 1
ATOM 3217 N N . THR B 1 104 ? 2.141 14.18 15.109 1 95.38 104 THR B N 1
ATOM 3218 C CA . THR B 1 104 ? 0.707 14.164 14.836 1 95.38 104 THR B CA 1
ATOM 3219 C C . THR B 1 104 ? 0.418 13.516 13.484 1 95.38 104 THR B C 1
ATOM 3221 O O . THR B 1 104 ? -0.727 13.172 13.195 1 95.38 104 THR B O 1
ATOM 3224 N N . ASN B 1 105 ? 1.472 13.359 12.695 1 95.88 105 ASN B N 1
ATOM 3225 C CA . ASN B 1 105 ? 1.214 12.812 11.367 1 95.88 105 ASN B CA 1
ATOM 3226 C C . ASN B 1 105 ? 2.221 11.734 10.992 1 95.88 105 ASN B C 1
ATOM 3228 O O . ASN B 1 105 ? 2.301 11.32 9.836 1 95.88 105 ASN B O 1
ATOM 3232 N N . SER B 1 106 ? 2.998 11.25 11.969 1 96.94 106 SER B N 1
ATOM 3233 C CA . SER B 1 106 ? 4.09 10.32 11.695 1 96.94 106 SER B CA 1
ATOM 3234 C C . SER B 1 106 ? 3.566 8.992 11.156 1 96.94 106 SER B C 1
ATOM 3236 O O . SER B 1 106 ? 4.125 8.438 10.211 1 96.94 106 SER B O 1
ATOM 3238 N N . GLU B 1 107 ? 2.467 8.516 11.75 1 98 107 GLU B N 1
ATOM 3239 C CA . GLU B 1 107 ? 1.893 7.25 11.305 1 98 107 GLU B CA 1
ATOM 3240 C C . GLU B 1 107 ? 1.37 7.352 9.875 1 98 107 GLU B C 1
ATOM 3242 O O . GLU B 1 107 ? 1.526 6.418 9.086 1 98 107 GLU B O 1
ATOM 3247 N N . GLU B 1 108 ? 0.783 8.516 9.586 1 97.88 108 GLU B N 1
ATOM 3248 C CA . GLU B 1 108 ? 0.227 8.734 8.258 1 97.88 108 GLU B CA 1
ATOM 3249 C C . GLU B 1 108 ? 1.328 8.797 7.203 1 97.88 108 GLU B C 1
ATOM 3251 O O . GLU B 1 108 ? 1.153 8.312 6.086 1 97.88 108 GLU B O 1
ATOM 3256 N N . VAL B 1 109 ? 2.426 9.414 7.543 1 98.06 109 VAL B N 1
ATOM 3257 C CA . VAL B 1 109 ? 3.547 9.469 6.609 1 98.06 109 VAL B CA 1
ATOM 3258 C C . VAL B 1 109 ? 4.066 8.055 6.352 1 98.06 109 VAL B C 1
ATOM 3260 O O . VAL B 1 109 ? 4.375 7.695 5.215 1 98.06 109 VAL B O 1
ATOM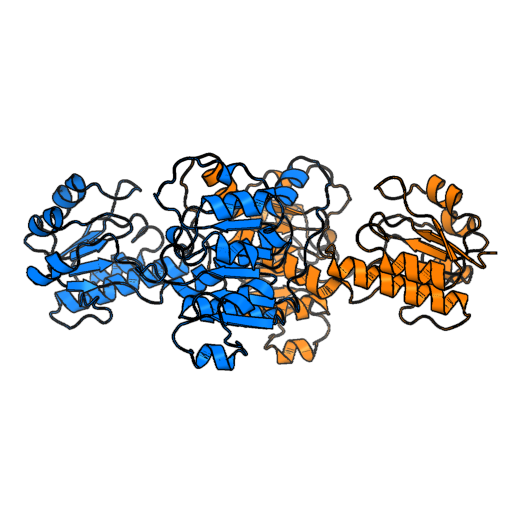 3263 N N . ALA B 1 110 ? 4.172 7.234 7.395 1 98.69 110 ALA B N 1
ATOM 3264 C CA . ALA B 1 110 ? 4.598 5.844 7.254 1 98.69 110 ALA B CA 1
ATOM 3265 C C . ALA B 1 110 ? 3.615 5.055 6.395 1 98.69 110 ALA B C 1
ATOM 3267 O O . ALA B 1 110 ? 4.023 4.234 5.566 1 98.69 110 ALA B O 1
ATOM 3268 N N . ASP B 1 111 ? 2.258 5.332 6.594 1 98.38 111 ASP B N 1
ATOM 3269 C CA . ASP B 1 111 ? 1.244 4.723 5.738 1 98.38 111 ASP B CA 1
ATOM 3270 C C . ASP B 1 111 ? 1.519 5.023 4.266 1 98.38 111 ASP B C 1
ATOM 3272 O O . ASP B 1 111 ? 1.497 4.117 3.428 1 98.38 111 ASP B O 1
ATOM 3276 N N . LEU B 1 112 ? 1.786 6.266 4.012 1 98.5 112 LEU B N 1
ATOM 3277 C CA . LEU B 1 112 ? 2 6.68 2.631 1 98.5 112 LEU B CA 1
ATOM 3278 C C . LEU B 1 112 ? 3.232 6 2.043 1 98.5 112 LEU B C 1
ATOM 3280 O O . LEU B 1 112 ? 3.203 5.531 0.903 1 98.5 112 LEU B O 1
ATOM 3284 N N . ALA B 1 113 ? 4.305 5.957 2.84 1 98.81 113 ALA B N 1
ATOM 3285 C CA . ALA B 1 113 ? 5.527 5.316 2.369 1 98.81 113 ALA B CA 1
ATOM 3286 C C . ALA B 1 113 ? 5.258 3.883 1.918 1 98.81 113 ALA B C 1
ATOM 3288 O O . ALA B 1 113 ? 5.684 3.477 0.833 1 98.81 113 ALA B O 1
ATOM 3289 N N . PHE B 1 114 ? 4.52 3.125 2.67 1 98.62 114 PHE B N 1
ATOM 3290 C CA . PHE B 1 114 ? 4.23 1.739 2.318 1 98.62 114 PHE B CA 1
ATOM 3291 C C . PHE B 1 114 ? 3.256 1.668 1.149 1 98.62 114 PHE B C 1
ATOM 3293 O O . PHE B 1 114 ? 3.334 0.756 0.324 1 98.62 114 PHE B O 1
ATOM 3300 N N . GLY B 1 115 ? 2.27 2.594 1.126 1 98.56 115 GLY B N 1
ATOM 3301 C CA . GLY B 1 115 ? 1.393 2.645 -0.032 1 98.56 115 GLY B CA 1
ATOM 3302 C C . GLY B 1 115 ? 2.141 2.83 -1.339 1 98.56 115 GLY B C 1
ATOM 3303 O O . GLY B 1 115 ? 1.896 2.107 -2.309 1 98.56 115 GLY B O 1
ATOM 3304 N N . LEU B 1 116 ? 3.059 3.785 -1.321 1 98.88 116 LEU B N 1
ATOM 3305 C CA . LEU B 1 116 ? 3.865 4.062 -2.506 1 98.88 116 LEU B CA 1
ATOM 3306 C C . LEU B 1 116 ? 4.754 2.873 -2.848 1 98.88 116 LEU B C 1
ATOM 3308 O O . LEU B 1 116 ? 4.922 2.535 -4.023 1 98.88 116 LEU B O 1
ATOM 3312 N N . LEU B 1 117 ? 5.293 2.273 -1.824 1 98.75 117 LEU B N 1
ATOM 3313 C CA . LEU B 1 117 ? 6.117 1.08 -1.985 1 98.75 117 LEU B CA 1
ATOM 3314 C C . LEU B 1 117 ? 5.34 -0.024 -2.693 1 98.75 117 LEU B C 1
ATOM 3316 O O . LEU B 1 117 ? 5.824 -0.603 -3.668 1 98.75 117 LEU B O 1
ATOM 3320 N N . HIS B 1 118 ? 4.121 -0.274 -2.289 1 98.62 118 HIS B N 1
ATOM 3321 C CA . HIS B 1 118 ? 3.279 -1.294 -2.9 1 98.62 118 HIS B CA 1
ATOM 3322 C C . HIS B 1 118 ? 2.969 -0.953 -4.355 1 98.62 118 HIS B C 1
ATOM 3324 O O . HIS B 1 118 ? 2.98 -1.832 -5.219 1 98.62 118 HIS B O 1
ATOM 3330 N N . MET B 1 119 ? 2.643 0.321 -4.602 1 98.62 119 MET B N 1
ATOM 3331 C CA . MET B 1 119 ? 2.299 0.752 -5.953 1 98.62 119 MET B CA 1
ATOM 3332 C C . MET B 1 119 ? 3.43 0.44 -6.926 1 98.62 119 MET B C 1
ATOM 3334 O O . MET B 1 119 ? 3.188 -0.071 -8.023 1 98.62 119 MET B O 1
ATOM 3338 N N . LEU B 1 120 ? 4.625 0.703 -6.477 1 98.75 120 LEU B N 1
ATOM 3339 C CA . LEU B 1 120 ? 5.777 0.455 -7.34 1 98.75 120 LEU B CA 1
ATOM 3340 C C . LEU B 1 120 ? 6.082 -1.036 -7.426 1 98.75 120 LEU B C 1
ATOM 3342 O O . LEU B 1 120 ? 6.336 -1.561 -8.516 1 98.75 120 LEU B O 1
ATOM 3346 N N . ALA B 1 121 ? 6.047 -1.729 -6.301 1 98.62 121 ALA B N 1
ATOM 3347 C CA . ALA B 1 121 ? 6.426 -3.139 -6.238 1 98.62 121 ALA B CA 1
ATOM 3348 C C . ALA B 1 121 ? 5.523 -3.988 -7.129 1 98.62 121 ALA B C 1
ATOM 3350 O O . ALA B 1 121 ? 5.973 -4.977 -7.711 1 98.62 121 ALA B O 1
ATOM 3351 N N . ARG B 1 122 ? 4.262 -3.52 -7.289 1 98.25 122 ARG B N 1
ATOM 3352 C CA . ARG B 1 122 ? 3.291 -4.363 -7.98 1 98.25 122 ARG B CA 1
ATOM 3353 C C . ARG B 1 122 ? 2.818 -3.707 -9.273 1 98.25 122 ARG B C 1
ATOM 3355 O O . ARG B 1 122 ? 2.02 -4.285 -10.016 1 98.25 122 ARG B O 1
ATOM 3362 N N . GLY B 1 123 ? 3.299 -2.529 -9.578 1 98.19 123 GLY B N 1
ATOM 3363 C CA . GLY B 1 123 ? 2.896 -1.831 -10.789 1 98.19 123 GLY B CA 1
ATOM 3364 C C . GLY B 1 123 ? 1.425 -1.464 -10.805 1 98.19 123 GLY B C 1
ATOM 3365 O O . GLY B 1 123 ? 0.751 -1.626 -11.828 1 98.19 123 GLY B O 1
ATOM 3366 N N . LEU B 1 124 ? 0.935 -0.957 -9.711 1 98.62 124 LEU B N 1
ATOM 3367 C CA . LEU B 1 124 ? -0.508 -0.877 -9.508 1 98.62 124 LEU B CA 1
ATOM 3368 C C . LEU B 1 124 ? -1.104 0.291 -10.289 1 98.62 124 LEU B C 1
ATOM 3370 O O . LEU B 1 124 ? -2.266 0.241 -10.695 1 98.62 124 LEU B O 1
ATOM 3374 N N . TYR B 1 125 ? -0.325 1.409 -10.461 1 98.31 125 TYR B N 1
ATOM 3375 C CA . TYR B 1 125 ? -0.835 2.529 -11.242 1 98.31 125 TYR B CA 1
ATOM 3376 C C . TYR B 1 125 ? -1.149 2.098 -12.672 1 98.31 125 TYR B C 1
ATOM 3378 O O . TYR B 1 125 ? -2.262 2.311 -13.156 1 98.31 125 TYR B O 1
ATOM 3386 N N . GLN B 1 126 ? -0.189 1.446 -13.289 1 97.5 126 GLN B N 1
ATOM 3387 C CA . GLN B 1 126 ? -0.365 1.012 -14.672 1 97.5 126 GLN B CA 1
ATOM 3388 C C . GLN B 1 126 ? -1.419 -0.087 -14.773 1 97.5 126 GLN B C 1
ATOM 3390 O O . GLN B 1 126 ? -2.211 -0.109 -15.719 1 97.5 126 GLN B O 1
ATOM 3395 N N . ALA B 1 127 ? -1.417 -0.994 -13.836 1 98 127 ALA B N 1
ATOM 3396 C CA . ALA B 1 127 ? -2.391 -2.082 -13.836 1 98 127 ALA B CA 1
ATOM 3397 C C . ALA B 1 127 ? -3.818 -1.54 -13.828 1 98 127 ALA B C 1
ATOM 3399 O O . ALA B 1 127 ? -4.664 -1.993 -14.602 1 98 127 ALA B O 1
ATOM 3400 N N . ASN B 1 128 ? -4.082 -0.605 -12.906 1 98.44 128 ASN B N 1
ATOM 3401 C CA . ASN B 1 128 ? -5.406 0.01 -12.852 1 98.44 128 ASN B CA 1
ATOM 3402 C C . ASN B 1 128 ? -5.742 0.738 -14.148 1 98.44 128 ASN B C 1
ATOM 3404 O O . ASN B 1 128 ? -6.832 0.571 -14.695 1 98.44 128 ASN B O 1
ATOM 3408 N N . THR B 1 129 ? -4.777 1.534 -14.633 1 97.69 129 THR B N 1
ATOM 3409 C CA . THR B 1 129 ? -4.973 2.303 -15.852 1 97.69 129 THR B CA 1
ATOM 3410 C C . THR B 1 129 ? -5.32 1.384 -17.016 1 97.69 129 THR B C 1
ATOM 3412 O O . THR B 1 129 ? -6.316 1.604 -17.719 1 97.69 129 THR B O 1
ATOM 3415 N N . ASP B 1 130 ? -4.539 0.355 -17.188 1 97.38 130 ASP B N 1
ATOM 3416 C CA . ASP B 1 130 ? -4.73 -0.567 -18.297 1 97.38 130 ASP B CA 1
ATOM 3417 C C . ASP B 1 130 ? -6.055 -1.315 -18.172 1 97.38 130 ASP B C 1
ATOM 3419 O O . ASP B 1 130 ? -6.805 -1.43 -19.141 1 97.38 130 ASP B O 1
ATOM 3423 N N . THR B 1 131 ? -6.371 -1.814 -17 1 97.38 131 THR B N 1
ATOM 3424 C CA . THR B 1 131 ? -7.594 -2.59 -16.797 1 97.38 131 THR B CA 1
ATOM 3425 C C . THR B 1 131 ? -8.828 -1.729 -17.047 1 97.38 131 THR B C 1
ATOM 3427 O O . THR B 1 131 ? -9.766 -2.162 -17.719 1 97.38 131 THR B O 1
ATOM 3430 N N . LYS B 1 132 ? -8.828 -0.512 -16.547 1 97.19 132 LYS B N 1
ATOM 3431 C CA . LYS B 1 132 ? -9.945 0.401 -16.781 1 97.19 132 LYS B CA 1
ATOM 3432 C C . LYS B 1 132 ? -10.109 0.71 -18.266 1 97.19 132 LYS B C 1
ATOM 3434 O O . LYS B 1 132 ? -11.219 0.957 -18.734 1 97.19 132 LYS B O 1
ATOM 3439 N N . ASN B 1 133 ? -9.016 0.676 -18.969 1 96.31 133 ASN B N 1
ATOM 3440 C CA . ASN B 1 133 ? -9.047 0.995 -20.391 1 96.31 133 ASN B CA 1
ATOM 3441 C C . ASN B 1 133 ? -9.242 -0.255 -21.25 1 96.31 133 ASN B C 1
ATOM 3443 O O . ASN B 1 133 ? -9.008 -0.231 -22.453 1 96.31 133 ASN B O 1
ATOM 3447 N N . GLY B 1 134 ? -9.547 -1.327 -20.672 1 95.5 134 GLY B N 1
ATOM 3448 C CA . GLY B 1 134 ? -9.906 -2.539 -21.391 1 95.5 134 GLY B CA 1
ATOM 3449 C C . GLY B 1 134 ? -8.703 -3.371 -21.797 1 95.5 134 GLY B C 1
ATOM 3450 O O . GLY B 1 134 ? -8.82 -4.289 -22.609 1 95.5 134 GLY B O 1
ATOM 3451 N N . LYS B 1 135 ? -7.574 -3.008 -21.328 1 95.12 135 LYS B N 1
ATOM 3452 C CA . LYS B 1 135 ? -6.367 -3.789 -21.578 1 95.12 135 LYS B CA 1
ATOM 3453 C C . LYS B 1 135 ? -6.082 -4.75 -20.422 1 95.12 135 LYS B C 1
ATOM 3455 O O . LYS B 1 135 ? -6.008 -4.332 -19.266 1 95.12 135 LYS B O 1
ATOM 3460 N N . TRP B 1 136 ? -5.953 -5.988 -20.75 1 92.75 136 TRP B N 1
ATOM 3461 C CA . TRP B 1 136 ? -5.715 -7.02 -19.734 1 92.75 136 TRP B CA 1
ATOM 3462 C C . TRP B 1 136 ? -4.238 -7.402 -19.703 1 92.75 136 TRP B C 1
ATOM 3464 O O . TRP B 1 136 ? -3.852 -8.469 -20.188 1 92.75 136 TRP B O 1
ATOM 3474 N N . ILE B 1 137 ? -3.418 -6.547 -19.156 1 92.56 137 ILE B N 1
ATOM 3475 C CA . ILE B 1 137 ? -1.97 -6.691 -19.062 1 92.56 137 ILE B CA 1
ATOM 3476 C C . ILE B 1 137 ? -1.581 -6.957 -17.609 1 92.56 137 ILE B C 1
ATOM 3478 O O . ILE B 1 137 ? -1.973 -6.211 -16.703 1 92.56 137 ILE B O 1
ATOM 3482 N N . LYS B 1 138 ? -0.873 -7.965 -17.344 1 92.25 138 LYS B N 1
ATOM 3483 C CA . LYS B 1 138 ? -0.524 -8.398 -16 1 92.25 138 LYS B CA 1
ATOM 3484 C C . LYS B 1 138 ? 0.937 -8.094 -15.688 1 92.25 138 LYS B C 1
ATOM 3486 O O . LYS B 1 138 ? 1.827 -8.875 -16.031 1 92.25 138 LYS B O 1
ATOM 3491 N N . PRO B 1 139 ? 1.167 -6.992 -15.055 1 94.19 139 PRO B N 1
ATOM 3492 C CA . PRO B 1 139 ? 2.557 -6.754 -14.656 1 94.19 139 PRO B CA 1
ATOM 3493 C C . PRO B 1 139 ? 3.068 -7.789 -13.656 1 94.19 139 PRO B C 1
ATOM 3495 O O . PRO B 1 139 ? 2.32 -8.227 -12.773 1 94.19 139 PRO B O 1
ATOM 3498 N N . VAL B 1 140 ? 4.305 -8.203 -13.812 1 94.44 140 VAL B N 1
ATOM 3499 C CA . VAL B 1 140 ? 4.957 -9.07 -12.844 1 94.44 140 VAL B CA 1
ATOM 3500 C C . VAL B 1 140 ? 5.586 -8.219 -11.734 1 94.44 140 VAL B C 1
ATOM 3502 O O . VAL B 1 140 ? 6.488 -7.422 -11.992 1 94.44 140 VAL B O 1
ATOM 3505 N N . GLY B 1 141 ? 5.109 -8.383 -10.555 1 96.69 141 GLY B N 1
ATOM 3506 C CA . GLY B 1 141 ? 5.578 -7.578 -9.438 1 96.69 141 GLY B CA 1
ATOM 3507 C C . GLY B 1 141 ? 6.707 -8.234 -8.664 1 96.69 141 GLY B C 1
ATOM 3508 O O . GLY B 1 141 ? 7.273 -9.234 -9.109 1 96.69 141 GLY B O 1
ATOM 3509 N N . ILE B 1 142 ? 7.07 -7.605 -7.57 1 97.06 142 ILE B N 1
ATOM 3510 C CA . ILE B 1 142 ? 8.023 -8.133 -6.602 1 97.06 142 ILE B CA 1
ATOM 3511 C C . ILE B 1 142 ? 7.34 -8.297 -5.246 1 97.06 142 ILE B C 1
ATOM 3513 O O . ILE B 1 142 ? 6.5 -7.484 -4.863 1 97.06 142 ILE B O 1
ATOM 3517 N N . SER B 1 143 ? 7.652 -9.367 -4.57 1 97.69 143 SER B N 1
ATOM 3518 C CA . SER B 1 143 ? 7.098 -9.633 -3.244 1 97.69 143 SER B CA 1
ATOM 3519 C C . SER B 1 143 ? 7.719 -8.719 -2.193 1 97.69 143 SER B C 1
ATOM 3521 O O . SER B 1 143 ? 8.867 -8.289 -2.334 1 97.69 143 SER B O 1
ATOM 3523 N N . LEU B 1 144 ? 6.961 -8.383 -1.18 1 98.25 144 LEU B N 1
ATOM 3524 C CA . LEU B 1 144 ? 7.504 -7.641 -0.045 1 98.25 144 LEU B CA 1
ATOM 3525 C C . LEU B 1 144 ? 7.973 -8.594 1.051 1 98.25 144 LEU B C 1
ATOM 3527 O O . LEU B 1 144 ? 8.992 -8.352 1.694 1 98.25 144 LEU B O 1
ATOM 3531 N N . SER B 1 145 ? 7.164 -9.625 1.204 1 96.44 145 SER B N 1
ATOM 3532 C CA . SER B 1 145 ? 7.449 -10.586 2.27 1 96.44 145 SER B CA 1
ATOM 3533 C C . SER B 1 145 ? 8.875 -11.109 2.172 1 96.44 145 SER B C 1
ATOM 3535 O O . SER B 1 145 ? 9.336 -11.477 1.089 1 96.44 145 SER B O 1
ATOM 3537 N N . LYS B 1 146 ? 9.594 -11.047 3.27 1 96.25 146 LYS B N 1
ATOM 3538 C CA . LYS B 1 146 ? 10.922 -11.609 3.48 1 96.25 146 LYS B CA 1
ATOM 3539 C C . LYS B 1 146 ? 11.984 -10.797 2.74 1 96.25 146 LYS B C 1
ATOM 3541 O O . LYS B 1 146 ? 13.172 -11.125 2.785 1 96.25 146 LYS B O 1
ATOM 3546 N N . LYS B 1 147 ? 11.633 -9.758 2.059 1 98.56 147 LYS B N 1
ATOM 3547 C CA . LYS B 1 147 ? 12.609 -8.891 1.415 1 98.56 147 LYS B CA 1
ATOM 3548 C C . LYS B 1 147 ? 13.258 -7.949 2.43 1 98.56 147 LYS B C 1
ATOM 3550 O O . LYS B 1 147 ? 12.883 -7.938 3.602 1 98.56 147 LYS B O 1
ATOM 3555 N N . THR B 1 148 ? 14.273 -7.273 2.004 1 98.94 148 THR B N 1
ATOM 3556 C CA . THR B 1 148 ? 15.016 -6.375 2.875 1 98.94 148 THR B CA 1
ATOM 3557 C C . THR B 1 148 ? 14.625 -4.922 2.619 1 98.94 148 THR B C 1
ATOM 3559 O O . THR B 1 148 ? 14.648 -4.461 1.478 1 98.94 148 THR B O 1
ATOM 3562 N N . ILE B 1 149 ? 14.234 -4.266 3.654 1 98.94 149 ILE B N 1
ATOM 3563 C CA . ILE B 1 149 ? 14 -2.83 3.564 1 98.94 149 ILE B CA 1
ATOM 3564 C C . ILE B 1 149 ? 15.109 -2.08 4.309 1 98.94 149 ILE B C 1
ATOM 3566 O O . ILE B 1 149 ? 15.516 -2.488 5.402 1 98.94 149 ILE B O 1
ATOM 3570 N N . GLY B 1 150 ? 15.727 -1.114 3.639 1 98.94 150 GLY B N 1
ATOM 3571 C CA . GLY B 1 150 ? 16.641 -0.173 4.258 1 98.94 150 GLY B CA 1
ATOM 3572 C C . GLY B 1 150 ? 15.992 1.152 4.609 1 98.94 150 GLY B C 1
ATOM 3573 O O . GLY B 1 150 ? 15.531 1.877 3.725 1 98.94 150 GLY B O 1
ATOM 3574 N N . ILE B 1 151 ? 15.977 1.463 5.898 1 98.94 151 ILE B N 1
ATOM 3575 C CA . ILE B 1 151 ? 15.383 2.703 6.395 1 98.94 151 ILE B CA 1
ATOM 3576 C C . ILE B 1 151 ? 16.484 3.709 6.707 1 98.94 151 ILE B C 1
ATOM 3578 O O . ILE B 1 151 ? 17.297 3.482 7.605 1 98.94 151 ILE B O 1
ATOM 3582 N N . ILE B 1 152 ? 16.547 4.793 5.922 1 98.94 152 ILE B N 1
ATOM 3583 C CA . ILE B 1 152 ? 17.516 5.859 6.133 1 98.94 152 ILE B CA 1
ATOM 3584 C C . ILE B 1 152 ? 16.891 6.977 6.961 1 98.94 152 ILE B C 1
ATOM 3586 O O . ILE B 1 152 ? 16.125 7.797 6.43 1 98.94 152 ILE B O 1
ATOM 3590 N N . GLY B 1 153 ? 17.219 7.082 8.156 1 98.69 153 GLY B N 1
ATOM 3591 C CA . GLY B 1 153 ? 16.531 7.867 9.164 1 98.69 153 GLY B CA 1
ATOM 3592 C C . GLY B 1 153 ? 15.555 7.047 10 1 98.69 153 GLY B C 1
ATOM 3593 O O . GLY B 1 153 ? 14.461 6.711 9.539 1 98.69 153 GLY B O 1
ATOM 3594 N N . VAL B 1 154 ? 16.016 6.742 11.273 1 98.5 154 VAL B N 1
ATOM 3595 C CA . VAL B 1 154 ? 15.211 5.867 12.117 1 98.5 154 VAL B CA 1
ATOM 3596 C C . VAL B 1 154 ? 14.672 6.648 13.312 1 98.5 154 VAL B C 1
ATOM 3598 O O . VAL B 1 154 ? 14.836 6.23 14.461 1 98.5 154 VAL B O 1
ATOM 3601 N N . GLY B 1 155 ? 14.156 7.863 12.977 1 96.75 155 GLY B N 1
ATOM 3602 C CA . GLY B 1 155 ? 13.398 8.633 13.945 1 96.75 155 GLY B CA 1
ATOM 3603 C C . GLY B 1 155 ? 11.969 8.141 14.109 1 96.75 155 GLY B C 1
ATOM 3604 O O . GLY B 1 155 ? 11.711 6.938 14.008 1 96.75 155 GLY B O 1
ATOM 3605 N N . THR B 1 156 ? 11.055 9.031 14.391 1 95.5 156 THR B N 1
ATOM 3606 C CA . THR B 1 156 ? 9.664 8.688 14.656 1 95.5 156 THR B CA 1
ATOM 3607 C C . THR B 1 156 ? 9.031 8.023 13.445 1 95.5 156 THR B C 1
ATOM 3609 O O . THR B 1 156 ? 8.438 6.941 13.555 1 95.5 156 THR B O 1
ATOM 3612 N N . ILE B 1 157 ? 9.18 8.641 12.32 1 97.44 157 ILE B N 1
ATOM 3613 C CA . ILE B 1 157 ? 8.555 8.117 11.109 1 97.44 157 ILE B CA 1
ATOM 3614 C C . ILE B 1 157 ? 9.266 6.84 10.672 1 97.44 157 ILE B C 1
ATOM 3616 O O . ILE B 1 157 ? 8.617 5.852 10.312 1 97.44 157 ILE B O 1
ATOM 3620 N N . GLY B 1 158 ? 10.641 6.84 10.688 1 98.62 158 GLY B N 1
ATOM 3621 C CA . GLY B 1 158 ? 11.391 5.648 10.336 1 98.62 158 GLY B CA 1
ATOM 3622 C C . GLY B 1 158 ? 11.039 4.441 11.188 1 98.62 158 GLY B C 1
ATOM 3623 O O . GLY B 1 158 ? 10.953 3.322 10.68 1 98.62 158 GLY B O 1
ATOM 3624 N N . THR B 1 159 ? 10.836 4.664 12.445 1 98.56 159 THR B N 1
ATOM 3625 C CA . THR B 1 159 ? 10.438 3.59 13.344 1 98.56 159 THR B CA 1
ATOM 3626 C C . THR B 1 159 ? 9.039 3.084 13.008 1 98.56 159 THR B C 1
ATOM 3628 O O . THR B 1 159 ? 8.781 1.88 13.055 1 98.56 159 THR B O 1
ATOM 3631 N N . ALA B 1 160 ? 8.148 4.02 12.695 1 98.5 160 ALA B N 1
ATOM 3632 C CA . ALA B 1 160 ? 6.805 3.625 12.281 1 98.5 160 ALA B CA 1
ATOM 3633 C C . ALA B 1 160 ? 6.852 2.775 11.016 1 98.5 160 ALA B C 1
ATOM 3635 O O . ALA B 1 160 ? 6.082 1.821 10.867 1 98.5 160 ALA B O 1
ATOM 3636 N N . VAL B 1 161 ? 7.754 3.09 10.102 1 98.81 161 VAL B N 1
ATOM 3637 C CA . VAL B 1 161 ? 7.961 2.295 8.891 1 98.81 161 VAL B CA 1
ATOM 3638 C C . VAL B 1 161 ? 8.484 0.912 9.266 1 98.81 161 VAL B C 1
ATOM 3640 O O . VAL B 1 161 ? 8.008 -0.102 8.75 1 98.81 161 VAL B O 1
ATOM 3643 N N . ALA B 1 162 ? 9.453 0.878 10.203 1 98.88 162 ALA B N 1
ATOM 3644 C CA . ALA B 1 162 ? 9.992 -0.395 10.664 1 98.88 162 ALA B CA 1
ATOM 3645 C C . ALA B 1 162 ? 8.891 -1.28 11.25 1 98.88 162 ALA B C 1
ATOM 3647 O O . ALA B 1 162 ? 8.852 -2.484 10.984 1 98.88 162 ALA B O 1
ATOM 3648 N N . LYS B 1 163 ? 8.055 -0.706 11.984 1 98.75 163 LYS B N 1
ATOM 3649 C CA . LYS B 1 163 ? 6.953 -1.45 12.594 1 98.75 163 LYS B CA 1
ATOM 3650 C C . LYS B 1 163 ? 6.074 -2.1 11.523 1 98.75 163 LYS B C 1
ATOM 3652 O O . LYS B 1 163 ? 5.711 -3.271 11.641 1 98.75 163 LYS B O 1
ATOM 3657 N N . ARG B 1 164 ? 5.727 -1.38 10.531 1 98.69 164 ARG B N 1
ATOM 3658 C CA . ARG B 1 164 ? 4.926 -1.919 9.438 1 98.69 164 ARG B CA 1
ATOM 3659 C C . ARG B 1 164 ? 5.656 -3.055 8.734 1 98.69 164 ARG B C 1
ATOM 3661 O O . ARG B 1 164 ? 5.051 -4.07 8.391 1 98.69 164 ARG B O 1
ATOM 3668 N N . ALA B 1 165 ? 6.969 -2.9 8.562 1 98.81 165 ALA B N 1
ATOM 3669 C CA . ALA B 1 165 ? 7.781 -3.9 7.871 1 98.81 165 ALA B CA 1
ATOM 3670 C C . ALA B 1 165 ? 7.742 -5.238 8.602 1 98.81 165 ALA B C 1
ATOM 3672 O O . ALA B 1 165 ? 7.832 -6.297 7.977 1 98.81 165 ALA B O 1
ATOM 3673 N N . THR B 1 166 ? 7.586 -5.223 9.93 1 98.62 166 THR B N 1
ATOM 3674 C CA . THR B 1 166 ? 7.52 -6.465 10.688 1 98.62 166 THR B CA 1
ATOM 3675 C C . THR B 1 166 ? 6.324 -7.305 10.25 1 98.62 166 THR B C 1
ATOM 3677 O O . THR B 1 166 ? 6.402 -8.531 10.195 1 98.62 166 THR B O 1
ATOM 3680 N N . GLY B 1 167 ? 5.219 -6.672 9.875 1 98.06 167 GLY B N 1
ATOM 3681 C CA . GLY B 1 167 ? 4.027 -7.375 9.422 1 98.06 167 GLY B CA 1
ATOM 3682 C C . GLY B 1 167 ? 4.227 -8.117 8.117 1 98.06 167 GLY B C 1
ATOM 3683 O O . GLY B 1 167 ? 3.422 -8.977 7.754 1 98.06 167 GLY B O 1
ATOM 3684 N N . TYR B 1 168 ? 5.305 -7.824 7.438 1 98.19 168 TYR B N 1
ATOM 3685 C CA . TYR B 1 168 ? 5.629 -8.453 6.16 1 98.19 168 TYR B CA 1
ATOM 3686 C C . TYR B 1 168 ? 6.805 -9.414 6.312 1 98.19 168 TYR B C 1
ATOM 3688 O O . TYR B 1 168 ? 7.316 -9.938 5.32 1 98.19 168 TYR B O 1
ATOM 3696 N N . ASP B 1 169 ? 7.266 -9.586 7.504 1 97.69 169 ASP B N 1
ATOM 3697 C CA . ASP B 1 169 ? 8.43 -10.422 7.797 1 97.69 169 ASP B CA 1
ATOM 3698 C C . ASP B 1 169 ? 9.648 -9.945 7.008 1 97.69 169 ASP B C 1
ATOM 3700 O O . ASP B 1 169 ? 10.398 -10.766 6.469 1 97.69 169 ASP B O 1
ATOM 3704 N N . MET B 1 170 ? 9.789 -8.719 6.848 1 98.62 170 MET B N 1
ATOM 3705 C CA . MET B 1 170 ? 10.938 -8.172 6.125 1 98.62 170 MET B CA 1
ATOM 3706 C C . MET B 1 170 ? 12.188 -8.18 7 1 98.62 170 MET B C 1
ATOM 3708 O O . MET B 1 170 ? 12.086 -8.109 8.227 1 98.62 170 MET B O 1
ATOM 3712 N N . ASN B 1 171 ? 13.359 -8.32 6.324 1 98.81 171 ASN B N 1
ATOM 3713 C CA . ASN B 1 171 ? 14.609 -7.914 6.961 1 98.81 171 ASN B CA 1
ATOM 3714 C C . ASN B 1 171 ? 14.75 -6.395 7.012 1 98.81 171 ASN B C 1
ATOM 3716 O O . ASN B 1 171 ? 14.602 -5.719 5.992 1 98.81 171 ASN B O 1
ATOM 3720 N N . ILE B 1 172 ? 15 -5.867 8.25 1 98.94 172 ILE B N 1
ATOM 3721 C CA . ILE B 1 172 ? 14.953 -4.418 8.391 1 98.94 172 ILE B CA 1
ATOM 3722 C C . ILE B 1 172 ? 16.359 -3.891 8.719 1 98.94 172 ILE B C 1
ATOM 3724 O O . ILE B 1 172 ? 16.906 -4.199 9.773 1 98.94 172 ILE B O 1
ATOM 3728 N N . LEU B 1 173 ? 16.938 -3.111 7.797 1 98.94 173 LEU B N 1
ATOM 3729 C CA . LEU B 1 173 ? 18.188 -2.387 8.016 1 98.94 173 LEU B CA 1
ATOM 3730 C C . LEU B 1 173 ? 17.906 -0.916 8.312 1 98.94 173 LEU B C 1
ATOM 3732 O O . LEU B 1 173 ? 17.016 -0.313 7.711 1 98.94 173 LEU B O 1
ATOM 3736 N N . GLY B 1 174 ? 18.609 -0.359 9.242 1 98.88 174 GLY B N 1
ATOM 3737 C CA . GLY B 1 174 ? 18.453 1.044 9.594 1 98.88 174 GLY B CA 1
ATOM 3738 C C . GLY B 1 174 ? 19.766 1.811 9.562 1 98.88 174 GLY B C 1
ATOM 3739 O O . GLY B 1 174 ? 20.812 1.275 9.938 1 98.88 174 GLY B O 1
ATOM 3740 N N . TYR B 1 175 ? 19.703 3.039 9.078 1 98.81 175 TYR B N 1
ATOM 3741 C CA . TYR B 1 175 ? 20.797 3.99 9.141 1 98.81 175 TYR B CA 1
ATOM 3742 C C . TYR B 1 175 ? 20.375 5.266 9.859 1 98.81 175 TYR B C 1
ATOM 3744 O O . TYR B 1 175 ? 19.422 5.926 9.461 1 98.81 175 TYR B O 1
ATOM 3752 N N . ASP B 1 176 ? 21.016 5.59 10.836 1 98.19 176 ASP B N 1
ATOM 3753 C CA . ASP B 1 176 ? 20.812 6.805 11.617 1 98.19 176 ASP B CA 1
ATOM 3754 C C . ASP B 1 176 ? 22.047 7.098 12.484 1 98.19 176 ASP B C 1
ATOM 3756 O O . ASP B 1 176 ? 22.828 6.195 12.781 1 98.19 176 ASP B O 1
ATOM 3760 N N . ILE B 1 177 ? 22.219 8.336 12.891 1 95.81 177 ILE B N 1
ATOM 3761 C CA . ILE B 1 177 ? 23.359 8.727 13.727 1 95.81 177 ILE B CA 1
ATOM 3762 C C . ILE B 1 177 ? 23.141 8.227 15.156 1 95.81 177 ILE B C 1
ATOM 3764 O O . ILE B 1 177 ? 24.094 8.07 15.914 1 95.81 177 ILE B O 1
ATOM 3768 N N . LYS B 1 178 ? 21.891 8.016 15.531 1 95.56 178 LYS B N 1
ATOM 3769 C CA . LYS B 1 178 ? 21.547 7.488 16.844 1 95.56 178 LYS B CA 1
ATOM 3770 C C . LYS B 1 178 ? 20.672 6.238 16.719 1 95.56 178 LYS B C 1
ATOM 3772 O O . LYS B 1 178 ? 19.812 6.16 15.852 1 95.56 178 LYS B O 1
ATOM 3777 N N . LYS B 1 179 ? 20.906 5.273 17.641 1 95.56 179 LYS B N 1
ATOM 3778 C CA . LYS B 1 179 ? 20.078 4.078 17.656 1 95.56 179 LYS B CA 1
ATOM 3779 C C . LYS B 1 179 ? 18.812 4.305 18.5 1 95.56 179 LYS B C 1
ATOM 3781 O O . LYS B 1 179 ? 18.891 4.848 19.594 1 95.56 179 LYS B O 1
ATOM 3786 N N . ASN B 1 180 ? 17.719 4.055 17.969 1 96.31 180 ASN B N 1
ATOM 3787 C CA . ASN B 1 180 ? 16.422 4.152 18.625 1 96.31 180 ASN B CA 1
ATOM 3788 C C . ASN B 1 180 ? 16.016 2.836 19.281 1 96.31 180 ASN B C 1
ATOM 3790 O O . ASN B 1 180 ? 15.797 1.836 18.594 1 96.31 180 ASN B O 1
ATOM 3794 N N . PRO B 1 181 ? 15.883 2.812 20.594 1 97.31 181 PRO B N 1
ATOM 3795 C CA . PRO B 1 181 ? 15.562 1.562 21.297 1 97.31 181 PRO B CA 1
ATOM 3796 C C . PRO B 1 181 ? 14.266 0.925 20.797 1 97.31 181 PRO B C 1
ATOM 3798 O O . PRO B 1 181 ? 14.172 -0.302 20.719 1 97.31 181 PRO B O 1
ATOM 3801 N N . LEU B 1 182 ? 13.328 1.728 20.5 1 97.31 182 LEU B N 1
ATOM 3802 C CA . LEU B 1 182 ? 12.07 1.196 19.984 1 97.31 182 LEU B CA 1
ATOM 3803 C C . LEU B 1 182 ? 12.297 0.448 18.672 1 97.31 182 LEU B C 1
ATOM 3805 O O . LEU B 1 182 ? 11.727 -0.625 18.453 1 97.31 182 LEU B O 1
ATOM 3809 N N . ALA B 1 183 ? 13.109 1.012 17.812 1 98.19 183 ALA B N 1
ATOM 3810 C CA . ALA B 1 183 ? 13.406 0.384 16.531 1 98.19 183 ALA B CA 1
ATOM 3811 C C . ALA B 1 183 ? 14.195 -0.909 16.719 1 98.19 183 ALA B C 1
ATOM 3813 O O . ALA B 1 183 ? 13.969 -1.895 16.016 1 98.19 183 ALA B O 1
ATOM 3814 N N . LEU B 1 184 ? 15.141 -0.912 17.625 1 98.38 184 LEU B N 1
ATOM 3815 C CA . LEU B 1 184 ? 15.883 -2.123 17.953 1 98.38 184 LEU B CA 1
ATOM 3816 C C . LEU B 1 184 ? 14.938 -3.242 18.375 1 98.38 184 LEU B C 1
ATOM 3818 O O . LEU B 1 184 ? 15.117 -4.398 17.984 1 98.38 184 LEU B O 1
ATOM 3822 N N . GLY B 1 185 ? 13.945 -2.881 19.172 1 98.25 185 GLY B N 1
ATOM 3823 C CA . GLY B 1 185 ? 12.969 -3.846 19.641 1 98.25 185 GLY B CA 1
ATOM 3824 C C . GLY B 1 185 ? 12.141 -4.449 18.516 1 98.25 185 GLY B C 1
ATOM 3825 O O . GLY B 1 185 ? 11.617 -5.559 18.656 1 98.25 185 GLY B O 1
ATOM 3826 N N . LEU B 1 186 ? 12.094 -3.764 17.422 1 98.38 186 LEU B N 1
ATOM 3827 C CA . LEU B 1 186 ? 11.352 -4.223 16.266 1 98.38 186 LEU B CA 1
ATOM 3828 C C . LEU B 1 186 ? 12.219 -5.094 15.359 1 98.38 186 LEU B C 1
ATOM 3830 O O . LEU B 1 186 ? 11.766 -5.586 14.328 1 98.38 186 LEU B O 1
ATOM 3834 N N . GLY B 1 187 ? 13.523 -5.184 15.719 1 98.44 187 GLY B N 1
ATOM 3835 C CA . GLY B 1 187 ? 14.422 -6.035 14.953 1 98.44 187 GLY B CA 1
ATOM 3836 C C . GLY B 1 187 ? 15.242 -5.27 13.93 1 98.44 187 GLY B C 1
ATOM 3837 O O . GLY B 1 187 ? 15.875 -5.871 13.062 1 98.44 187 GLY B O 1
ATOM 3838 N N . VAL B 1 188 ? 15.273 -3.967 14.008 1 98.88 188 VAL B N 1
ATOM 3839 C CA . VAL B 1 188 ? 16.078 -3.168 13.094 1 98.88 188 VAL B CA 1
ATOM 3840 C C . VAL B 1 188 ? 17.562 -3.441 13.336 1 98.88 188 VAL B C 1
ATOM 3842 O O . VAL B 1 188 ? 18.031 -3.361 14.477 1 98.88 188 VAL B O 1
ATOM 3845 N N . LYS B 1 189 ? 18.25 -3.811 12.328 1 98.88 189 LYS B N 1
ATOM 3846 C CA . LYS B 1 189 ? 19.703 -3.928 12.352 1 98.88 189 LYS B CA 1
ATOM 3847 C C . LYS B 1 189 ? 20.375 -2.662 11.82 1 98.88 189 LYS B C 1
ATOM 3849 O O . LYS B 1 189 ? 20.266 -2.354 10.633 1 98.88 189 LYS B O 1
ATOM 3854 N N . TYR B 1 190 ? 20.984 -1.94 12.68 1 98.75 190 TYR B N 1
ATOM 3855 C CA . TYR B 1 190 ? 21.688 -0.729 12.258 1 98.75 190 TYR B CA 1
ATOM 3856 C C . TYR B 1 190 ? 22.969 -1.065 11.523 1 98.75 190 TYR B C 1
ATOM 3858 O O . TYR B 1 190 ? 23.781 -1.874 12 1 98.75 190 TYR B O 1
ATOM 3866 N N . VAL B 1 191 ? 23.125 -0.497 10.398 1 98.81 191 VAL B N 1
ATOM 3867 C CA . VAL B 1 191 ? 24.297 -0.714 9.555 1 98.81 191 VAL B CA 1
ATOM 3868 C C . VAL B 1 191 ? 24.766 0.611 8.953 1 98.81 191 VAL B C 1
ATOM 3870 O O . VAL B 1 191 ? 24.094 1.635 9.109 1 98.81 191 VAL B O 1
ATOM 3873 N N . GLY B 1 192 ? 25.953 0.602 8.328 1 98.56 192 GLY B N 1
ATOM 3874 C CA . GLY B 1 192 ? 26.391 1.773 7.578 1 98.56 192 GLY B CA 1
ATOM 3875 C C . GLY B 1 192 ? 25.578 2.008 6.316 1 98.56 192 GLY B C 1
ATOM 3876 O O . GLY B 1 192 ? 24.906 1.095 5.82 1 98.56 192 GLY B O 1
ATOM 3877 N N . LEU B 1 193 ? 25.656 3.213 5.844 1 98.75 193 LEU B N 1
ATOM 3878 C CA . LEU B 1 193 ? 24.859 3.592 4.684 1 98.75 193 LEU B CA 1
ATOM 3879 C C . LEU B 1 193 ? 25.219 2.736 3.475 1 98.75 193 LEU B C 1
ATOM 3881 O O . LEU B 1 193 ? 24.328 2.289 2.738 1 98.75 193 LEU B O 1
ATOM 3885 N N . ASP B 1 194 ? 26.484 2.486 3.285 1 98.81 194 ASP B N 1
ATOM 3886 C CA . ASP B 1 194 ? 26.938 1.709 2.133 1 98.81 194 ASP B CA 1
ATOM 3887 C C . ASP B 1 194 ? 26.359 0.293 2.172 1 98.81 194 ASP B C 1
ATOM 3889 O O . ASP B 1 194 ? 25.891 -0.217 1.156 1 98.81 194 ASP B O 1
ATOM 3893 N N . GLU B 1 195 ? 26.422 -0.304 3.287 1 98.81 195 GLU B N 1
ATOM 3894 C CA . GLU B 1 195 ? 25.875 -1.646 3.461 1 98.81 195 GLU B CA 1
ATOM 3895 C C . GLU B 1 195 ? 24.359 -1.656 3.24 1 98.81 195 GLU B C 1
ATOM 3897 O O . GLU B 1 195 ? 23.828 -2.545 2.568 1 98.81 195 GLU B O 1
ATOM 3902 N N . LEU B 1 196 ? 23.688 -0.698 3.777 1 98.88 196 LEU B N 1
ATOM 3903 C CA . LEU B 1 196 ? 22.234 -0.59 3.605 1 98.88 196 LEU B CA 1
ATOM 3904 C C . LEU B 1 196 ? 21.875 -0.514 2.129 1 98.88 196 LEU B C 1
ATOM 3906 O O . LEU B 1 196 ? 21 -1.249 1.663 1 98.88 196 LEU B O 1
ATOM 3910 N N . LEU B 1 197 ? 22.562 0.331 1.389 1 98.88 197 LEU B N 1
ATOM 3911 C CA . LEU B 1 197 ? 22.266 0.557 -0.023 1 98.88 197 LEU B CA 1
ATOM 3912 C C . LEU B 1 197 ? 22.547 -0.7 -0.842 1 98.88 197 LEU B C 1
ATOM 3914 O O . LEU B 1 197 ? 21.812 -1.01 -1.777 1 98.88 197 LEU B O 1
ATOM 3918 N N . SER B 1 198 ? 23.531 -1.49 -0.476 1 98.69 198 SER B N 1
ATOM 3919 C CA . SER B 1 198 ? 23.938 -2.652 -1.258 1 98.69 198 SER B CA 1
ATOM 3920 C C . SER B 1 198 ? 23.031 -3.85 -0.983 1 98.69 198 SER B C 1
ATOM 3922 O O . SER B 1 198 ? 22.953 -4.777 -1.794 1 98.69 198 SER B O 1
ATOM 3924 N N . GLU B 1 199 ? 22.281 -3.814 0.107 1 98.75 199 GLU B N 1
ATOM 3925 C CA . GLU B 1 199 ? 21.562 -5.012 0.514 1 98.75 199 GLU B CA 1
ATOM 3926 C C . GLU B 1 199 ? 20.047 -4.805 0.391 1 98.75 199 GLU B C 1
ATOM 3928 O O . GLU B 1 199 ? 19.297 -5.773 0.267 1 98.75 199 GLU B O 1
ATOM 3933 N N . ALA B 1 200 ? 19.594 -3.635 0.438 1 98.88 200 ALA B N 1
ATOM 3934 C CA . ALA B 1 200 ? 18.172 -3.34 0.539 1 98.88 200 ALA B CA 1
ATOM 3935 C C . ALA B 1 200 ? 17.469 -3.543 -0.803 1 98.88 200 ALA B C 1
ATOM 3937 O O . ALA B 1 200 ? 17.953 -3.076 -1.838 1 98.88 200 ALA B O 1
ATOM 3938 N N . ASP B 1 201 ? 16.359 -4.285 -0.8 1 98.81 201 ASP B N 1
ATOM 3939 C CA . ASP B 1 201 ? 15.461 -4.363 -1.944 1 98.81 201 ASP B CA 1
ATOM 3940 C C . ASP B 1 201 ? 14.586 -3.113 -2.043 1 98.81 201 ASP B C 1
ATOM 3942 O O . ASP B 1 201 ? 14.172 -2.723 -3.139 1 98.81 201 ASP B O 1
ATOM 3946 N N . PHE B 1 202 ? 14.258 -2.576 -0.9 1 98.94 202 PHE B N 1
ATOM 3947 C CA . PHE B 1 202 ? 13.477 -1.355 -0.738 1 98.94 202 PHE B CA 1
ATOM 3948 C C . PHE B 1 202 ? 14.219 -0.349 0.133 1 98.94 202 PHE B C 1
ATOM 3950 O O . PHE B 1 202 ? 14.828 -0.719 1.143 1 98.94 202 PHE B O 1
ATOM 3957 N N . ILE B 1 203 ? 14.25 0.915 -0.293 1 98.94 203 ILE B N 1
ATOM 3958 C CA . ILE B 1 203 ? 14.906 1.986 0.451 1 98.94 203 ILE B CA 1
ATOM 3959 C C . ILE B 1 203 ? 13.891 3.084 0.77 1 98.94 203 ILE B C 1
ATOM 3961 O O . ILE B 1 203 ? 13.211 3.584 -0.126 1 98.94 203 ILE B O 1
ATOM 3965 N N . SER B 1 204 ? 13.734 3.428 2 1 98.94 204 SER B N 1
ATOM 3966 C CA . SER B 1 204 ? 12.82 4.473 2.441 1 98.94 204 SER B CA 1
ATOM 3967 C C . SER B 1 204 ? 13.562 5.59 3.168 1 98.94 204 SER B C 1
ATOM 3969 O O . SER B 1 204 ? 14.305 5.332 4.117 1 98.94 204 SER B O 1
ATOM 3971 N N . LEU B 1 205 ? 13.359 6.863 2.795 1 98.88 205 LEU B N 1
ATOM 3972 C CA . LEU B 1 205 ? 14.086 8.008 3.336 1 98.88 205 LEU B CA 1
ATOM 3973 C C . LEU B 1 205 ? 13.234 8.758 4.352 1 98.88 205 LEU B C 1
ATOM 3975 O O . LEU B 1 205 ? 12.086 9.094 4.074 1 98.88 205 LEU B O 1
ATOM 3979 N N . HIS B 1 206 ? 13.852 9.07 5.484 1 98.25 206 HIS B N 1
ATOM 3980 C CA . HIS B 1 206 ? 13.125 9.734 6.562 1 98.25 206 HIS B CA 1
ATOM 3981 C C . HIS B 1 206 ? 14.039 10.664 7.355 1 98.25 206 HIS B C 1
ATOM 3983 O O . HIS B 1 206 ? 13.766 10.969 8.516 1 98.25 206 HIS B O 1
ATOM 3989 N N . LEU B 1 207 ? 15.141 11.117 6.758 1 97.25 207 LEU B N 1
ATOM 3990 C CA . LEU B 1 207 ? 16.062 12.023 7.422 1 97.25 207 LEU B CA 1
ATOM 3991 C C . LEU B 1 207 ? 15.617 13.469 7.266 1 97.25 207 LEU B C 1
ATOM 3993 O O . LEU B 1 207 ? 15.031 13.836 6.246 1 97.25 207 LEU B O 1
ATOM 3997 N N . PRO B 1 208 ? 15.922 14.297 8.266 1 92 208 PRO B N 1
ATOM 3998 C CA . PRO B 1 208 ? 15.789 15.734 8.039 1 92 208 PRO B CA 1
ATOM 3999 C C . PRO B 1 208 ? 16.844 16.281 7.086 1 92 208 PRO B C 1
ATOM 4001 O O . PRO B 1 208 ? 17.859 15.617 6.824 1 92 208 PRO B O 1
ATOM 4004 N N . LEU B 1 209 ? 16.562 17.406 6.531 1 91.69 209 LEU B N 1
ATOM 4005 C CA . LEU B 1 209 ? 17.562 18.078 5.707 1 91.69 209 LEU B CA 1
ATOM 4006 C C . LEU B 1 209 ? 18.484 18.938 6.559 1 91.69 209 LEU B C 1
ATOM 4008 O O . LEU B 1 209 ? 18.031 19.828 7.289 1 91.69 209 LEU B O 1
ATOM 4012 N N . THR B 1 210 ? 19.672 18.656 6.613 1 91.81 210 THR B N 1
ATOM 4013 C CA . THR B 1 210 ? 20.75 19.406 7.219 1 91.81 210 THR B CA 1
ATOM 4014 C C . THR B 1 210 ? 21.938 19.531 6.254 1 91.81 210 THR B C 1
ATOM 4016 O O . THR B 1 210 ? 21.891 18.984 5.152 1 91.81 210 THR B O 1
ATOM 4019 N N . ASN B 1 211 ? 22.875 20.266 6.699 1 93.94 211 ASN B N 1
ATOM 4020 C CA . ASN B 1 211 ? 24.078 20.359 5.863 1 93.94 211 ASN B CA 1
ATOM 4021 C C . ASN B 1 211 ? 24.719 18.984 5.668 1 93.94 211 ASN B C 1
ATOM 4023 O O . ASN B 1 211 ? 25.281 18.703 4.609 1 93.94 211 ASN B O 1
ATOM 4027 N N . ASP B 1 212 ? 24.578 18.141 6.629 1 95.19 212 ASP B N 1
ATOM 4028 C CA . ASP B 1 212 ? 25.188 16.828 6.602 1 95.19 212 ASP B CA 1
ATOM 4029 C C . ASP B 1 212 ? 24.359 15.844 5.77 1 95.19 212 ASP B C 1
ATOM 4031 O O . ASP B 1 212 ? 24.891 14.828 5.301 1 95.19 212 ASP B O 1
ATOM 4035 N N . THR B 1 213 ? 23.094 16.125 5.543 1 97 213 THR B N 1
ATOM 4036 C CA . THR B 1 213 ? 22.25 15.156 4.855 1 97 213 THR B CA 1
ATOM 4037 C C . THR B 1 213 ? 21.906 15.641 3.443 1 97 213 THR B C 1
ATOM 4039 O O . THR B 1 213 ? 21.328 14.898 2.652 1 97 213 THR B O 1
ATOM 4042 N N . LEU B 1 214 ? 22.312 16.891 3.15 1 97.19 214 LEU B N 1
ATOM 4043 C CA . LEU B 1 214 ? 22.156 17.391 1.788 1 97.19 214 LEU B CA 1
ATOM 4044 C C . LEU B 1 214 ? 22.859 16.469 0.791 1 97.19 214 LEU B C 1
ATOM 4046 O O . LEU B 1 214 ? 24.062 16.234 0.915 1 97.19 214 LEU B O 1
ATOM 4050 N N . ASN B 1 215 ? 22.156 15.922 -0.166 1 97.88 215 ASN B N 1
ATOM 4051 C CA . ASN B 1 215 ? 22.672 15.023 -1.195 1 97.88 215 ASN B CA 1
ATOM 4052 C C . ASN B 1 215 ? 23.406 13.836 -0.586 1 97.88 215 ASN B C 1
ATOM 4054 O O . ASN B 1 215 ? 24.453 13.422 -1.087 1 97.88 215 ASN B O 1
ATOM 4058 N N . ILE B 1 216 ? 22.859 13.414 0.535 1 98.31 216 ILE B N 1
ATOM 4059 C CA . ILE B 1 216 ? 23.453 12.242 1.163 1 98.31 216 ILE B CA 1
ATOM 4060 C C . ILE B 1 216 ? 23.453 11.07 0.184 1 98.31 216 ILE B C 1
ATOM 4062 O O . ILE B 1 216 ? 24.328 10.211 0.229 1 98.31 216 ILE B O 1
ATOM 4066 N N . LEU B 1 217 ? 22.484 10.992 -0.669 1 98.75 217 LEU B N 1
ATOM 4067 C CA . LEU B 1 217 ? 22.469 10.055 -1.784 1 98.75 217 LEU B CA 1
ATOM 4068 C C . LEU B 1 217 ? 22.969 10.719 -3.064 1 98.75 217 LEU B C 1
ATOM 4070 O O . LEU B 1 217 ? 22.156 11.102 -3.92 1 98.75 217 LEU B O 1
ATOM 4074 N N . ASN B 1 218 ? 24.234 10.836 -3.18 1 98.19 218 ASN B N 1
ATOM 4075 C CA . ASN B 1 218 ? 24.891 11.406 -4.355 1 98.19 218 ASN B CA 1
ATOM 4076 C C . ASN B 1 218 ? 25.234 10.328 -5.383 1 98.19 218 ASN B C 1
ATOM 4078 O O . ASN B 1 218 ? 24.859 9.164 -5.219 1 98.19 218 ASN B O 1
ATOM 4082 N N . ALA B 1 219 ? 25.906 10.688 -6.434 1 97.69 219 ALA B N 1
ATOM 4083 C CA . ALA B 1 219 ? 26.219 9.781 -7.543 1 97.69 219 ALA B CA 1
ATOM 4084 C C . ALA B 1 219 ? 27 8.57 -7.062 1 97.69 219 ALA B C 1
ATOM 4086 O O . ALA B 1 219 ? 26.766 7.445 -7.504 1 97.69 219 ALA B O 1
ATOM 4087 N N . ASP B 1 220 ? 27.938 8.797 -6.176 1 98.12 220 ASP B N 1
ATOM 4088 C CA . ASP B 1 220 ? 28.75 7.707 -5.664 1 98.12 220 ASP B CA 1
ATOM 4089 C C . ASP B 1 220 ? 27.922 6.711 -4.863 1 98.12 220 ASP B C 1
ATOM 4091 O O . ASP B 1 220 ? 28.125 5.5 -4.961 1 98.12 220 ASP B O 1
ATOM 4095 N N . LYS B 1 221 ? 27.016 7.207 -4.078 1 98.56 221 LYS B N 1
ATOM 4096 C CA . LYS B 1 221 ? 26.156 6.344 -3.291 1 98.56 221 LYS B CA 1
ATOM 4097 C C . LYS B 1 221 ? 25.203 5.543 -4.188 1 98.56 221 LYS B C 1
ATOM 4099 O O . LYS B 1 221 ? 24.906 4.383 -3.91 1 98.56 221 LYS B O 1
ATOM 4104 N N . PHE B 1 222 ? 24.75 6.102 -5.273 1 98.38 222 PHE B N 1
ATOM 4105 C CA . PHE B 1 222 ? 23.828 5.426 -6.18 1 98.38 222 PHE B CA 1
ATOM 4106 C C . PHE B 1 222 ? 24.484 4.195 -6.797 1 98.38 222 PHE B C 1
ATOM 4108 O O . PHE B 1 222 ? 23.797 3.219 -7.113 1 98.38 222 PHE B O 1
ATOM 4115 N N . LYS B 1 223 ? 25.766 4.168 -6.938 1 97.75 223 LYS B N 1
ATOM 4116 C CA . LYS B 1 223 ? 26.5 3.043 -7.516 1 97.75 223 LYS B CA 1
ATOM 4117 C C . LYS B 1 223 ? 26.438 1.823 -6.598 1 97.75 223 LYS B C 1
ATOM 4119 O O . LYS B 1 223 ? 26.672 0.697 -7.039 1 97.75 223 LYS B O 1
ATOM 4124 N N . LEU B 1 224 ? 26.141 2.08 -5.336 1 98.5 224 LEU B N 1
ATOM 4125 C CA . LEU B 1 224 ? 26.156 1.008 -4.348 1 98.5 224 LEU B CA 1
ATOM 4126 C C . LEU B 1 224 ? 24.781 0.36 -4.223 1 98.5 224 LEU B C 1
ATOM 4128 O O . LEU B 1 224 ? 24.656 -0.712 -3.629 1 98.5 224 LEU B O 1
ATOM 4132 N N . ILE B 1 225 ? 23.797 0.968 -4.801 1 98.69 225 ILE B N 1
ATOM 4133 C CA . ILE B 1 225 ? 22.422 0.509 -4.629 1 98.69 225 ILE B CA 1
ATOM 4134 C C . ILE B 1 225 ? 22.25 -0.847 -5.309 1 98.69 225 ILE B C 1
ATOM 4136 O O . ILE B 1 225 ? 22.688 -1.046 -6.438 1 98.69 225 ILE B O 1
ATOM 4140 N N . LYS B 1 226 ? 21.641 -1.77 -4.582 1 98.31 226 LYS B N 1
ATOM 4141 C CA . LYS B 1 226 ? 21.281 -3.072 -5.141 1 98.31 226 LYS B CA 1
ATOM 4142 C C . LYS B 1 226 ? 20.469 -2.918 -6.426 1 98.31 226 LYS B C 1
ATOM 4144 O O . LYS B 1 226 ? 19.469 -2.199 -6.449 1 98.31 226 LYS B O 1
ATOM 4149 N N . LYS B 1 227 ? 20.891 -3.549 -7.504 1 97.31 227 LYS B N 1
ATOM 4150 C CA . LYS B 1 227 ? 20.172 -3.457 -8.773 1 97.31 227 LYS B CA 1
ATOM 4151 C C . LYS B 1 227 ? 18.719 -3.912 -8.617 1 97.31 227 LYS B C 1
ATOM 4153 O O . LYS B 1 227 ? 18.453 -4.953 -8.016 1 97.31 227 LYS B O 1
ATOM 4158 N N . GLY B 1 228 ? 17.797 -3.045 -9.133 1 97.38 228 GLY B N 1
ATOM 4159 C CA . GLY B 1 228 ? 16.391 -3.379 -9.094 1 97.38 228 GLY B CA 1
ATOM 4160 C C . GLY B 1 228 ? 15.695 -2.887 -7.836 1 97.38 228 GLY B C 1
ATOM 4161 O O . GLY B 1 228 ? 14.508 -3.148 -7.633 1 97.38 228 GLY B O 1
ATOM 4162 N N . ALA B 1 229 ? 16.391 -2.125 -6.973 1 98.62 229 ALA B N 1
ATOM 4163 C CA . ALA B 1 229 ? 15.805 -1.614 -5.742 1 98.62 229 ALA B CA 1
ATOM 4164 C C . ALA B 1 229 ? 14.711 -0.586 -6.043 1 98.62 229 ALA B C 1
ATOM 4166 O O . ALA B 1 229 ? 14.695 0.006 -7.125 1 98.62 229 ALA B O 1
ATOM 4167 N N . ILE B 1 230 ? 13.805 -0.467 -5.152 1 98.88 230 ILE B N 1
ATOM 4168 C CA . ILE B 1 230 ? 12.781 0.569 -5.18 1 98.88 230 ILE B CA 1
ATOM 4169 C C . ILE B 1 230 ? 13.047 1.588 -4.074 1 98.88 230 ILE B C 1
ATOM 4171 O O . ILE B 1 230 ? 13.367 1.216 -2.943 1 98.88 230 ILE B O 1
ATOM 4175 N N . MET B 1 231 ? 12.953 2.877 -4.402 1 98.88 231 MET B N 1
ATOM 4176 C CA . MET B 1 231 ? 13.242 3.93 -3.434 1 98.88 231 MET B CA 1
ATOM 4177 C C . MET B 1 231 ? 12.016 4.816 -3.217 1 98.88 231 MET B C 1
ATOM 4179 O O . MET B 1 231 ? 11.336 5.191 -4.176 1 98.88 231 MET B O 1
ATOM 4183 N N . ILE B 1 232 ? 11.734 5.086 -1.978 1 98.94 232 ILE B N 1
ATOM 4184 C CA . ILE B 1 232 ? 10.633 5.957 -1.578 1 98.94 232 ILE B CA 1
ATOM 4185 C C . ILE B 1 232 ? 11.18 7.16 -0.815 1 98.94 232 ILE B C 1
ATOM 4187 O O . ILE B 1 232 ? 11.969 7.008 0.117 1 98.94 232 ILE B O 1
ATOM 4191 N N . ASN B 1 233 ? 10.75 8.359 -1.209 1 98.81 233 ASN B N 1
ATOM 4192 C CA . ASN B 1 233 ? 11.156 9.562 -0.495 1 98.81 233 ASN B CA 1
ATOM 4193 C C . ASN B 1 233 ? 9.945 10.352 0.011 1 98.81 233 ASN B C 1
ATOM 4195 O O . ASN B 1 233 ? 9.281 11.039 -0.763 1 98.81 233 ASN B O 1
ATOM 4199 N N . THR B 1 234 ? 9.688 10.25 1.269 1 98.19 234 THR B N 1
ATOM 4200 C CA . THR B 1 234 ? 8.648 11.031 1.934 1 98.19 234 THR B CA 1
ATOM 4201 C C . THR B 1 234 ? 9.266 11.977 2.961 1 98.19 234 THR B C 1
ATOM 4203 O O . THR B 1 234 ? 8.617 12.344 3.943 1 98.19 234 THR B O 1
ATOM 4206 N N . ALA B 1 235 ? 10.508 12.273 2.801 1 96.56 235 ALA B N 1
ATOM 4207 C CA . ALA B 1 235 ? 11.258 13.141 3.713 1 96.56 235 ALA B CA 1
ATOM 4208 C C . ALA B 1 235 ? 11.539 14.492 3.076 1 96.56 235 ALA B C 1
ATOM 4210 O O . ALA B 1 235 ? 10.664 15.367 3.037 1 96.56 235 ALA B O 1
ATOM 4211 N N . ARG B 1 236 ? 12.742 14.602 2.424 1 94.94 236 ARG B N 1
ATOM 4212 C CA . ARG B 1 236 ? 13.148 15.828 1.751 1 94.94 236 ARG B CA 1
ATOM 4213 C C . ARG B 1 236 ? 13.789 15.523 0.4 1 94.94 236 ARG B C 1
ATOM 4215 O O . ARG B 1 236 ? 14.648 14.648 0.297 1 94.94 236 ARG B O 1
ATOM 4222 N N . SER B 1 237 ? 13.367 16.328 -0.597 1 96.56 237 SER B N 1
ATOM 4223 C CA . SER B 1 237 ? 13.859 16.078 -1.947 1 96.56 237 SER B CA 1
ATOM 4224 C C . SER B 1 237 ? 15.367 16.281 -2.037 1 96.56 237 SER B C 1
ATOM 4226 O O . SER B 1 237 ? 16.062 15.586 -2.781 1 96.56 237 SER B O 1
ATOM 4228 N N . GLN B 1 238 ? 15.906 17.156 -1.199 1 96.19 238 GLN B N 1
ATOM 4229 C CA . GLN B 1 238 ? 17.297 17.594 -1.298 1 96.19 238 GLN B CA 1
ATOM 4230 C C . GLN B 1 238 ? 18.234 16.547 -0.709 1 96.19 238 GLN B C 1
ATOM 4232 O O . GLN B 1 238 ? 19.469 16.688 -0.8 1 96.19 238 GLN B O 1
ATOM 4237 N N . LEU B 1 239 ? 17.734 15.477 -0.226 1 98.38 239 LEU B N 1
ATOM 4238 C CA . LEU B 1 239 ? 18.562 14.375 0.251 1 98.38 239 LEU B CA 1
ATOM 4239 C C . LEU B 1 239 ? 19.203 13.633 -0.915 1 98.38 239 LEU B C 1
ATOM 4241 O O . LEU B 1 239 ? 20.172 12.898 -0.726 1 98.38 239 LEU B O 1
ATOM 4245 N N . ILE B 1 240 ? 18.656 13.82 -2.092 1 98.62 240 ILE B N 1
ATOM 4246 C CA . ILE B 1 240 ? 19.047 13.008 -3.242 1 98.62 240 ILE B CA 1
ATOM 4247 C C . ILE B 1 240 ? 19.594 13.914 -4.34 1 98.62 240 ILE B C 1
ATOM 4249 O O . ILE B 1 240 ? 19.047 14.977 -4.621 1 98.62 240 ILE B O 1
ATOM 4253 N N . ASP B 1 241 ? 20.688 13.492 -4.957 1 97.88 241 ASP B N 1
ATOM 4254 C CA . ASP B 1 241 ? 21.156 14.094 -6.199 1 97.88 241 ASP B CA 1
ATOM 4255 C C . ASP B 1 241 ? 20.219 13.758 -7.359 1 97.88 241 ASP B C 1
ATOM 4257 O O . ASP B 1 241 ? 20.125 12.602 -7.777 1 97.88 241 ASP B O 1
ATOM 4261 N N . ASN B 1 242 ? 19.625 14.758 -7.949 1 96.38 242 ASN B N 1
ATOM 4262 C CA . ASN B 1 242 ? 18.562 14.562 -8.93 1 96.38 242 ASN B CA 1
ATOM 4263 C C . ASN B 1 242 ? 19.094 13.898 -10.195 1 96.38 242 ASN B C 1
ATOM 4265 O O . ASN B 1 242 ? 18.391 13.086 -10.812 1 96.38 242 ASN B O 1
ATOM 4269 N N . GLU B 1 243 ? 20.203 14.305 -10.617 1 96.94 243 GLU B N 1
ATOM 4270 C CA . GLU B 1 243 ? 20.781 13.711 -11.82 1 96.94 243 GLU B CA 1
ATOM 4271 C C . GLU B 1 243 ? 21.078 12.234 -11.617 1 96.94 243 GLU B C 1
ATOM 4273 O O . GLU B 1 243 ? 20.797 11.406 -12.492 1 96.94 243 GLU B O 1
ATOM 4278 N N . ALA B 1 244 ? 21.688 11.883 -10.523 1 98 244 ALA B N 1
ATOM 4279 C CA . ALA B 1 244 ? 21.969 10.492 -10.195 1 98 244 ALA B CA 1
ATOM 4280 C C . ALA B 1 244 ? 20.688 9.672 -10.125 1 98 244 ALA B C 1
ATOM 4282 O O . ALA B 1 244 ? 20.625 8.539 -10.609 1 98 244 ALA B O 1
ATOM 4283 N N . LEU B 1 245 ? 19.719 10.242 -9.547 1 98.5 245 LEU B N 1
ATOM 4284 C CA . LEU B 1 245 ? 18.406 9.602 -9.445 1 98.5 245 LEU B CA 1
ATOM 4285 C C . LEU B 1 245 ? 17.844 9.305 -10.836 1 98.5 245 LEU B C 1
ATOM 4287 O O . LEU B 1 245 ? 17.453 8.172 -11.117 1 98.5 245 LEU B O 1
ATOM 4291 N N . TYR B 1 246 ? 17.797 10.312 -11.688 1 98.12 246 TYR B N 1
ATOM 4292 C CA . TYR B 1 246 ? 17.25 10.172 -13.039 1 98.12 246 TYR B CA 1
ATOM 4293 C C . TYR B 1 246 ? 17.984 9.07 -13.797 1 98.12 246 TYR B C 1
ATOM 4295 O O . TYR B 1 246 ? 17.344 8.18 -14.375 1 98.12 246 TYR B O 1
ATOM 4303 N N . ASN B 1 247 ? 19.266 9.109 -13.789 1 97.94 247 ASN B N 1
ATOM 4304 C CA . ASN B 1 247 ? 20.078 8.133 -14.508 1 97.94 247 ASN B CA 1
ATOM 4305 C C . ASN B 1 247 ? 19.812 6.711 -14 1 97.94 247 ASN B C 1
ATOM 4307 O O . ASN B 1 247 ? 19.75 5.77 -14.789 1 97.94 247 ASN B O 1
ATOM 4311 N N . SER B 1 248 ? 19.703 6.57 -12.688 1 98.12 248 SER B N 1
ATOM 4312 C CA . SER B 1 248 ? 19.484 5.262 -12.078 1 98.12 248 SER B CA 1
ATOM 4313 C C . SER B 1 248 ? 18.141 4.672 -12.484 1 98.12 248 SER B C 1
ATOM 4315 O O . SER B 1 248 ? 17.984 3.449 -12.547 1 98.12 248 SER B O 1
ATOM 4317 N N . LEU B 1 249 ? 17.156 5.461 -12.781 1 98.25 249 LEU B N 1
ATOM 4318 C CA . LEU B 1 249 ? 15.836 5.016 -13.188 1 98.25 249 LEU B CA 1
ATOM 4319 C C . LEU B 1 249 ? 15.82 4.605 -14.656 1 98.25 249 LEU B C 1
ATOM 4321 O O . LEU B 1 249 ? 15.047 3.73 -15.055 1 98.25 249 LEU B O 1
ATOM 4325 N N . ILE B 1 250 ? 16.656 5.188 -15.406 1 96.94 250 ILE B N 1
ATOM 4326 C CA . ILE B 1 250 ? 16.75 4.906 -16.844 1 96.94 250 ILE B CA 1
ATOM 4327 C C . ILE B 1 250 ? 17.562 3.637 -17.062 1 96.94 250 ILE B C 1
ATOM 4329 O O . ILE B 1 250 ? 17.203 2.807 -17.906 1 96.94 250 ILE B O 1
ATOM 4333 N N . ASP B 1 251 ? 18.609 3.449 -16.281 1 95.62 251 ASP B N 1
ATOM 4334 C CA . ASP B 1 251 ? 19.516 2.342 -16.578 1 95.62 251 ASP B CA 1
ATOM 4335 C C . ASP B 1 251 ? 19.109 1.081 -15.82 1 95.62 251 ASP B C 1
ATOM 4337 O O . ASP B 1 251 ? 19.734 0.029 -15.969 1 95.62 251 ASP B O 1
ATOM 4341 N N . GLY B 1 252 ? 18.188 1.199 -14.93 1 93.06 252 GLY B N 1
ATOM 4342 C CA . GLY B 1 252 ? 17.625 0.017 -14.297 1 93.06 252 GLY B CA 1
ATOM 4343 C C . GLY B 1 252 ? 18.203 -0.265 -12.93 1 93.06 252 GLY B C 1
ATOM 4344 O O . GLY B 1 252 ? 17.844 -1.241 -12.273 1 93.06 252 GLY B O 1
ATOM 4345 N N . THR B 1 253 ? 19.125 0.572 -12.523 1 95.12 253 THR B N 1
ATOM 4346 C CA . THR B 1 253 ? 19.578 0.438 -11.148 1 95.12 253 THR B CA 1
ATOM 4347 C C . THR B 1 253 ? 18.406 0.507 -10.172 1 95.12 253 THR B C 1
ATOM 4349 O O . THR B 1 253 ? 18.219 -0.394 -9.352 1 95.12 253 THR B O 1
ATOM 4352 N N . LEU B 1 254 ? 17.641 1.538 -10.297 1 98.12 254 LEU B N 1
ATOM 4353 C CA . LEU B 1 254 ? 16.375 1.605 -9.586 1 98.12 254 LEU B CA 1
ATOM 4354 C C . LEU B 1 254 ? 15.234 1.112 -10.469 1 98.12 254 LEU B C 1
ATOM 4356 O O . LEU B 1 254 ? 15.062 1.587 -11.594 1 98.12 254 LEU B O 1
ATOM 4360 N N . LYS B 1 255 ? 14.516 0.211 -9.938 1 97.75 255 LYS B N 1
ATOM 4361 C CA . LYS B 1 255 ? 13.312 -0.27 -10.609 1 97.75 255 LYS B CA 1
ATOM 4362 C C . LYS B 1 255 ? 12.203 0.771 -10.555 1 97.75 255 LYS B C 1
ATOM 4364 O O . LYS B 1 255 ? 11.344 0.821 -11.445 1 97.75 255 LYS B O 1
ATOM 4369 N N . GLY B 1 256 ? 12.227 1.535 -9.531 1 98.62 256 GLY B N 1
ATOM 4370 C CA . GLY B 1 256 ? 11.203 2.559 -9.375 1 98.62 256 GLY B CA 1
ATOM 4371 C C . GLY B 1 256 ? 11.516 3.553 -8.273 1 98.62 256 GLY B C 1
ATOM 4372 O O . GLY B 1 256 ? 12.359 3.289 -7.418 1 98.62 256 GLY B O 1
ATOM 4373 N N . TYR B 1 257 ? 10.883 4.688 -8.336 1 98.88 257 TYR B N 1
ATOM 4374 C CA . TYR B 1 257 ? 11.016 5.777 -7.371 1 98.88 257 TYR B CA 1
ATOM 4375 C C . TYR B 1 257 ? 9.68 6.461 -7.129 1 98.88 257 TYR B C 1
ATOM 4377 O O . TYR B 1 257 ? 8.914 6.688 -8.07 1 98.88 257 TYR B O 1
ATOM 4385 N N . ALA B 1 258 ? 9.391 6.648 -5.91 1 98.94 258 ALA B N 1
ATOM 4386 C CA . ALA B 1 258 ? 8.219 7.441 -5.555 1 98.94 258 ALA B CA 1
ATOM 4387 C C . ALA B 1 258 ? 8.586 8.555 -4.578 1 98.94 258 ALA B C 1
ATOM 4389 O O . ALA B 1 258 ? 9.43 8.367 -3.701 1 98.94 258 ALA B O 1
ATOM 4390 N N . THR B 1 259 ? 7.91 9.719 -4.719 1 98.75 259 THR B N 1
ATOM 4391 C CA . THR B 1 259 ? 8.219 10.828 -3.826 1 98.75 259 THR B CA 1
ATOM 4392 C C . THR B 1 259 ? 6.961 11.625 -3.502 1 98.75 259 THR B C 1
ATOM 4394 O O . THR B 1 259 ? 6.043 11.711 -4.32 1 98.75 259 THR B O 1
ATOM 4397 N N . ASP B 1 260 ? 6.98 12.148 -2.336 1 97.88 260 ASP B N 1
ATOM 4398 C CA . ASP B 1 260 ? 5.938 13.047 -1.85 1 97.88 260 ASP B CA 1
ATOM 4399 C C . ASP B 1 260 ? 6.492 14.453 -1.607 1 97.88 260 ASP B C 1
ATOM 4401 O O . ASP B 1 260 ? 5.797 15.32 -1.072 1 97.88 260 ASP B O 1
ATOM 4405 N N . VAL B 1 261 ? 7.766 14.633 -1.958 1 95.94 261 VAL B N 1
ATOM 4406 C CA . VAL B 1 261 ? 8.422 15.891 -1.602 1 95.94 261 VAL B CA 1
ATOM 4407 C C . VAL B 1 261 ? 9.219 16.406 -2.795 1 95.94 261 VAL B C 1
ATOM 4409 O O . VAL B 1 261 ? 9.703 15.633 -3.617 1 95.94 261 VAL B O 1
ATOM 4412 N N . TYR B 1 262 ? 9.32 17.734 -2.84 1 94.94 262 TYR B N 1
ATOM 4413 C CA . TYR B 1 262 ? 9.914 18.406 -3.988 1 94.94 262 TYR B CA 1
ATOM 4414 C C . TYR B 1 262 ? 10.711 19.625 -3.551 1 94.94 262 TYR B C 1
ATOM 4416 O O . TYR B 1 262 ? 10.516 20.141 -2.451 1 94.94 262 TYR B O 1
ATOM 4424 N N . ASP B 1 263 ? 11.602 20.016 -4.43 1 91.69 263 ASP B N 1
ATOM 4425 C CA . ASP B 1 263 ? 12.406 21.203 -4.117 1 91.69 263 ASP B CA 1
ATOM 4426 C C . ASP B 1 263 ? 11.539 22.453 -4.016 1 91.69 263 ASP B C 1
ATOM 4428 O O . ASP B 1 263 ? 11.797 23.328 -3.188 1 91.69 263 ASP B O 1
ATOM 4432 N N . PHE B 1 264 ? 10.602 22.5 -4.898 1 87.25 264 PHE B N 1
ATOM 4433 C CA . PHE B 1 264 ? 9.617 23.578 -4.93 1 87.25 264 PHE B CA 1
ATOM 4434 C C . PHE B 1 264 ? 8.203 23.016 -5 1 87.25 264 PHE B C 1
ATOM 4436 O O . PHE B 1 264 ? 7.949 22.031 -5.719 1 87.25 264 PHE B O 1
ATOM 4443 N N . GLU B 1 265 ? 7.391 23.672 -4.203 1 86.5 265 GLU B N 1
ATOM 4444 C CA . GLU B 1 265 ? 6.012 23.203 -4.18 1 86.5 265 GLU B CA 1
ATOM 4445 C C . GLU B 1 265 ? 5.027 24.344 -4.367 1 86.5 265 GLU B C 1
ATOM 4447 O O . GLU B 1 265 ? 5.043 25.312 -3.604 1 86.5 265 GLU B O 1
ATOM 4452 N N . PRO B 1 266 ? 4.301 24.25 -5.445 1 89.81 266 PRO B N 1
ATOM 4453 C CA . PRO B 1 266 ? 4.215 23.125 -6.387 1 89.81 266 PRO B CA 1
ATOM 4454 C C . PRO B 1 266 ? 5.453 23.016 -7.277 1 89.81 266 PRO B C 1
ATOM 4456 O O . PRO B 1 266 ? 6.113 24.016 -7.555 1 89.81 266 PRO B O 1
ATOM 4459 N N . PRO B 1 267 ? 5.66 21.703 -7.668 1 93.12 267 PRO B N 1
ATOM 4460 C CA . PRO B 1 267 ? 6.859 21.516 -8.484 1 93.12 267 PRO B CA 1
ATOM 4461 C C . PRO B 1 267 ? 6.648 21.938 -9.945 1 93.12 267 PRO B C 1
ATOM 4463 O O . PRO B 1 267 ? 5.516 21.922 -10.43 1 93.12 267 PRO B O 1
ATOM 4466 N N . MET B 1 268 ? 7.793 22.344 -10.5 1 92.56 268 MET B N 1
ATOM 4467 C CA . MET B 1 268 ? 7.816 22.422 -11.953 1 92.56 268 MET B CA 1
ATOM 4468 C C . MET B 1 268 ? 8 21.031 -12.57 1 92.56 268 MET B C 1
ATOM 4470 O O . MET B 1 268 ? 8.469 20.109 -11.906 1 92.56 268 MET B O 1
ATOM 4474 N N . HIS B 1 269 ? 7.59 21.016 -13.82 1 94.88 269 HIS B N 1
ATOM 4475 C CA . HIS B 1 269 ? 7.762 19.75 -14.516 1 94.88 269 HIS B CA 1
ATOM 4476 C C . HIS B 1 269 ? 9.234 19.375 -14.648 1 94.88 269 HIS B C 1
ATOM 4478 O O . HIS B 1 269 ? 10.062 20.219 -15.008 1 94.88 269 HIS B O 1
ATOM 4484 N N . LEU B 1 270 ? 9.508 18.219 -14.312 1 94.81 270 LEU B N 1
ATOM 4485 C CA . LEU B 1 270 ? 10.836 17.641 -14.5 1 94.81 270 LEU B CA 1
ATOM 4486 C C . LEU B 1 270 ? 10.766 16.406 -15.383 1 94.81 270 LEU B C 1
ATOM 4488 O O . LEU B 1 270 ? 9.766 15.68 -15.367 1 94.81 270 LEU B O 1
ATOM 4492 N N . PRO B 1 271 ? 11.82 16.094 -16.125 1 95.62 271 PRO B N 1
ATOM 4493 C CA . PRO B 1 271 ? 11.844 14.875 -16.938 1 95.62 271 PRO B CA 1
ATOM 4494 C C . PRO B 1 271 ? 11.539 13.617 -16.125 1 95.62 271 PRO B C 1
ATOM 4496 O O . PRO B 1 271 ? 10.922 12.68 -16.641 1 95.62 271 PRO B O 1
ATOM 4499 N N . LEU B 1 272 ? 11.914 13.656 -14.914 1 95.94 272 LEU B N 1
ATOM 4500 C CA . LEU B 1 272 ? 11.672 12.555 -13.992 1 95.94 272 LEU B CA 1
ATOM 4501 C C . LEU B 1 272 ? 10.188 12.234 -13.906 1 95.94 272 LEU B C 1
ATOM 4503 O O . LEU B 1 272 ? 9.812 11.07 -13.719 1 95.94 272 LEU B O 1
ATOM 4507 N N . PHE B 1 273 ? 9.336 13.18 -14.094 1 96.75 273 PHE B N 1
ATOM 4508 C CA . PHE B 1 273 ? 7.895 13.039 -13.922 1 96.75 273 PHE B CA 1
ATOM 4509 C C . PHE B 1 273 ? 7.293 12.211 -15.047 1 96.75 273 PHE B C 1
ATOM 4511 O O . PHE B 1 273 ? 6.18 11.695 -14.914 1 96.75 273 PHE B O 1
ATOM 4518 N N . ASP B 1 274 ? 8.023 12.039 -16.188 1 96.31 274 ASP B N 1
ATOM 4519 C CA . ASP B 1 274 ? 7.5 11.367 -17.375 1 96.31 274 ASP B CA 1
ATOM 4520 C C . ASP B 1 274 ? 7.816 9.875 -17.344 1 96.31 274 ASP B C 1
ATOM 4522 O O . ASP B 1 274 ? 7.309 9.109 -18.156 1 96.31 274 ASP B O 1
ATOM 4526 N N . LEU B 1 275 ? 8.648 9.469 -16.453 1 97.38 275 LEU B N 1
ATOM 4527 C CA . LEU B 1 275 ? 9.039 8.07 -16.391 1 97.38 275 LEU B CA 1
ATOM 4528 C C . LEU B 1 275 ? 7.914 7.207 -15.836 1 97.38 275 LEU B C 1
ATOM 4530 O O . LEU B 1 275 ? 7.289 7.57 -14.836 1 97.38 275 LEU B O 1
ATOM 4534 N N . PRO B 1 276 ? 7.609 6.043 -16.438 1 96.06 276 PRO B N 1
ATOM 4535 C CA . PRO B 1 276 ? 6.512 5.184 -15.984 1 96.06 276 PRO B CA 1
ATOM 4536 C C . PRO B 1 276 ? 6.789 4.535 -14.633 1 96.06 276 PRO B C 1
ATOM 4538 O O . PRO B 1 276 ? 5.855 4.098 -13.953 1 96.06 276 PRO B O 1
ATOM 4541 N N . ASN B 1 277 ? 8.062 4.445 -14.258 1 98 277 ASN B N 1
ATOM 4542 C CA . ASN B 1 277 ? 8.43 3.816 -12.992 1 98 277 ASN B CA 1
ATOM 4543 C C . ASN B 1 277 ? 8.633 4.855 -11.891 1 98 277 ASN B C 1
ATOM 4545 O O . ASN B 1 277 ? 9.359 4.609 -10.93 1 98 277 ASN B O 1
ATOM 4549 N N . VAL B 1 278 ? 8.008 6.004 -12.055 1 98.75 278 VAL B N 1
ATOM 4550 C CA . VAL B 1 278 ? 8.023 7.055 -11.047 1 98.75 278 VAL B CA 1
ATOM 4551 C C . VAL B 1 278 ? 6.598 7.379 -10.609 1 98.75 278 VAL B C 1
ATOM 4553 O O . VAL B 1 278 ? 5.703 7.512 -11.453 1 98.75 278 VAL B O 1
ATOM 4556 N N . ILE B 1 279 ? 6.352 7.41 -9.312 1 98.88 279 ILE B N 1
ATOM 4557 C CA . ILE B 1 279 ? 5.07 7.805 -8.742 1 98.88 279 ILE B CA 1
ATOM 4558 C C . ILE B 1 279 ? 5.227 9.117 -7.977 1 98.88 279 ILE B C 1
ATOM 4560 O O . ILE B 1 279 ? 6.203 9.305 -7.246 1 98.88 279 ILE B O 1
ATOM 4564 N N . LEU B 1 280 ? 4.281 10.031 -8.172 1 98.75 280 LEU B N 1
ATOM 4565 C CA . LEU B 1 280 ? 4.32 11.359 -7.562 1 98.75 280 LEU B CA 1
ATOM 4566 C C . LEU B 1 280 ? 3.064 11.617 -6.742 1 98.75 280 LEU B C 1
ATOM 4568 O O . LEU B 1 280 ? 1.95 11.359 -7.203 1 98.75 280 LEU B O 1
ATOM 4572 N N . THR B 1 281 ? 3.254 12.062 -5.508 1 98.25 281 THR B N 1
ATOM 4573 C CA . THR B 1 281 ? 2.148 12.562 -4.703 1 98.25 281 THR B CA 1
ATOM 4574 C C . THR B 1 281 ? 2.432 13.984 -4.227 1 98.25 281 THR B C 1
ATOM 4576 O O . THR B 1 281 ? 3.592 14.375 -4.07 1 98.25 281 THR B O 1
ATOM 4579 N N . PRO B 1 282 ? 1.448 14.82 -4.066 1 96 282 PRO B N 1
ATOM 4580 C CA . PRO B 1 282 ? 1.618 16.25 -3.82 1 96 282 PRO B CA 1
ATOM 4581 C C . PRO B 1 282 ? 1.734 16.578 -2.336 1 96 282 PRO B C 1
ATOM 4583 O O . PRO B 1 282 ? 0.981 17.422 -1.824 1 96 282 PRO B O 1
ATOM 4586 N N . HIS B 1 283 ? 2.773 15.992 -1.705 1 93.19 283 HIS B N 1
ATOM 4587 C CA . HIS B 1 283 ? 3.096 16.297 -0.315 1 93.19 283 HIS B CA 1
ATOM 4588 C C . HIS B 1 283 ? 1.896 16.047 0.594 1 93.19 283 HIS B C 1
ATOM 4590 O O . HIS B 1 283 ? 1.49 16.938 1.344 1 93.19 283 HIS B O 1
ATOM 4596 N N . ILE B 1 284 ? 1.415 14.82 0.58 1 95.19 284 ILE B N 1
ATOM 4597 C CA . ILE B 1 284 ? 0.202 14.469 1.309 1 95.19 284 ILE B CA 1
ATOM 4598 C C . ILE B 1 284 ? 0.536 13.477 2.42 1 95.19 284 ILE B C 1
ATOM 4600 O O . ILE B 1 284 ? -0.354 12.812 2.951 1 95.19 284 ILE B O 1
ATOM 4604 N N . GLY B 1 285 ? 1.793 13.281 2.721 1 95 285 GLY B N 1
ATOM 4605 C CA . GLY B 1 285 ? 2.201 12.305 3.721 1 95 285 GLY B CA 1
ATOM 4606 C C . GLY B 1 285 ? 1.412 12.414 5.012 1 95 285 GLY B C 1
ATOM 4607 O O . GLY B 1 285 ? 0.973 11.398 5.562 1 95 285 GLY B O 1
ATOM 4608 N N . GLY B 1 286 ? 1.229 13.625 5.469 1 93.75 286 GLY B N 1
ATOM 4609 C CA . GLY B 1 286 ? 0.554 13.859 6.734 1 93.75 286 GLY B CA 1
ATOM 4610 C C . GLY B 1 286 ? -0.897 14.266 6.57 1 93.75 286 GLY B C 1
ATOM 4611 O O . GLY B 1 286 ? -1.512 14.781 7.508 1 93.75 286 GLY B O 1
ATOM 4612 N N . THR B 1 287 ? -1.486 14.094 5.41 1 93.31 287 THR B N 1
ATOM 4613 C CA . THR B 1 287 ? -2.793 14.672 5.117 1 93.31 287 THR B CA 1
ATOM 4614 C C . THR B 1 287 ? -3.881 13.602 5.164 1 93.31 287 THR B C 1
ATOM 4616 O O . THR B 1 287 ? -4.211 12.992 4.145 1 93.31 287 THR B O 1
ATOM 4619 N N . THR B 1 288 ? -4.457 13.344 6.309 1 96.69 288 THR B N 1
ATOM 4620 C CA . THR B 1 288 ? -5.629 12.508 6.527 1 96.69 288 THR B CA 1
ATOM 4621 C C . THR B 1 288 ? -6.625 13.195 7.453 1 96.69 288 THR B C 1
ATOM 4623 O O . THR B 1 288 ? -6.289 14.188 8.102 1 96.69 288 THR B O 1
ATOM 4626 N N . VAL B 1 289 ? -7.801 12.68 7.453 1 96.19 289 VAL B N 1
ATOM 4627 C CA . VAL B 1 289 ? -8.828 13.203 8.344 1 96.19 289 VAL B CA 1
ATOM 4628 C C . VAL B 1 289 ? -8.352 13.109 9.789 1 96.19 289 VAL B C 1
ATOM 4630 O O . VAL B 1 289 ? -8.484 14.07 10.555 1 96.19 289 VAL B O 1
ATOM 4633 N N . GLU B 1 290 ? -7.742 12.062 10.148 1 97.06 290 GLU B N 1
ATOM 4634 C CA . GLU B 1 290 ? -7.301 11.797 11.516 1 97.06 290 GLU B CA 1
ATOM 4635 C C . GLU B 1 290 ? -6.133 12.703 11.898 1 97.06 290 GLU B C 1
ATOM 4637 O O . GLU B 1 290 ? -6.141 13.312 12.977 1 97.06 290 GLU B O 1
ATOM 4642 N N . SER B 1 291 ? -5.117 12.766 11.023 1 96.62 291 SER B N 1
ATOM 4643 C CA . SER B 1 291 ? -3.955 13.594 11.336 1 96.62 291 SER B CA 1
ATOM 4644 C C . SER B 1 291 ? -4.328 15.07 11.391 1 96.62 291 SER B C 1
ATOM 4646 O O . SER B 1 291 ? -3.775 15.82 12.195 1 96.62 291 SER B O 1
ATOM 4648 N N . ASN B 1 292 ? -5.227 15.477 10.461 1 96.31 292 ASN B N 1
ATOM 4649 C CA . ASN B 1 292 ? -5.676 16.859 10.477 1 96.31 292 ASN B CA 1
ATOM 4650 C C . ASN B 1 292 ? -6.281 17.234 11.828 1 96.31 292 ASN B C 1
ATOM 4652 O O . ASN B 1 292 ? -5.988 18.312 12.367 1 96.31 292 ASN B O 1
ATOM 4656 N N . LYS B 1 293 ? -7.098 16.375 12.32 1 96.75 293 LYS B N 1
ATOM 4657 C CA . LYS B 1 293 ? -7.695 16.594 13.633 1 96.75 293 LYS B CA 1
ATOM 4658 C C . LYS B 1 293 ? -6.625 16.688 14.711 1 96.75 293 LYS B C 1
ATOM 4660 O O . LYS B 1 293 ? -6.652 17.594 15.547 1 96.75 293 LYS B O 1
ATOM 4665 N N . ARG B 1 294 ? -5.68 15.758 14.664 1 97.38 294 ARG B N 1
ATOM 4666 C CA . ARG B 1 294 ? -4.609 15.75 15.656 1 97.38 294 ARG B CA 1
ATOM 4667 C C . ARG B 1 294 ? -3.764 17.016 15.562 1 97.38 294 ARG B C 1
ATOM 4669 O O . ARG B 1 294 ? -3.488 17.656 16.578 1 97.38 294 ARG B O 1
ATOM 4676 N N . MET B 1 295 ? -3.387 17.375 14.375 1 97 295 MET B N 1
ATOM 4677 C CA . MET B 1 295 ? -2.588 18.578 14.164 1 97 295 MET B CA 1
ATOM 4678 C C . MET B 1 295 ? -3.342 19.828 14.625 1 97 295 MET B C 1
ATOM 4680 O O . MET B 1 295 ? -2.777 20.688 15.297 1 97 295 MET B O 1
ATOM 4684 N N . GLY B 1 296 ? -4.625 19.859 14.25 1 97.88 296 GLY B N 1
ATOM 4685 C CA . GLY B 1 296 ? -5.453 20.984 14.656 1 97.88 296 GLY B CA 1
ATOM 4686 C C . GLY B 1 296 ? -5.578 21.125 16.172 1 97.88 296 GLY B C 1
ATOM 4687 O O . GLY B 1 296 ? -5.375 22.203 16.719 1 97.88 296 GLY B O 1
ATOM 4688 N N . ASN B 1 297 ? -5.836 20.047 16.812 1 98.25 297 ASN B N 1
ATOM 4689 C CA . ASN B 1 297 ? -6.004 20.078 18.266 1 98.25 297 ASN B CA 1
ATOM 4690 C C . ASN B 1 297 ? -4.691 20.406 18.969 1 98.25 297 ASN B C 1
ATOM 4692 O O . ASN B 1 297 ? -4.688 21.109 19.984 1 98.25 297 ASN B O 1
ATOM 4696 N N . THR B 1 298 ? -3.631 19.859 18.422 1 98.31 298 THR B N 1
ATOM 4697 C CA . THR B 1 298 ? -2.326 20.172 19 1 98.31 298 THR B CA 1
ATOM 4698 C C . THR B 1 298 ? -2.018 21.672 18.844 1 98.31 298 THR B C 1
ATOM 4700 O O . THR B 1 298 ? -1.54 22.297 19.797 1 98.31 298 THR B O 1
ATOM 4703 N N . ALA B 1 299 ? -2.279 22.219 17.656 1 98.25 299 ALA B N 1
ATOM 4704 C CA . ALA B 1 299 ? -2.098 23.656 17.453 1 98.25 299 ALA B CA 1
ATOM 4705 C C . ALA B 1 299 ? -2.939 24.469 18.438 1 98.25 299 ALA B C 1
ATOM 4707 O O . ALA B 1 299 ? -2.453 25.422 19.047 1 98.25 299 ALA B O 1
ATOM 4708 N N . VAL B 1 300 ? -4.168 24 18.672 1 98.62 300 VAL B N 1
ATOM 4709 C CA . VAL B 1 300 ? -5.109 24.688 19.547 1 98.62 300 VAL B CA 1
ATOM 4710 C C . VAL B 1 300 ? -4.633 24.594 21 1 98.62 300 VAL B C 1
ATOM 4712 O O . VAL B 1 300 ? -4.711 25.562 21.75 1 98.62 300 VAL B O 1
ATOM 4715 N N . ASP B 1 301 ? -4.145 23.375 21.375 1 98.69 301 ASP B N 1
ATOM 4716 C CA . ASP B 1 301 ? -3.584 23.219 22.719 1 98.69 301 ASP B CA 1
ATOM 4717 C C . ASP B 1 301 ? -2.484 24.25 22.969 1 98.69 301 ASP B C 1
ATOM 4719 O O . ASP B 1 301 ? -2.436 24.859 24.031 1 98.69 301 ASP B O 1
ATOM 4723 N N . ASN B 1 302 ? -1.629 24.438 22.031 1 98.75 302 ASN B N 1
ATOM 4724 C CA . ASN B 1 302 ? -0.526 25.391 22.125 1 98.75 302 ASN B CA 1
ATOM 4725 C C . ASN B 1 302 ? -1.03 26.828 22.203 1 98.75 302 ASN B C 1
ATOM 4727 O O . ASN B 1 302 ? -0.571 27.609 23.047 1 98.75 302 ASN B O 1
ATOM 4731 N N . VAL B 1 303 ? -2.006 27.188 21.359 1 98.69 303 VAL B N 1
ATOM 4732 C CA . VAL B 1 303 ? -2.568 28.531 21.312 1 98.69 303 VAL B CA 1
ATOM 4733 C C . VAL B 1 303 ? -3.229 28.859 22.656 1 98.69 303 VAL B C 1
ATOM 4735 O O . VAL B 1 303 ? -2.949 29.906 23.25 1 98.69 303 VAL B O 1
ATOM 4738 N N . ILE B 1 304 ? -3.994 27.922 23.141 1 98.56 304 ILE B N 1
ATOM 4739 C CA . ILE B 1 304 ? -4.727 28.156 24.391 1 98.56 304 ILE B CA 1
ATOM 4740 C C . ILE B 1 304 ? -3.744 28.297 25.547 1 98.56 304 ILE B C 1
ATOM 4742 O O . ILE B 1 304 ? -3.889 29.188 26.375 1 98.56 304 ILE B O 1
ATOM 4746 N N . ALA B 1 305 ? -2.785 27.453 25.562 1 98.56 305 ALA B N 1
ATOM 4747 C CA . ALA B 1 305 ? -1.783 27.531 26.625 1 98.56 305 ALA B CA 1
ATOM 4748 C C . ALA B 1 305 ? -1.117 28.906 26.641 1 98.56 305 ALA B C 1
ATOM 4750 O O . ALA B 1 305 ? -1.029 29.547 27.688 1 98.56 305 ALA B O 1
ATOM 4751 N N . VAL B 1 306 ? -0.685 29.406 25.5 1 98.44 306 VAL B N 1
ATOM 4752 C CA . VAL B 1 306 ? 0.031 30.688 25.406 1 98.44 306 VAL B CA 1
ATOM 4753 C C . VAL B 1 306 ? -0.904 31.828 25.766 1 98.44 306 VAL B C 1
ATOM 4755 O O . VAL B 1 306 ? -0.51 32.75 26.484 1 98.44 306 VAL B O 1
ATOM 4758 N N . LEU B 1 307 ? -2.158 31.766 25.328 1 97.75 307 LEU B N 1
ATOM 4759 C CA . LEU B 1 307 ? -3.111 32.844 25.594 1 97.75 307 LEU B CA 1
ATOM 4760 C C . LEU B 1 307 ? -3.473 32.875 27.078 1 97.75 307 LEU B C 1
ATOM 4762 O O . LEU B 1 307 ? -3.834 33.938 27.609 1 97.75 307 LEU B O 1
ATOM 4766 N N . LYS B 1 308 ? -3.252 31.75 27.734 1 97.25 308 LYS B N 1
ATOM 4767 C CA . LYS B 1 308 ? -3.469 31.672 29.188 1 97.25 308 LYS B CA 1
ATOM 4768 C C . LYS B 1 308 ? -2.221 32.094 29.953 1 97.25 308 LYS B C 1
ATOM 4770 O O . LYS B 1 308 ? -2.246 32.219 31.172 1 97.25 308 LYS B O 1
ATOM 4775 N N . GLY B 1 309 ? -1.207 32.281 29.281 1 96.94 309 GLY B N 1
ATOM 4776 C CA . GLY B 1 309 ? 0.045 32.625 29.938 1 96.94 309 GLY B CA 1
ATOM 4777 C C . GLY B 1 309 ? 0.792 31.406 30.453 1 96.94 309 GLY B C 1
ATOM 4778 O O . GLY B 1 309 ? 1.584 31.516 31.391 1 96.94 309 GLY B O 1
ATOM 4779 N N . GLU B 1 310 ? 0.489 30.25 29.844 1 97.81 310 GLU B N 1
ATOM 4780 C CA . GLU B 1 310 ? 1.124 29 30.234 1 97.81 310 GLU B CA 1
ATOM 4781 C C . GLU B 1 310 ? 2.148 28.562 29.203 1 97.81 310 GLU B C 1
ATOM 4783 O O . GLU B 1 310 ? 2.158 29.062 28.078 1 97.81 310 GLU B O 1
ATOM 4788 N N . THR B 1 311 ? 3.049 27.734 29.672 1 97.06 311 THR B N 1
ATOM 4789 C CA . THR B 1 311 ? 4.008 27.141 28.734 1 97.06 311 THR B CA 1
ATOM 4790 C C . THR B 1 311 ? 3.324 26.156 27.812 1 97.06 311 THR B C 1
ATOM 4792 O O . THR B 1 311 ? 2.686 25.203 28.266 1 97.06 311 THR B O 1
ATOM 4795 N N . PRO B 1 312 ? 3.395 26.391 26.484 1 97.81 312 PRO B N 1
ATOM 4796 C CA . PRO B 1 312 ? 2.787 25.406 25.578 1 97.81 312 PRO B CA 1
ATOM 4797 C C . PRO B 1 312 ? 3.57 24.094 25.516 1 97.81 312 PRO B C 1
ATOM 4799 O O . PRO B 1 312 ? 4.77 24.078 25.797 1 97.81 312 PRO B O 1
ATOM 4802 N N . PRO B 1 313 ? 2.963 23.031 25.141 1 96.31 313 PRO B N 1
ATOM 4803 C CA . PRO B 1 313 ? 3.586 21.703 25.172 1 96.31 313 PRO B CA 1
ATOM 4804 C C . PRO B 1 313 ? 4.617 21.5 24.062 1 96.31 313 PRO B C 1
ATOM 4806 O O . PRO B 1 313 ? 5.504 20.656 24.188 1 96.31 313 PRO B O 1
ATOM 4809 N N . ASN B 1 314 ? 4.645 22.328 22.922 1 97.19 314 ASN B N 1
ATOM 4810 C CA . ASN B 1 314 ? 5.445 21.984 21.75 1 97.19 314 ASN B CA 1
ATOM 4811 C C . ASN B 1 314 ? 6.25 23.188 21.25 1 97.19 314 ASN B C 1
ATOM 4813 O O . ASN B 1 314 ? 6.238 23.484 20.062 1 97.19 314 ASN B O 1
ATOM 4817 N N . ILE B 1 315 ? 6.957 23.812 22.125 1 97 315 ILE B N 1
ATOM 4818 C CA . ILE B 1 315 ? 7.746 24.984 21.766 1 97 315 ILE B CA 1
ATOM 4819 C C . ILE B 1 315 ? 8.875 24.578 20.812 1 97 315 ILE B C 1
ATOM 4821 O O . ILE B 1 315 ? 9.523 23.547 21.016 1 97 315 ILE B O 1
ATOM 4825 N N . VAL B 1 316 ? 8.961 25.312 19.75 1 94.19 316 VAL B N 1
ATOM 4826 C CA . VAL B 1 316 ? 10.094 25.156 18.844 1 94.19 316 VAL B CA 1
ATOM 4827 C C . VAL B 1 316 ? 11.234 26.078 19.297 1 94.19 316 VAL B C 1
ATOM 4829 O O . VAL B 1 316 ? 11.07 27.297 19.359 1 94.19 316 VAL B O 1
ATOM 4832 N N . LEU B 1 317 ? 12.344 25.484 19.703 1 78.94 317 LEU B N 1
ATOM 4833 C CA . LEU B 1 317 ? 13.469 26.281 20.188 1 78.94 317 LEU B CA 1
ATOM 4834 C C . LEU B 1 317 ? 14.547 26.406 19.125 1 78.94 317 LEU B C 1
ATOM 4836 O O . LEU B 1 317 ? 14.773 25.469 18.344 1 78.94 317 LEU B O 1
ATOM 4840 N N . VAL B 1 318 ? 14.844 27.625 18.656 1 73 318 VAL B N 1
ATOM 4841 C CA . VAL B 1 318 ? 15.953 27.812 17.719 1 73 318 VAL B CA 1
ATOM 4842 C C . VAL B 1 318 ? 17.266 27.875 18.5 1 73 318 VAL B C 1
ATOM 4844 O O . VAL B 1 318 ? 17.328 28.406 19.609 1 73 318 VAL B O 1
ATOM 4847 N N . ASP B 1 319 ? 18.219 27.016 18.297 1 54.91 319 ASP B N 1
ATOM 4848 C CA . ASP B 1 319 ? 19.578 27.188 18.797 1 54.91 319 ASP B CA 1
ATOM 4849 C C . ASP B 1 319 ? 20.188 28.5 18.312 1 54.91 319 ASP B C 1
ATOM 4851 O O . ASP B 1 319 ? 19.828 28.984 17.234 1 54.91 319 ASP B O 1
#

Radius of gyration: 27.62 Å; Cα contacts (8 Å, |Δi|>4): 1437; chains: 2; bounding box: 58×87×61 Å